Protein AF-0000000074462125 (afdb_homodimer)

Foldseek 3Di:
DDFDFDWDDLDVVWIKTKGDHPPFDDALAEEEEAEAQAAAPCPQQLQVVLQVLQRPPDPPPPRHGYIYIGIGFCRYHQSVQQADLLRVLQSVQSVVVSVCVVNDVVYAYEYEYAALGLLNQLCNQQAAAQHDDDPLHPDDPSHGHAAGAEYEYEADAALQLLLVVLQDDPLLVVLVVVLLVVLVVCSVPHQRAWDDLVSVVSSPDDSPHIHGSLSVCQRNVPVPPVDHHSSGQQDQPNDLVVLCSGLLCSQVNPRYNAAYAYEHEAAEPSHRPPDPVVVSVVSSQVSNCNSNVHRRHDPPLHDHQPPAYSSRNDRRSVVNSVSVSVVVVVD/DDFDFDWDDLDVVWIKTKGDHPPFDDALAEEEEAEAQAAAPCPQQLQVVLQVLQRPPDPPPPRHGYIYIGIGFCRYHQSVQQADLLRVLQSVQSVVVSVCVVNDVVYAYEYEYAALGLLNQLCNQQAAAQHDDDPLGPDDPSHGHAAGAEYEYEADAALQLLLVVLQDDPLLVVLVVVLLVVLVVCSVPHQRAWDDLVSVVSSPDDSPHIHGSLSVCQRNVPVPPVDHHSSGQQDQPNDLVVLCSGLLCSQVNPRYNAAYAYEHEAAEPSHRPPDPVVVSVVSSQVSNCNSNVHRRHDPPLHDHQPPAYSSRNDRRSVVNSVSVSVVVVVD

Nearest PDB structures (foldseek):
  6gup-assembly1_A  TM=8.428E-01  e=3.648E-33  Aspergillus fumigatus
  6gup-assembly1_B  TM=8.456E-01  e=2.509E-32  Aspergillus fumigatus
  2y6v-assembly2_C  TM=5.069E-01  e=1.657E-07  Saccharomyces cerevisiae
  2fuk-assembly1_A-2  TM=7.123E-01  e=7.655E-05  Xanthomonas campestris
  3bxp-assembly1_B  TM=4.672E-01  e=1.598E-03  Lactiplantibacillus plantarum WCFS1

Radius of gyration: 25.63 Å; Cα contacts (8 Å, |Δi|>4): 1445; chains: 2; bounding box: 61×78×60 Å

Sequence (662 aa):
MSHPGILHHYAPRLVAFEFTPPNSTPSTNALLFIGGLTDGLLTVPYVPTLASALSTTTTTPNKNTWSVFNVLLTTSYQGWGVNSLDRDIEDLAQCITYIRKLKGPESKIVIMGHSTGSQDVLHYLSAPNPIPHNPAVNGLQYLTRPPVDGAIMQAPVSDREGMHITITTAEARGAYEQLVGLAKAAVVEDPRAILPLNLTSLVGLDAETPVNAWRFLSLASPESPENPSQDDLFSADLGDEKLRGTFGVLGKRGLLGGRLMALYSGADEYRKPGLDVEGLMKRWQKVTDEGAGEVKWDGEGSAVIEGASHNVQDVGQEELVERVRGYLARLMSHPGILHHYAPRLVAFEFTPPNSTPSTNALLFIGGLTDGLLTVPYVPTLASALSTTTTTPNKNTWSVFNVLLTTSYQGWGVNSLDRDIEDLAQCITYIRKLKGPESKIVIMGHSTGSQDVLHYLSAPNPIPHNPAVNGLQYLTRPPVDGAIMQAPVSDREGMHITITTAEARGAYEQLVGLAKAAVVEDPRAILPLNLTSLVGLDAETPVNAWRFLSLASPESPENPSQDDLFSADLGDEKLRGTFGVLGKRGLLGGRLMALYSGADEYRKPGLDVEGLMKRWQKVTDEGAGEVKWDGEGSAVIEGASHNVQDVGQEELVERVRGYLARL

InterPro domains:
  IPR013744 Fusarinine C esterase SidJ [PF08538] (3-328)
  IPR013744 Fusarinine C esterase SidJ [PTHR31591] (3-330)
  IPR029058 Alpha/Beta hydrolase fold [G3DSA:3.40.50.1820] (6-330)
  IPR029058 Alpha/Beta hydrolase fold [SSF53474] (14-330)

Solvent-accessible surface area (backbone atoms only — not comparable to full-atom values): 33660 Å² total; per-residue (Å²): 96,72,44,44,24,32,45,28,47,54,50,97,82,26,37,32,39,32,51,45,50,86,91,44,67,90,45,50,23,40,36,40,35,32,45,28,58,66,25,45,72,85,55,53,64,43,53,66,57,39,33,49,62,43,32,54,77,59,86,55,77,77,79,79,30,38,30,31,27,44,45,40,50,84,36,30,37,58,30,35,27,71,42,52,63,69,53,48,36,49,50,47,29,44,42,50,56,44,47,40,67,73,52,32,89,84,39,48,40,28,43,35,11,32,34,54,12,17,52,37,48,51,46,58,35,33,48,62,80,42,50,71,91,50,90,70,57,80,89,73,80,61,58,72,63,71,60,32,44,29,38,35,24,31,28,58,56,23,55,38,53,29,35,52,69,51,39,78,48,71,66,19,46,52,31,46,54,50,48,52,53,51,24,61,59,30,44,76,78,40,23,69,42,70,50,62,46,78,42,46,33,45,36,68,41,62,70,84,43,59,32,13,18,46,38,47,44,21,40,53,22,83,53,45,60,85,51,53,30,84,56,51,78,46,48,85,74,50,47,67,70,60,41,37,65,35,48,10,31,31,49,72,59,61,30,52,71,43,39,44,31,43,39,34,34,55,47,27,81,52,51,58,84,88,61,59,60,67,62,52,51,50,52,49,39,50,34,21,20,62,44,41,73,43,90,32,48,34,70,86,56,33,42,68,37,66,66,5,35,63,62,23,73,62,49,38,32,67,57,53,42,49,34,52,52,53,51,58,70,71,103,96,72,43,45,26,32,45,28,48,54,48,96,83,26,38,31,40,33,52,44,51,86,92,46,67,90,44,50,23,39,37,40,36,33,46,27,59,66,24,44,72,85,55,53,64,42,52,65,58,40,32,48,62,42,35,54,76,60,86,55,76,79,77,81,30,38,30,32,27,44,44,40,49,83,35,30,37,58,30,36,26,72,41,51,65,68,53,48,35,48,50,48,29,44,42,50,54,42,48,40,68,71,54,31,87,86,39,47,40,30,44,34,10,29,34,56,12,17,52,36,47,51,47,58,33,32,49,62,81,42,50,74,91,50,91,71,55,82,89,70,80,60,57,70,62,73,60,33,44,28,37,34,25,32,29,59,56,23,55,36,54,29,35,53,68,52,38,76,48,72,67,18,45,52,33,46,54,50,47,54,53,52,23,61,59,32,44,75,78,40,24,70,43,68,49,63,47,78,42,46,32,47,35,67,42,62,70,81,43,59,32,14,19,46,38,48,43,19,40,52,22,82,52,45,60,85,52,54,30,84,57,52,77,46,46,84,75,50,46,66,70,60,41,37,64,36,48,11,33,31,49,74,60,62,30,53,71,44,37,43,32,43,40,37,35,56,46,27,81,52,51,58,84,87,62,58,59,68,62,52,51,50,52,48,38,49,34,22,20,62,45,41,75,44,87,33,48,34,71,88,55,32,43,67,36,66,67,5,36,64,63,23,73,63,47,40,33,68,60,52,42,51,34,51,52,52,50,59,70,72,103

Structure (mmCIF, N/CA/C/O backbone):
data_AF-0000000074462125-model_v1
#
loop_
_entity.id
_entity.type
_entity.pdbx_description
1 polymer 'Dolichol-phosphate mannosyltransferase'
#
loop_
_atom_site.group_PDB
_atom_site.id
_atom_site.type_symbol
_atom_site.label_atom_id
_atom_site.label_alt_id
_atom_site.label_comp_id
_atom_site.label_asym_id
_atom_site.label_entity_id
_atom_site.label_seq_id
_atom_site.pdbx_PDB_ins_code
_atom_site.Cartn_x
_atom_site.Cartn_y
_atom_site.Cartn_z
_atom_site.occupancy
_atom_site.B_iso_or_equiv
_atom_site.auth_seq_id
_atom_site.auth_comp_id
_atom_site.auth_asym_id
_atom_site.auth_atom_id
_atom_site.pdbx_PDB_model_num
ATOM 1 N N . MET A 1 1 ? -15.441 4.748 -8.614 1 89.67 1 MET A N 1
ATOM 2 C CA . MET A 1 1 ? -16.215 3.532 -8.376 1 89.67 1 MET A CA 1
ATOM 3 C C . MET A 1 1 ? -16.147 3.123 -6.908 1 89.67 1 MET A C 1
ATOM 5 O O . MET A 1 1 ? -15.119 3.308 -6.254 1 89.67 1 MET A O 1
ATOM 9 N N . SER A 1 2 ? -17.21 2.732 -6.354 1 95.99 2 SER A N 1
ATOM 10 C CA . SER A 1 2 ? -17.275 2.385 -4.938 1 95.99 2 SER A CA 1
ATOM 11 C C . SER A 1 2 ? -17.952 1.035 -4.729 1 95.99 2 SER A C 1
ATOM 13 O O . SER A 1 2 ? -18.855 0.665 -5.482 1 95.99 2 SER A O 1
ATOM 15 N N . HIS A 1 3 ? -17.536 0.307 -3.771 1 96.75 3 HIS A N 1
ATOM 16 C CA . HIS A 1 3 ? -18.024 -1.039 -3.494 1 96.75 3 HIS A CA 1
ATOM 17 C C . HIS A 1 3 ? -18.251 -1.246 -2.001 1 96.75 3 HIS A C 1
ATOM 19 O O . HIS A 1 3 ? -17.33 -1.078 -1.199 1 96.75 3 HIS A O 1
ATOM 25 N N . PRO A 1 4 ? -19.46 -1.627 -1.607 1 95.85 4 PRO A N 1
ATOM 26 C CA . PRO A 1 4 ? -19.695 -1.938 -0.195 1 95.85 4 PRO A CA 1
ATOM 27 C C . PRO A 1 4 ? -19 -3.223 0.25 1 95.85 4 PRO A C 1
ATOM 29 O O . PRO A 1 4 ? -18.831 -4.146 -0.551 1 95.85 4 PRO A O 1
ATOM 32 N N . GLY A 1 5 ? -18.605 -3.231 1.449 1 96.35 5 GLY A N 1
ATOM 33 C CA . GLY A 1 5 ? -17.982 -4.441 1.961 1 96.35 5 GLY A CA 1
ATOM 34 C C . GLY A 1 5 ? -17.479 -4.298 3.385 1 96.35 5 GLY A C 1
ATOM 35 O O . GLY A 1 5 ? -18.006 -3.493 4.156 1 96.35 5 GLY A O 1
ATOM 36 N N . ILE A 1 6 ? -16.653 -5.201 3.769 1 97.25 6 ILE A N 1
ATOM 37 C CA . ILE A 1 6 ? -16.037 -5.247 5.09 1 97.25 6 ILE A CA 1
ATOM 38 C C . ILE A 1 6 ? -14.517 -5.225 4.952 1 97.25 6 ILE A C 1
ATOM 40 O O . ILE A 1 6 ? -13.946 -5.999 4.18 1 97.25 6 ILE A O 1
ATOM 44 N N . LEU A 1 7 ? -13.865 -4.319 5.605 1 98.33 7 LEU A N 1
ATOM 45 C CA . LEU A 1 7 ? -12.408 -4.278 5.653 1 98.33 7 LEU A CA 1
ATOM 46 C C . LEU A 1 7 ? -11.882 -5.034 6.869 1 98.33 7 LEU A C 1
ATOM 48 O O . LEU A 1 7 ? -12.201 -4.683 8.008 1 98.33 7 LEU A O 1
ATOM 52 N N . HIS A 1 8 ? -11.119 -6.056 6.614 1 98.46 8 HIS A N 1
ATOM 53 C CA . HIS A 1 8 ? -10.591 -6.92 7.664 1 98.46 8 HIS A CA 1
ATOM 54 C C . HIS A 1 8 ? -9.118 -6.627 7.93 1 98.46 8 HIS A C 1
ATOM 56 O O . HIS A 1 8 ? -8.312 -6.584 6.998 1 98.46 8 HIS A O 1
ATOM 62 N N . HIS A 1 9 ? -8.779 -6.342 9.095 1 98.34 9 HIS A N 1
ATOM 63 C CA . HIS A 1 9 ? -7.392 -6.35 9.546 1 98.34 9 HIS A CA 1
ATOM 64 C C . HIS A 1 9 ? -6.962 -7.747 9.98 1 98.34 9 HIS A C 1
ATOM 66 O O . HIS A 1 9 ? -7.235 -8.163 11.108 1 98.34 9 HIS A O 1
ATOM 72 N N . TYR A 1 10 ? -6.176 -8.441 9.136 1 98.22 10 TYR A N 1
ATOM 73 C CA . TYR A 1 10 ? -5.955 -9.853 9.43 1 98.22 10 TYR A CA 1
ATOM 74 C C . TYR A 1 10 ? -4.571 -10.075 10.029 1 98.22 10 TYR A C 1
ATOM 76 O O . TYR A 1 10 ? -4.297 -11.135 10.596 1 98.22 10 TYR A O 1
ATOM 84 N N . ALA A 1 11 ? -3.663 -9.132 9.876 1 96.46 11 ALA A N 1
ATOM 85 C CA . ALA A 1 11 ? -2.318 -9.103 10.444 1 96.46 11 ALA A CA 1
ATOM 86 C C . ALA A 1 11 ? -1.773 -7.678 10.492 1 96.46 11 ALA A C 1
ATOM 88 O O . ALA A 1 11 ? -2.368 -6.76 9.922 1 96.46 11 ALA A O 1
ATOM 89 N N . PRO A 1 12 ? -0.701 -7.391 11.185 1 92.79 12 PRO A N 1
ATOM 90 C CA . PRO A 1 12 ? -0.182 -6.025 11.279 1 92.79 12 PRO A CA 1
ATOM 91 C C . PRO A 1 12 ? 0.092 -5.402 9.913 1 92.79 12 PRO A C 1
ATOM 93 O O . PRO A 1 12 ? 0.944 -5.89 9.167 1 92.79 12 PRO A O 1
ATOM 96 N N . ARG A 1 13 ? -0.688 -4.297 9.614 1 93.68 13 ARG A N 1
ATOM 97 C CA . ARG A 1 13 ? -0.539 -3.481 8.414 1 93.68 13 ARG A CA 1
ATOM 98 C C . ARG A 1 13 ? -1.052 -4.219 7.182 1 93.68 13 ARG A C 1
ATOM 100 O O . ARG A 1 13 ? -0.697 -3.874 6.053 1 93.68 13 ARG A O 1
ATOM 107 N N . LEU A 1 14 ? -1.765 -5.322 7.44 1 97.49 14 LEU A N 1
ATOM 108 C CA . LEU A 1 14 ? -2.318 -6.115 6.348 1 97.49 14 LEU A CA 1
ATOM 109 C C . LEU A 1 14 ? -3.838 -6.19 6.446 1 97.49 14 LEU A C 1
ATOM 111 O O . LEU A 1 14 ? -4.384 -6.43 7.525 1 97.49 14 LEU A O 1
ATOM 115 N N . VAL A 1 15 ? -4.471 -5.922 5.319 1 98.66 15 VAL A N 1
ATOM 116 C CA . VAL A 1 15 ? -5.93 -5.923 5.313 1 98.66 15 VAL A CA 1
ATOM 117 C C . VAL A 1 15 ? -6.443 -6.733 4.125 1 98.66 15 VAL A C 1
ATOM 119 O O . VAL A 1 15 ? -5.696 -7.003 3.181 1 98.66 15 VAL A O 1
ATOM 122 N N . ALA A 1 16 ? -7.618 -7.151 4.211 1 98.8 16 ALA A N 1
ATOM 123 C CA . ALA A 1 16 ? -8.381 -7.755 3.121 1 98.8 16 ALA A CA 1
ATOM 124 C C . ALA A 1 16 ? -9.779 -7.151 3.03 1 98.8 16 ALA A C 1
ATOM 126 O O . ALA A 1 16 ? -10.449 -6.964 4.049 1 98.8 16 ALA A O 1
ATOM 127 N N . PHE A 1 17 ? -10.176 -6.795 1.869 1 98.64 17 PHE A N 1
ATOM 128 C CA . PHE A 1 17 ? -11.511 -6.245 1.666 1 98.64 17 PHE A CA 1
ATOM 129 C C . PHE A 1 17 ? -12.47 -7.319 1.167 1 98.64 17 PHE A C 1
ATOM 131 O O . PHE A 1 17 ? -12.26 -7.899 0.1 1 98.64 17 PHE A O 1
ATOM 138 N N . GLU A 1 18 ? -13.452 -7.589 1.947 1 97.8 18 GLU A N 1
ATOM 139 C CA . GLU A 1 18 ? -14.517 -8.519 1.584 1 97.8 18 GLU A CA 1
ATOM 140 C C . GLU A 1 18 ? -15.668 -7.797 0.889 1 97.8 18 GLU A C 1
ATOM 142 O O . GLU A 1 18 ? -16.343 -6.965 1.498 1 97.8 18 GLU A O 1
ATOM 147 N N . PHE A 1 19 ? -15.904 -8.151 -0.366 1 97.19 19 PHE A N 1
ATOM 148 C CA . PHE A 1 19 ? -17.018 -7.558 -1.096 1 97.19 19 PHE A CA 1
ATOM 149 C C . PHE A 1 19 ? -18.351 -8.056 -0.549 1 97.19 19 PHE A C 1
ATOM 151 O O . PHE A 1 19 ? -18.531 -9.257 -0.339 1 97.19 19 PHE A O 1
ATOM 158 N N . THR A 1 20 ? -19.249 -7.131 -0.278 1 93.24 20 THR A N 1
ATOM 159 C CA . THR A 1 20 ? -20.614 -7.473 0.104 1 93.24 20 THR A CA 1
ATOM 160 C C . THR A 1 20 ? -21.622 -6.722 -0.761 1 93.24 20 THR A C 1
ATOM 162 O O . THR A 1 20 ? -22.281 -5.792 -0.29 1 93.24 20 THR A O 1
ATOM 165 N N . PRO A 1 21 ? -21.704 -7.103 -1.971 1 86.64 21 PRO A N 1
ATOM 166 C CA . PRO A 1 21 ? -22.667 -6.404 -2.825 1 86.64 21 PRO A CA 1
ATOM 167 C C . PRO A 1 21 ? -24.06 -6.328 -2.205 1 86.64 21 PRO A C 1
ATOM 169 O O . PRO A 1 21 ? -24.404 -7.147 -1.348 1 86.64 21 PRO A O 1
ATOM 172 N N . PRO A 1 22 ? -24.736 -5.326 -2.583 1 80.48 22 PRO A N 1
ATOM 173 C CA . PRO A 1 22 ? -26.086 -5.172 -2.036 1 80.48 22 PRO A CA 1
ATOM 174 C C . PRO A 1 22 ? -26.942 -6.423 -2.216 1 80.48 22 PRO A C 1
ATOM 176 O O . PRO A 1 22 ? -26.829 -7.111 -3.234 1 80.48 22 PRO A O 1
ATOM 179 N N . ASN A 1 23 ? -27.798 -6.772 -1.312 1 75.07 23 ASN A N 1
ATOM 180 C CA . ASN A 1 23 ? -28.746 -7.88 -1.334 1 75.07 23 ASN A CA 1
ATOM 181 C C . ASN A 1 23 ? -28.033 -9.229 -1.317 1 75.07 23 ASN A C 1
ATOM 183 O O . ASN A 1 23 ? -28.511 -10.197 -1.911 1 75.07 23 ASN A O 1
ATOM 187 N N . SER A 1 24 ? -26.821 -9.118 -0.73 1 76.19 24 SER A N 1
ATOM 188 C CA . SER A 1 24 ? -26.065 -10.364 -0.66 1 76.19 24 SER A CA 1
ATOM 189 C C . SER A 1 24 ? -26.305 -11.083 0.664 1 76.19 24 SER A C 1
ATOM 191 O O . SER A 1 24 ? -26.62 -10.448 1.672 1 76.19 24 SER A O 1
ATOM 193 N N . THR A 1 25 ? -26.36 -12.385 0.617 1 73.31 25 THR A N 1
ATOM 194 C CA . THR A 1 25 ? -26.435 -13.222 1.809 1 73.31 25 THR A CA 1
ATOM 195 C C . THR A 1 25 ? -25.039 -13.548 2.33 1 73.31 25 THR A C 1
ATOM 197 O O . THR A 1 25 ? -24.103 -13.724 1.547 1 73.31 25 THR A O 1
ATOM 200 N N . PRO A 1 26 ? -24.937 -13.461 3.649 1 75.57 26 PRO A N 1
ATOM 201 C CA . PRO A 1 26 ? -23.636 -13.864 4.188 1 75.57 26 PRO A CA 1
ATOM 202 C C . PRO A 1 26 ? -23.149 -15.196 3.623 1 75.57 26 PRO A C 1
ATOM 204 O O . PRO A 1 26 ? -23.945 -16.121 3.44 1 75.57 26 PRO A O 1
ATOM 207 N N . SER A 1 27 ? -21.979 -15.15 3.254 1 83.04 27 SER A N 1
ATOM 208 C CA . SER A 1 27 ? -21.411 -16.327 2.606 1 83.04 27 SER A CA 1
ATOM 209 C C . SER A 1 27 ? -20.628 -17.18 3.599 1 83.04 27 SER A C 1
ATOM 211 O O . SER A 1 27 ? -20.031 -16.655 4.541 1 83.04 27 SER A O 1
ATOM 213 N N . THR A 1 28 ? -20.643 -18.42 3.253 1 88.23 28 THR A N 1
ATOM 214 C CA . THR A 1 28 ? -19.929 -19.369 4.1 1 88.23 28 THR A CA 1
ATOM 215 C C . THR A 1 28 ? -18.507 -19.585 3.59 1 88.23 28 THR A C 1
ATOM 217 O O . THR A 1 28 ? -17.608 -19.917 4.366 1 88.23 28 THR A O 1
ATOM 220 N N . ASN A 1 29 ? -18.333 -19.445 2.29 1 95.68 29 ASN A N 1
ATOM 221 C CA . ASN A 1 29 ? -17.044 -19.75 1.679 1 95.68 29 ASN A CA 1
ATOM 222 C C . ASN A 1 29 ? -16.328 -18.483 1.22 1 95.68 29 ASN A C 1
ATOM 224 O O . ASN A 1 29 ? -16.941 -17.419 1.123 1 95.68 29 ASN A O 1
ATOM 228 N N . ALA A 1 30 ? -15.053 -18.635 1.027 1 97.18 30 ALA A N 1
ATOM 229 C CA . ALA A 1 30 ? -14.249 -17.46 0.701 1 97.18 30 ALA A CA 1
ATOM 230 C C . ALA A 1 30 ? -13.361 -17.722 -0.512 1 97.18 30 ALA A C 1
ATOM 232 O O . ALA A 1 30 ? -12.732 -18.778 -0.613 1 97.18 30 ALA A O 1
ATOM 233 N N . LEU A 1 31 ? -13.387 -16.825 -1.445 1 98.35 31 LEU A N 1
ATOM 234 C CA . LEU A 1 31 ? -12.399 -16.719 -2.513 1 98.35 31 LEU A CA 1
ATOM 235 C C . LEU A 1 31 ? -11.436 -15.566 -2.251 1 98.35 31 LEU A C 1
ATOM 237 O O . LEU A 1 31 ? -11.845 -14.404 -2.225 1 98.35 31 LEU A O 1
ATOM 241 N N . LEU A 1 32 ? -10.164 -15.877 -2.04 1 98.84 32 LEU A N 1
ATOM 242 C CA . LEU A 1 32 ? -9.142 -14.87 -1.775 1 98.84 32 LEU A CA 1
ATOM 243 C C . LEU A 1 32 ? -8.411 -14.487 -3.057 1 98.84 32 LEU A C 1
ATOM 245 O O . LEU A 1 32 ? -7.674 -15.297 -3.622 1 98.84 32 LEU A O 1
ATOM 249 N N . PHE A 1 33 ? -8.595 -13.288 -3.464 1 98.89 33 PHE A N 1
ATOM 250 C CA . PHE A 1 33 ? -7.98 -12.791 -4.69 1 98.89 33 PHE A CA 1
ATOM 251 C C . PHE A 1 33 ? -6.651 -12.109 -4.39 1 98.89 33 PHE A C 1
ATOM 253 O O . PHE A 1 33 ? -6.584 -11.211 -3.549 1 98.89 33 PHE A O 1
ATOM 260 N N . ILE A 1 34 ? -5.609 -12.498 -5.139 1 98.85 34 ILE A N 1
ATOM 261 C CA . ILE A 1 34 ? -4.253 -11.98 -4.996 1 98.85 34 ILE A CA 1
ATOM 262 C C . ILE A 1 34 ? -3.828 -11.281 -6.285 1 98.85 34 ILE A C 1
ATOM 264 O O . ILE A 1 34 ? -3.812 -11.894 -7.355 1 98.85 34 ILE A O 1
ATOM 268 N N . GLY A 1 35 ? -3.455 -10.022 -6.221 1 98.24 35 GLY A N 1
ATOM 269 C CA . GLY A 1 35 ? -3.055 -9.243 -7.382 1 98.24 35 GLY A CA 1
ATOM 270 C C . GLY A 1 35 ? -1.615 -9.484 -7.795 1 98.24 35 GLY A C 1
ATOM 271 O O . GLY A 1 35 ? -0.877 -10.193 -7.108 1 98.24 35 GLY A O 1
ATOM 272 N N . GLY A 1 36 ? -1.204 -8.883 -8.838 1 96.82 36 GLY A N 1
ATOM 273 C CA . GLY A 1 36 ? 0.138 -9.012 -9.381 1 96.82 36 GLY A CA 1
ATOM 274 C C . GLY A 1 36 ? 1.126 -8.036 -8.771 1 96.82 36 GLY A C 1
ATOM 275 O O . GLY A 1 36 ? 0.882 -7.491 -7.692 1 96.82 36 GLY A O 1
ATOM 276 N N . LEU A 1 37 ? 2.299 -7.815 -9.424 1 94.76 37 LEU A N 1
ATOM 277 C CA . LEU A 1 37 ? 3.458 -7.081 -8.931 1 94.76 37 LEU A CA 1
ATOM 278 C C . LEU A 1 37 ? 3.051 -5.703 -8.418 1 94.76 37 LEU A C 1
ATOM 280 O O . LEU A 1 37 ? 3.47 -5.291 -7.334 1 94.76 37 LEU A O 1
ATOM 284 N N . THR A 1 38 ? 2.204 -4.993 -9.113 1 94.14 38 THR A N 1
ATOM 285 C CA . THR A 1 38 ? 1.918 -3.604 -8.773 1 94.14 38 THR A CA 1
ATOM 286 C C . THR A 1 38 ? 0.478 -3.45 -8.291 1 94.14 38 THR A C 1
ATOM 288 O O . THR A 1 38 ? -0.017 -2.331 -8.146 1 94.14 38 THR A O 1
ATOM 291 N N . ASP A 1 39 ? -0.146 -4.579 -8.101 1 96.84 39 ASP A N 1
ATOM 292 C CA . ASP A 1 39 ? -1.573 -4.533 -7.797 1 96.84 39 ASP A CA 1
ATOM 293 C C . ASP A 1 39 ? -1.811 -4.438 -6.291 1 96.84 39 ASP A C 1
ATOM 295 O O . ASP A 1 39 ? -0.998 -4.917 -5.498 1 96.84 39 ASP A O 1
ATOM 299 N N . GLY A 1 40 ? -2.853 -3.789 -5.91 1 96.88 40 GLY A N 1
ATOM 300 C CA . GLY A 1 40 ? -3.45 -3.753 -4.584 1 96.88 40 GLY A CA 1
ATOM 301 C C . GLY A 1 40 ? -4.965 -3.842 -4.61 1 96.88 40 GLY A C 1
ATOM 302 O O . GLY A 1 40 ? -5.532 -4.644 -5.356 1 96.88 40 GLY A O 1
ATOM 303 N N . LEU A 1 41 ? -5.609 -3.055 -3.812 1 98.28 41 LEU A N 1
ATOM 304 C CA . LEU A 1 41 ? -7.064 -3.09 -3.728 1 98.28 41 LEU A CA 1
ATOM 305 C C . LEU A 1 41 ? -7.695 -2.418 -4.944 1 98.28 41 LEU A C 1
ATOM 307 O O . LEU A 1 41 ? -7.379 -1.268 -5.257 1 98.28 41 LEU A O 1
ATOM 311 N N . LEU A 1 42 ? -8.522 -3.156 -5.702 1 97.78 42 LEU A N 1
ATOM 312 C CA . LEU A 1 42 ? -9.37 -2.681 -6.79 1 97.78 42 LEU A CA 1
ATOM 313 C C . LEU A 1 42 ? -8.533 -2.31 -8.009 1 97.78 42 LEU A C 1
ATOM 315 O O . LEU A 1 42 ? -8.927 -1.449 -8.799 1 97.78 42 LEU A O 1
ATOM 319 N N . THR A 1 43 ? -7.4 -2.915 -8.167 1 97.31 43 THR A N 1
ATOM 320 C CA . THR A 1 43 ? -6.548 -2.604 -9.31 1 97.31 43 THR A CA 1
ATOM 321 C C . THR A 1 43 ? -6.885 -3.504 -10.495 1 97.31 43 THR A C 1
ATOM 323 O O . THR A 1 43 ? -6.525 -3.2 -11.634 1 97.31 43 THR A O 1
ATOM 326 N N . VAL A 1 44 ? -7.478 -4.645 -10.227 1 97.86 44 VAL A N 1
ATOM 327 C CA . VAL A 1 44 ? -7.831 -5.591 -11.281 1 97.86 44 VAL A CA 1
ATOM 328 C C . VAL A 1 44 ? -9.319 -5.477 -11.601 1 97.86 44 VAL A C 1
ATOM 330 O O . VAL A 1 44 ? -10.167 -5.738 -10.744 1 97.86 44 VAL A O 1
ATOM 333 N N . PRO A 1 45 ? -9.691 -5.21 -12.787 1 96.58 45 PRO A N 1
ATOM 334 C CA . PRO A 1 45 ? -11.029 -4.723 -13.131 1 96.58 45 PRO A CA 1
ATOM 335 C C . PRO A 1 45 ? -12.103 -5.798 -12.985 1 96.58 45 PRO A C 1
ATOM 337 O O . PRO A 1 45 ? -13.278 -5.479 -12.785 1 96.58 45 PRO A O 1
ATOM 340 N N . TYR A 1 46 ? -11.813 -7.062 -13.065 1 97.68 46 TYR A N 1
ATOM 341 C CA . TYR A 1 46 ? -12.859 -8.079 -13.084 1 97.68 46 TYR A CA 1
ATOM 342 C C . TYR A 1 46 ? -13.232 -8.504 -11.669 1 97.68 46 TYR A C 1
ATOM 344 O O . TYR A 1 46 ? -14.21 -9.228 -11.469 1 97.68 46 TYR A O 1
ATOM 352 N N . VAL A 1 47 ? -12.502 -8.095 -10.673 1 97.76 47 VAL A N 1
ATOM 353 C CA . VAL A 1 47 ? -12.689 -8.593 -9.314 1 97.76 47 VAL A CA 1
ATOM 354 C C . VAL A 1 47 ? -14.055 -8.159 -8.788 1 97.76 47 VAL A C 1
ATOM 356 O O . VAL A 1 47 ? -14.81 -8.976 -8.257 1 97.76 47 VAL A O 1
ATOM 359 N N . PRO A 1 48 ? -14.47 -6.867 -8.907 1 96.35 48 PRO A N 1
ATOM 360 C CA . PRO A 1 48 ? -15.814 -6.497 -8.459 1 96.35 48 PRO A CA 1
ATOM 361 C C . PRO A 1 48 ? -16.913 -7.248 -9.208 1 96.35 48 PRO A C 1
ATOM 363 O O . PRO A 1 48 ? -17.938 -7.6 -8.618 1 96.35 48 PRO A O 1
ATOM 366 N N . THR A 1 49 ? -16.696 -7.446 -10.514 1 95.63 49 THR A N 1
ATOM 367 C CA . THR A 1 49 ? -17.662 -8.19 -11.314 1 95.63 49 THR A CA 1
ATOM 368 C C . THR A 1 49 ? -17.785 -9.627 -10.815 1 95.63 49 THR A C 1
ATOM 370 O O . THR A 1 49 ? -18.892 -10.161 -10.71 1 95.63 49 THR A O 1
ATOM 373 N N . LEU A 1 50 ? -16.674 -10.206 -10.523 1 96.43 50 LEU A N 1
ATOM 374 C CA . LEU A 1 50 ? -16.646 -11.558 -9.977 1 96.43 50 LEU A CA 1
ATOM 375 C C . LEU A 1 50 ? -17.379 -11.621 -8.641 1 96.43 50 LEU A C 1
ATOM 377 O O . LEU A 1 50 ? -18.173 -12.535 -8.405 1 96.43 50 LEU A O 1
ATOM 381 N N . ALA A 1 51 ? -17.078 -10.654 -7.771 1 95.47 51 ALA A N 1
ATOM 382 C CA . ALA A 1 51 ? -17.722 -10.592 -6.462 1 95.47 51 ALA A CA 1
ATOM 383 C C . ALA A 1 51 ? -19.24 -10.508 -6.6 1 95.47 51 ALA A C 1
ATOM 385 O O . ALA A 1 51 ? -19.974 -11.19 -5.882 1 95.47 51 ALA A O 1
ATOM 386 N N . SER A 1 52 ? -19.708 -9.713 -7.487 1 92.75 52 SER A N 1
ATOM 387 C CA . SER A 1 52 ? -21.139 -9.555 -7.724 1 92.75 52 SER A CA 1
ATOM 388 C C . SER A 1 52 ? -21.761 -10.849 -8.238 1 92.75 52 SER A C 1
ATOM 390 O O . SER A 1 52 ? -22.854 -11.23 -7.815 1 92.75 52 SER A O 1
ATOM 392 N N . ALA A 1 53 ? -21.07 -11.512 -9.089 1 92.05 53 ALA A N 1
ATOM 393 C CA . ALA A 1 53 ? -21.582 -12.727 -9.718 1 92.05 53 ALA A CA 1
ATOM 394 C C . ALA A 1 53 ? -21.688 -13.865 -8.708 1 92.05 53 ALA A C 1
ATOM 396 O O . ALA A 1 53 ? -22.576 -14.714 -8.81 1 92.05 53 ALA A O 1
ATOM 397 N N . LEU A 1 54 ? -20.813 -13.862 -7.754 1 92.34 54 LEU A N 1
ATOM 398 C CA . LEU A 1 54 ? -20.757 -14.966 -6.802 1 92.34 54 LEU A CA 1
ATOM 399 C C . LEU A 1 54 ? -21.73 -14.74 -5.65 1 92.34 54 LEU A C 1
ATOM 401 O O . LEU A 1 54 ? -22.065 -15.677 -4.921 1 92.34 54 LEU A O 1
ATOM 405 N N . SER A 1 55 ? -22.078 -13.507 -5.418 1 83.19 55 SER A N 1
ATOM 406 C CA . SER A 1 55 ? -22.977 -13.183 -4.315 1 83.19 55 SER A CA 1
ATOM 407 C C . SER A 1 55 ? -24.437 -13.344 -4.726 1 83.19 55 SER A C 1
ATOM 409 O O . SER A 1 55 ? -25.326 -13.383 -3.874 1 83.19 55 SER A O 1
ATOM 411 N N . THR A 1 56 ? -24.75 -13.276 -5.987 1 70.51 56 THR A N 1
ATOM 412 C CA . THR A 1 56 ? -26.128 -13.339 -6.461 1 70.51 56 THR A CA 1
ATOM 413 C C . THR A 1 56 ? -26.692 -14.748 -6.299 1 70.51 56 THR A C 1
ATOM 415 O O . THR A 1 56 ? -26.009 -15.732 -6.589 1 70.51 56 THR A O 1
ATOM 418 N N . THR A 1 57 ? -27.539 -14.887 -5.144 1 55.51 57 THR A N 1
ATOM 419 C CA . THR A 1 57 ? -28.258 -16.1 -4.77 1 55.51 57 THR A CA 1
ATOM 420 C C . THR A 1 57 ? -28.892 -16.752 -5.995 1 55.51 57 THR A C 1
ATOM 422 O O . THR A 1 57 ? -29.76 -16.16 -6.641 1 55.51 57 THR A O 1
ATOM 425 N N . THR A 1 58 ? -28.134 -17.24 -6.871 1 50.08 58 THR A N 1
ATOM 426 C CA . THR A 1 58 ? -28.967 -18.034 -7.767 1 50.08 58 THR A CA 1
ATOM 427 C C . THR A 1 58 ? -29.88 -18.965 -6.975 1 50.08 58 THR A C 1
ATOM 429 O O . THR A 1 58 ? -29.568 -19.329 -5.839 1 50.08 58 THR A O 1
ATOM 432 N N . THR A 1 59 ? -31.189 -18.925 -7.409 1 42.73 59 THR A N 1
ATOM 433 C CA . THR A 1 59 ? -32.316 -19.73 -6.952 1 42.73 59 THR A CA 1
ATOM 434 C C . THR A 1 59 ? -31.866 -21.15 -6.617 1 42.73 59 THR A C 1
ATOM 436 O O . THR A 1 59 ? -32.693 -22.017 -6.327 1 42.73 59 THR A O 1
ATOM 439 N N . THR A 1 60 ? -30.776 -21.501 -7.125 1 46.05 60 THR A N 1
ATOM 440 C CA . THR A 1 60 ? -30.627 -22.925 -6.846 1 46.05 60 THR A CA 1
ATOM 441 C C . THR A 1 60 ? -30.264 -23.154 -5.382 1 46.05 60 THR A C 1
ATOM 443 O O . THR A 1 60 ? -29.448 -22.423 -4.818 1 46.05 60 THR A O 1
ATOM 446 N N . PRO A 1 61 ? -31.063 -23.923 -4.879 1 43.05 61 PRO A N 1
ATOM 447 C CA . PRO A 1 61 ? -30.953 -24.278 -3.462 1 43.05 61 PRO A CA 1
ATOM 448 C C . PRO A 1 61 ? -29.505 -24.442 -3.005 1 43.05 61 PRO A C 1
ATOM 450 O O . PRO A 1 61 ? -29.25 -24.676 -1.821 1 43.05 61 PRO A O 1
ATOM 453 N N . ASN A 1 62 ? -28.733 -24.997 -3.892 1 51.08 62 ASN A N 1
ATOM 454 C CA . ASN A 1 62 ? -27.438 -25.414 -3.362 1 51.08 62 ASN A CA 1
ATOM 455 C C . ASN A 1 62 ? -26.619 -24.22 -2.88 1 51.08 62 ASN A C 1
ATOM 457 O O . ASN A 1 62 ? -26.369 -23.285 -3.642 1 51.08 62 ASN A O 1
ATOM 461 N N . LYS A 1 63 ? -26.713 -23.931 -1.585 1 55.39 63 LYS A N 1
ATOM 462 C CA . LYS A 1 63 ? -26.418 -23.053 -0.457 1 55.39 63 LYS A CA 1
ATOM 463 C C . LYS A 1 63 ? -24.969 -22.576 -0.496 1 55.39 63 LYS A C 1
ATOM 465 O O . LYS A 1 63 ? -24.498 -21.927 0.441 1 55.39 63 LYS A O 1
ATOM 470 N N . ASN A 1 64 ? -24.028 -22.883 -1.6 1 70.09 64 ASN A N 1
ATOM 471 C CA . ASN A 1 64 ? -22.659 -22.469 -1.312 1 70.09 64 ASN A CA 1
ATOM 472 C C . ASN A 1 64 ? -22.407 -21.027 -1.745 1 70.09 64 ASN A C 1
ATOM 474 O O . ASN A 1 64 ? -22.432 -20.719 -2.938 1 70.09 64 ASN A O 1
ATOM 478 N N . THR A 1 65 ? -22.549 -20.211 -1.006 1 85.18 65 THR A N 1
ATOM 479 C CA . THR A 1 65 ? -22.285 -18.803 -1.282 1 85.18 65 THR A CA 1
ATOM 480 C C . THR A 1 65 ? -20.82 -18.466 -1.02 1 85.18 65 THR A C 1
ATOM 482 O O . THR A 1 65 ? -20.194 -19.046 -0.131 1 85.18 65 THR A O 1
ATOM 485 N N . TRP A 1 66 ? -20.31 -17.742 -1.977 1 94.01 66 TRP A N 1
ATOM 486 C CA . TRP A 1 66 ? -18.905 -17.355 -1.896 1 94.01 66 TRP A CA 1
ATOM 487 C C . TRP A 1 66 ? -18.765 -15.845 -1.735 1 94.01 66 TRP A C 1
ATOM 489 O O . TRP A 1 66 ? -19.471 -15.076 -2.391 1 94.01 66 TRP A O 1
ATOM 499 N N . SER A 1 67 ? -17.942 -15.463 -0.825 1 95.19 67 SER A N 1
ATOM 500 C CA . SER A 1 67 ? -17.504 -14.074 -0.739 1 95.19 67 SER A CA 1
ATOM 501 C C . SER A 1 67 ? -16.106 -13.898 -1.322 1 95.19 67 SER A C 1
ATOM 503 O O . SER A 1 67 ? -15.238 -14.753 -1.135 1 95.19 67 SER A O 1
ATOM 505 N N . VAL A 1 68 ? -15.953 -12.818 -1.991 1 97.57 68 VAL A N 1
ATOM 506 C CA . VAL A 1 68 ? -14.648 -12.515 -2.571 1 97.57 68 VAL A CA 1
ATOM 507 C C . VAL A 1 68 ? -13.893 -11.545 -1.665 1 97.57 68 VAL A C 1
ATOM 509 O O . VAL A 1 68 ? -14.433 -10.513 -1.263 1 97.57 68 VAL A O 1
ATOM 512 N N . PHE A 1 69 ? -12.697 -11.94 -1.325 1 98.49 69 PHE A N 1
ATOM 513 C CA . PHE A 1 69 ? -11.776 -11.084 -0.586 1 98.49 69 PHE A CA 1
ATOM 514 C C . PHE A 1 69 ? -10.654 -10.588 -1.49 1 98.49 69 PHE A C 1
ATOM 516 O O . PHE A 1 69 ? -9.992 -11.383 -2.16 1 98.49 69 PHE A O 1
ATOM 523 N N . ASN A 1 70 ? -10.491 -9.317 -1.622 1 98.79 70 ASN A N 1
ATOM 524 C CA . ASN A 1 70 ? -9.289 -8.739 -2.213 1 98.79 70 ASN A CA 1
ATOM 525 C C . ASN A 1 70 ? -8.203 -8.512 -1.165 1 98.79 70 ASN A C 1
ATOM 527 O O . ASN A 1 70 ? -8.338 -7.642 -0.303 1 98.79 70 ASN A O 1
ATOM 531 N N . VAL A 1 71 ? -7.1 -9.246 -1.279 1 98.71 71 VAL A N 1
ATOM 532 C CA . VAL A 1 71 ? -6.105 -9.325 -0.215 1 98.71 71 VAL A CA 1
ATOM 533 C C . VAL A 1 71 ? -4.976 -8.335 -0.489 1 98.71 71 VAL A C 1
ATOM 535 O O . VAL A 1 71 ? -4.44 -8.286 -1.599 1 98.71 71 VAL A O 1
ATOM 538 N N . LEU A 1 72 ? -4.671 -7.576 0.488 1 98.29 72 LEU A N 1
ATOM 539 C CA . LEU A 1 72 ? -3.486 -6.727 0.439 1 98.29 72 LEU A CA 1
ATOM 540 C C . LEU A 1 72 ? -2.31 -7.393 1.146 1 98.29 72 LEU A C 1
ATOM 542 O O . LEU A 1 72 ? -2.411 -7.758 2.319 1 98.29 72 LEU A O 1
ATOM 546 N N . LEU A 1 73 ? -1.211 -7.532 0.457 1 97.35 73 LEU A N 1
ATOM 547 C CA . LEU A 1 73 ? 0.003 -8.149 0.981 1 97.35 73 LEU A CA 1
ATOM 548 C C . LEU A 1 73 ? 1.083 -7.1 1.227 1 97.35 73 LEU A C 1
ATOM 550 O O . LEU A 1 73 ? 0.978 -5.97 0.746 1 97.35 73 LEU A O 1
ATOM 554 N N . THR A 1 74 ? 2.13 -7.485 1.937 1 95.36 74 THR A N 1
ATOM 555 C CA . THR A 1 74 ? 3.3 -6.635 2.135 1 95.36 74 THR A CA 1
ATOM 556 C C . THR A 1 74 ? 3.902 -6.225 0.794 1 95.36 74 THR A C 1
ATOM 558 O O . THR A 1 74 ? 4.431 -5.119 0.658 1 95.36 74 THR A O 1
ATOM 561 N N . THR A 1 75 ? 3.699 -7.062 -0.185 1 95.04 75 THR A N 1
ATOM 562 C CA . THR A 1 75 ? 4.329 -6.883 -1.489 1 95.04 75 THR A CA 1
ATOM 563 C C . THR A 1 75 ? 3.442 -6.049 -2.408 1 95.04 75 THR A C 1
ATOM 565 O O . THR A 1 75 ? 3.836 -5.719 -3.528 1 95.04 75 THR A O 1
ATOM 568 N N . SER A 1 76 ? 2.25 -5.695 -2.014 1 96.06 76 SER A N 1
ATOM 569 C CA . SER A 1 76 ? 1.346 -4.94 -2.876 1 96.06 76 SER A CA 1
ATOM 570 C C . SER A 1 76 ? 1.947 -3.593 -3.264 1 96.06 76 SER A C 1
ATOM 572 O O . SER A 1 76 ? 2.786 -3.051 -2.541 1 96.06 76 SER A O 1
ATOM 574 N N . TYR A 1 77 ? 1.64 -3.108 -4.44 1 94.96 77 TYR A N 1
ATOM 575 C CA . TYR A 1 77 ? 2.097 -1.839 -4.995 1 94.96 77 TYR A CA 1
ATOM 576 C C . TYR A 1 77 ? 3.614 -1.822 -5.141 1 94.96 77 TYR A C 1
ATOM 578 O O . TYR A 1 77 ? 4.186 -2.662 -5.839 1 94.96 77 TYR A O 1
ATOM 586 N N . GLN A 1 78 ? 4.271 -0.999 -4.338 1 92.98 78 GLN A N 1
ATOM 587 C CA . GLN A 1 78 ? 5.712 -0.87 -4.531 1 92.98 78 GLN A CA 1
ATOM 588 C C . GLN A 1 78 ? 6.473 -1.876 -3.672 1 92.98 78 GLN A C 1
ATOM 590 O O . GLN A 1 78 ? 7.676 -2.072 -3.857 1 92.98 78 GLN A O 1
ATOM 595 N N . GLY A 1 79 ? 5.774 -2.592 -2.849 1 93.71 79 GLY A N 1
ATOM 596 C CA . GLY A 1 79 ? 6.428 -3.5 -1.921 1 93.71 79 GLY A CA 1
ATOM 597 C C . GLY A 1 79 ? 7.029 -4.717 -2.599 1 93.71 79 GLY A C 1
ATOM 598 O O . GLY A 1 79 ? 7.906 -5.377 -2.039 1 93.71 79 GLY A O 1
ATOM 599 N N . TRP A 1 80 ? 6.609 -4.959 -3.774 1 95.37 80 TRP A N 1
ATOM 600 C CA . TRP A 1 80 ? 7.043 -6.179 -4.446 1 95.37 80 TRP A CA 1
ATOM 601 C C . TRP A 1 80 ? 8.546 -6.152 -4.706 1 95.37 80 TRP A C 1
ATOM 603 O O . TRP A 1 80 ? 9.195 -7.2 -4.744 1 95.37 80 TRP A O 1
ATOM 613 N N . GLY A 1 81 ? 9.128 -4.989 -4.886 1 95.21 81 GLY A N 1
ATOM 614 C CA . GLY A 1 81 ? 10.489 -4.854 -5.38 1 95.21 81 GLY A CA 1
ATOM 615 C C . GLY A 1 81 ? 11.537 -5.242 -4.355 1 95.21 81 GLY A C 1
ATOM 616 O 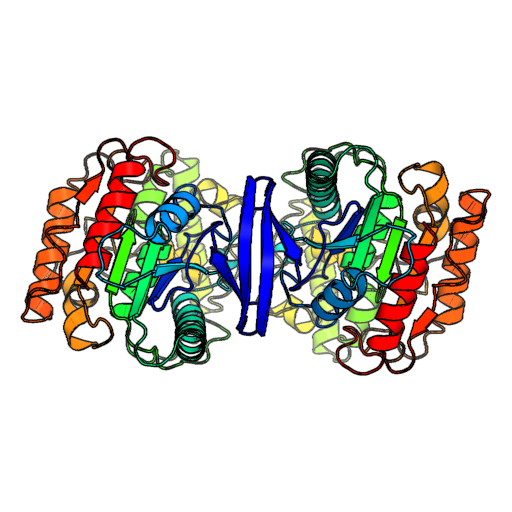O . GLY A 1 81 ? 12.682 -5.533 -4.71 1 95.21 81 GLY A O 1
ATOM 617 N N . VAL A 1 82 ? 11.094 -5.283 -3.097 1 94.3 82 VAL A N 1
ATOM 618 C CA . VAL A 1 82 ? 12.091 -5.54 -2.064 1 94.3 82 VAL A CA 1
ATOM 619 C C . VAL A 1 82 ? 11.66 -6.734 -1.215 1 94.3 82 VAL A C 1
ATOM 621 O O . VAL A 1 82 ? 12.15 -6.92 -0.099 1 94.3 82 VAL A O 1
ATOM 624 N N . ASN A 1 83 ? 10.711 -7.434 -1.695 1 94.41 83 ASN A N 1
ATOM 625 C CA . ASN A 1 83 ? 10.207 -8.615 -1.002 1 94.41 83 ASN A CA 1
ATOM 626 C C . ASN A 1 83 ? 10.228 -9.845 -1.905 1 94.41 83 ASN A C 1
ATOM 628 O O . ASN A 1 83 ? 10.82 -9.817 -2.986 1 94.41 83 ASN A O 1
ATOM 632 N N . SER A 1 84 ? 9.658 -10.971 -1.408 1 95.18 84 SER A N 1
ATOM 633 C CA . SER A 1 84 ? 9.783 -12.252 -2.095 1 95.18 84 SER A CA 1
ATOM 634 C C . SER A 1 84 ? 8.449 -12.988 -2.141 1 95.18 84 SER A C 1
ATOM 636 O O . SER A 1 84 ? 7.492 -12.593 -1.471 1 95.18 84 SER A O 1
ATOM 638 N N . LEU A 1 85 ? 8.39 -14.036 -2.936 1 96.77 85 LEU A N 1
ATOM 639 C CA . LEU A 1 85 ? 7.219 -14.906 -2.923 1 96.77 85 LEU A CA 1
ATOM 640 C C . LEU A 1 85 ? 7.05 -15.569 -1.56 1 96.77 85 LEU A C 1
ATOM 642 O O . LEU A 1 85 ? 5.928 -15.875 -1.149 1 96.77 85 LEU A O 1
ATOM 646 N N . ASP A 1 86 ? 8.211 -15.757 -0.853 1 97.01 86 ASP A N 1
ATOM 647 C CA . ASP A 1 86 ? 8.133 -16.319 0.493 1 97.01 86 ASP A CA 1
ATOM 648 C C . ASP A 1 86 ? 7.334 -15.408 1.422 1 97.01 86 ASP A C 1
ATOM 650 O O . ASP A 1 86 ? 6.512 -15.882 2.209 1 97.01 86 ASP A O 1
ATOM 654 N N . ARG A 1 87 ? 7.593 -14.133 1.266 1 95.8 87 ARG A N 1
ATOM 655 C CA . ARG A 1 87 ? 6.829 -13.162 2.043 1 95.8 87 ARG A CA 1
ATOM 656 C C . ARG A 1 87 ? 5.35 -13.206 1.674 1 95.8 87 ARG A C 1
ATOM 658 O O . ARG A 1 87 ? 4.485 -13.168 2.55 1 95.8 87 ARG A O 1
ATOM 665 N N . ASP A 1 88 ? 5.053 -13.33 0.443 1 97.24 88 ASP A N 1
ATOM 666 C CA . ASP A 1 88 ? 3.678 -13.37 -0.045 1 97.24 88 ASP A CA 1
ATOM 667 C C . ASP A 1 88 ? 2.914 -14.546 0.56 1 97.24 88 ASP A C 1
ATOM 669 O O . ASP A 1 88 ? 1.789 -14.383 1.037 1 97.24 88 ASP A O 1
ATOM 673 N N . ILE A 1 89 ? 3.509 -15.685 0.531 1 97.84 89 ILE A N 1
ATOM 674 C CA . ILE A 1 89 ? 2.756 -16.869 0.931 1 97.84 89 ILE A CA 1
ATOM 675 C C . ILE A 1 89 ? 2.651 -16.924 2.454 1 97.84 89 ILE A C 1
ATOM 677 O O . ILE A 1 89 ? 1.723 -17.527 2.997 1 97.84 89 ILE A O 1
ATOM 681 N N . GLU A 1 90 ? 3.569 -16.29 3.171 1 97.45 90 GLU A N 1
ATOM 682 C CA . GLU A 1 90 ? 3.384 -16.164 4.614 1 97.45 90 GLU A CA 1
ATOM 683 C C . GLU A 1 90 ? 2.232 -15.218 4.942 1 97.45 90 GLU A C 1
ATOM 685 O O . GLU A 1 90 ? 1.429 -15.497 5.834 1 97.45 90 GLU A O 1
ATOM 690 N N . ASP A 1 91 ? 2.255 -14.059 4.252 1 97.69 91 ASP A N 1
ATOM 691 C CA . ASP A 1 91 ? 1.124 -13.153 4.426 1 97.69 91 ASP A CA 1
ATOM 692 C C . ASP A 1 91 ? -0.196 -13.858 4.121 1 97.69 91 ASP A C 1
ATOM 694 O O . ASP A 1 91 ? -1.172 -13.704 4.857 1 97.69 91 ASP A O 1
ATOM 698 N N . LEU A 1 92 ? -0.196 -14.61 3.051 1 98.55 92 LEU A N 1
ATOM 699 C CA . LEU A 1 92 ? -1.396 -15.328 2.633 1 98.55 92 LEU A CA 1
ATOM 700 C C . LEU A 1 92 ? -1.804 -16.36 3.679 1 98.55 92 LEU A C 1
ATOM 702 O O . LEU A 1 92 ? -2.995 -16.549 3.939 1 98.55 92 LEU A O 1
ATOM 706 N N . ALA A 1 93 ? -0.825 -17.063 4.245 1 98.6 93 ALA A N 1
ATOM 707 C CA . ALA A 1 93 ? -1.105 -18.03 5.303 1 98.6 93 ALA A CA 1
ATOM 708 C C . ALA A 1 93 ? -1.795 -17.362 6.489 1 98.6 93 ALA A C 1
ATOM 710 O O . ALA A 1 93 ? -2.738 -17.916 7.058 1 98.6 93 ALA A O 1
ATOM 711 N N . GLN A 1 94 ? -1.306 -16.206 6.853 1 98.41 94 GLN A N 1
ATOM 712 C CA . GLN A 1 94 ? -1.936 -15.462 7.939 1 98.41 94 GLN A CA 1
ATOM 713 C C . GLN A 1 94 ? -3.365 -15.067 7.579 1 98.41 94 GLN A C 1
ATOM 715 O O . GLN A 1 94 ? -4.264 -15.136 8.419 1 98.41 94 GLN A O 1
ATOM 720 N N . CYS A 1 95 ? -3.552 -14.681 6.373 1 98.67 95 CYS A N 1
ATOM 721 C CA . CYS A 1 95 ? -4.881 -14.291 5.915 1 98.67 95 CYS A CA 1
ATOM 722 C C . CYS A 1 95 ? -5.841 -15.474 5.955 1 98.67 95 CYS A C 1
ATOM 724 O O . CYS A 1 95 ? -6.969 -15.348 6.433 1 98.67 95 CYS A O 1
ATOM 726 N N . ILE A 1 96 ? -5.425 -16.596 5.459 1 98.44 96 ILE A N 1
ATOM 727 C CA . ILE A 1 96 ? -6.245 -17.802 5.408 1 98.44 96 ILE A CA 1
ATOM 728 C C . ILE A 1 96 ? -6.612 -18.236 6.825 1 98.44 96 ILE A C 1
ATOM 730 O O . ILE A 1 96 ? -7.761 -18.597 7.093 1 98.44 96 ILE A O 1
ATOM 734 N N . THR A 1 97 ? -5.625 -18.203 7.708 1 97.89 97 THR A N 1
ATOM 735 C CA . THR A 1 97 ? -5.887 -18.539 9.103 1 97.89 97 THR A CA 1
ATOM 736 C C . THR A 1 97 ? -6.949 -17.614 9.692 1 97.89 97 THR A C 1
ATOM 738 O O . THR A 1 97 ? -7.869 -18.071 10.373 1 97.89 97 THR A O 1
ATOM 741 N N . TYR A 1 98 ? -6.818 -16.361 9.416 1 98.12 98 TYR A N 1
ATOM 742 C CA . TYR A 1 98 ? -7.785 -15.376 9.886 1 98.12 98 TYR A CA 1
ATOM 743 C C . TYR A 1 98 ? -9.175 -15.667 9.332 1 98.12 98 TYR A C 1
ATOM 745 O O . TYR A 1 98 ? -10.161 -15.655 10.073 1 98.12 98 TYR A O 1
ATOM 753 N N . ILE A 1 99 ? -9.308 -15.945 8.054 1 97.37 99 ILE A N 1
ATOM 754 C CA . ILE A 1 99 ? -10.59 -16.141 7.386 1 97.37 99 ILE A CA 1
ATOM 755 C C . ILE A 1 99 ? -11.227 -17.444 7.865 1 97.37 99 ILE A C 1
ATOM 757 O O . ILE A 1 99 ? -12.448 -17.525 8.017 1 97.37 99 ILE A O 1
ATOM 761 N N . ARG A 1 100 ? -10.444 -18.425 8.013 1 96.35 100 ARG A N 1
ATOM 762 C CA . ARG A 1 100 ? -10.966 -19.684 8.535 1 96.35 100 ARG A CA 1
ATOM 763 C C . ARG A 1 100 ? -11.6 -19.488 9.908 1 96.35 100 ARG A C 1
ATOM 765 O O . ARG A 1 100 ? -12.641 -20.076 10.206 1 96.35 100 ARG A O 1
ATOM 772 N N . LYS A 1 101 ? -10.938 -18.722 10.745 1 96.22 101 LYS A N 1
ATOM 773 C CA . LYS A 1 101 ? -11.511 -18.404 12.049 1 96.22 101 LYS A CA 1
ATOM 774 C C . LYS A 1 101 ? -12.795 -17.592 11.902 1 96.22 101 LYS A C 1
ATOM 776 O O . LYS A 1 101 ? -13.748 -17.785 12.659 1 96.22 101 LYS A O 1
ATOM 781 N N . LEU A 1 102 ? -12.773 -16.731 10.966 1 95.34 102 LEU A N 1
ATOM 782 C CA . LEU A 1 102 ? -13.893 -15.826 10.732 1 95.34 102 LEU A CA 1
ATOM 783 C C . LEU A 1 102 ? -15.12 -16.592 10.248 1 95.34 102 LEU A C 1
ATOM 785 O O . LEU A 1 102 ? -16.236 -16.337 10.706 1 95.34 102 LEU A O 1
ATOM 789 N N . LYS A 1 103 ? -14.933 -17.532 9.306 1 93.98 103 LYS A N 1
ATOM 790 C CA . LYS A 1 103 ? -16.051 -18.16 8.607 1 93.98 103 LYS A CA 1
ATOM 791 C C . LYS A 1 103 ? -16.401 -19.509 9.229 1 93.98 103 LYS A C 1
ATOM 793 O O . LYS A 1 103 ? -17.487 -20.043 8.996 1 93.98 103 LYS A O 1
ATOM 798 N N . GLY A 1 104 ? -15.47 -20.056 9.984 1 92.84 104 GLY A N 1
ATOM 799 C CA . GLY A 1 104 ? -15.717 -21.329 10.641 1 92.84 104 GLY A CA 1
ATOM 800 C C . GLY A 1 104 ? -14.992 -22.489 9.986 1 92.84 104 GLY A C 1
ATOM 801 O O . GLY A 1 104 ? -14.504 -22.367 8.86 1 92.84 104 GLY A O 1
ATOM 802 N N . PRO A 1 105 ? -14.926 -23.559 10.582 1 89.4 105 PRO A N 1
ATOM 803 C CA . PRO A 1 105 ? -14.103 -24.697 10.163 1 89.4 105 PRO A CA 1
ATOM 804 C C . PRO A 1 105 ? -14.649 -25.393 8.918 1 89.4 105 PRO A C 1
ATOM 806 O O . PRO A 1 105 ? -13.903 -26.074 8.211 1 89.4 105 PRO A O 1
ATOM 809 N N . GLU A 1 106 ? -15.908 -25.239 8.665 1 90.06 106 GLU A N 1
ATOM 810 C CA . GLU A 1 106 ? -16.508 -25.93 7.528 1 90.06 106 GLU A CA 1
ATOM 811 C C . GLU A 1 106 ? -16.422 -25.084 6.26 1 90.06 106 GLU A C 1
ATOM 813 O O . GLU A 1 106 ? -16.773 -25.548 5.173 1 90.06 106 GLU A O 1
ATOM 818 N N . SER A 1 107 ? -15.911 -23.92 6.428 1 94.03 107 SER A N 1
ATOM 819 C CA . SER A 1 107 ? -15.835 -23.015 5.286 1 94.03 107 SER A CA 1
ATOM 820 C C . SER A 1 107 ? -14.783 -23.477 4.283 1 94.03 107 SER A C 1
ATOM 822 O O . SER A 1 107 ? -13.739 -24.007 4.671 1 94.03 107 SER A O 1
ATOM 824 N N . LYS A 1 108 ? -15.124 -23.299 3.025 1 96.69 108 LYS A N 1
ATOM 825 C CA . LYS A 1 108 ? -14.142 -23.54 1.971 1 96.69 108 LYS A CA 1
ATOM 826 C C . LYS A 1 108 ? -13.372 -22.266 1.635 1 96.69 108 LYS A C 1
ATOM 828 O O . LYS A 1 108 ? -13.943 -21.174 1.628 1 96.69 108 LYS A O 1
ATOM 833 N N . ILE A 1 109 ? -12.135 -22.474 1.373 1 98.24 109 ILE A N 1
ATOM 834 C CA . ILE A 1 109 ? -11.275 -21.356 0.999 1 98.24 109 ILE A CA 1
ATOM 835 C C . ILE A 1 109 ? -10.56 -21.673 -0.313 1 98.24 109 ILE A C 1
ATOM 837 O O . ILE A 1 109 ? -9.918 -22.718 -0.441 1 98.24 109 ILE A O 1
ATOM 841 N N . VAL A 1 110 ? -10.731 -20.826 -1.271 1 98.74 110 VAL A N 1
ATOM 842 C CA . VAL A 1 110 ? -10.044 -20.905 -2.557 1 98.74 110 VAL A CA 1
ATOM 843 C C . VAL A 1 110 ? -9.157 -19.676 -2.745 1 98.74 110 VAL A C 1
ATOM 845 O O . VAL A 1 110 ? -9.555 -18.558 -2.409 1 98.74 110 VAL A O 1
ATOM 848 N N . ILE A 1 111 ? -7.908 -19.869 -3.243 1 98.93 111 ILE A N 1
ATOM 849 C CA . ILE A 1 111 ? -7.042 -18.74 -3.565 1 98.93 111 ILE A CA 1
ATOM 850 C C . ILE A 1 111 ? -6.964 -18.566 -5.08 1 98.93 111 ILE A C 1
ATOM 852 O O . ILE A 1 111 ? -6.931 -19.549 -5.823 1 98.93 111 ILE A O 1
ATOM 856 N N . MET A 1 112 ? -7.064 -17.344 -5.525 1 98.94 112 MET A N 1
ATOM 857 C CA . MET A 1 112 ? -7.004 -16.98 -6.937 1 98.94 112 MET A CA 1
ATOM 858 C C . MET A 1 112 ? -5.975 -15.879 -7.173 1 98.94 112 MET A C 1
ATOM 860 O O . MET A 1 112 ? -6.063 -14.804 -6.578 1 98.94 112 MET A O 1
ATOM 864 N N . GLY A 1 113 ? -5.025 -16.173 -8.001 1 98.84 113 GLY A N 1
ATOM 865 C CA . GLY A 1 113 ? -3.988 -15.2 -8.304 1 98.84 113 GLY A CA 1
ATOM 866 C C . GLY A 1 113 ? -4.101 -14.623 -9.702 1 98.84 113 GLY A C 1
ATOM 867 O O . GLY A 1 113 ? -4.481 -15.326 -10.641 1 98.84 113 GLY A O 1
ATOM 868 N N . HIS A 1 114 ? -3.749 -13.388 -9.829 1 98.7 114 HIS A N 1
ATOM 869 C CA . HIS A 1 114 ? -3.605 -12.696 -11.104 1 98.7 114 HIS A CA 1
ATOM 870 C C . HIS A 1 114 ? -2.143 -12.375 -11.395 1 98.7 114 HIS A C 1
ATOM 872 O O . HIS A 1 114 ? -1.457 -11.777 -10.563 1 98.7 114 HIS A O 1
ATOM 878 N N . SER A 1 115 ? -1.677 -12.747 -12.581 1 97.7 115 SER A N 1
ATOM 879 C CA . SER A 1 115 ? -0.303 -12.426 -12.952 1 97.7 115 SER A CA 1
ATOM 880 C C . SER A 1 115 ? 0.686 -12.953 -11.917 1 97.7 115 SER A C 1
ATOM 882 O O . SER A 1 115 ? 0.664 -14.138 -11.577 1 97.7 115 SER A O 1
ATOM 884 N N . THR A 1 116 ? 1.486 -12.059 -11.299 1 96.9 116 THR A N 1
ATOM 885 C CA . THR A 1 116 ? 2.409 -12.534 -10.274 1 96.9 116 THR A CA 1
ATOM 886 C C . THR A 1 116 ? 1.649 -13.174 -9.116 1 96.9 116 THR A C 1
ATOM 888 O O . THR A 1 116 ? 2.192 -14.021 -8.403 1 96.9 116 THR A O 1
ATOM 891 N N . GLY A 1 117 ? 0.382 -12.816 -8.933 1 98.35 117 GLY A N 1
ATOM 892 C CA . GLY A 1 117 ? -0.451 -13.525 -7.975 1 98.35 117 GLY A CA 1
ATOM 893 C C . GLY A 1 117 ? -0.571 -15.008 -8.27 1 98.35 117 GLY A C 1
ATOM 894 O O . GLY A 1 117 ? -0.761 -15.814 -7.357 1 98.35 117 GLY A O 1
ATOM 895 N N . SER A 1 118 ? -0.462 -15.387 -9.545 1 98.78 118 SER A N 1
ATOM 896 C CA . SER A 1 118 ? -0.455 -16.797 -9.921 1 98.78 118 SER A CA 1
ATOM 897 C C . SER A 1 118 ? 0.818 -17.49 -9.443 1 98.78 118 SER A C 1
ATOM 899 O O . SER A 1 118 ? 0.793 -18.671 -9.093 1 98.78 118 SER A O 1
ATOM 901 N N . GLN A 1 119 ? 1.987 -16.725 -9.466 1 98.5 119 GLN A N 1
ATOM 902 C CA . GLN A 1 119 ? 3.201 -17.251 -8.851 1 98.5 119 GLN A CA 1
ATOM 903 C C . GLN A 1 119 ? 2.993 -17.518 -7.363 1 98.5 119 GLN A C 1
ATOM 905 O O . GLN A 1 119 ? 3.477 -18.521 -6.834 1 98.5 119 GLN A O 1
ATOM 910 N N . ASP A 1 120 ? 2.279 -16.605 -6.724 1 98.68 120 ASP A N 1
ATOM 911 C CA . ASP A 1 120 ? 1.978 -16.784 -5.307 1 98.68 120 ASP A CA 1
ATOM 912 C C . ASP A 1 120 ? 1.176 -18.062 -5.073 1 98.68 120 ASP A C 1
ATOM 914 O O . ASP A 1 120 ? 1.448 -18.807 -4.129 1 98.68 120 ASP A O 1
ATOM 918 N N . VAL A 1 121 ? 0.208 -18.306 -5.937 1 98.9 121 VAL A N 1
ATOM 919 C CA . VAL A 1 121 ? -0.64 -19.487 -5.809 1 98.9 121 VAL A CA 1
ATOM 920 C C . VAL A 1 121 ? 0.206 -20.75 -5.953 1 98.9 121 VAL A C 1
ATOM 922 O O . VAL A 1 121 ? 0.161 -21.636 -5.097 1 98.9 121 VAL A O 1
ATOM 925 N N . LEU A 1 122 ? 0.961 -20.797 -7.024 1 98.89 122 LEU A N 1
ATOM 926 C CA . LEU A 1 122 ? 1.767 -21.99 -7.258 1 98.89 122 LEU A CA 1
ATOM 927 C C . LEU A 1 122 ? 2.826 -22.153 -6.173 1 98.89 122 LEU A C 1
ATOM 929 O O . LEU A 1 122 ? 3.069 -23.265 -5.699 1 98.89 122 LEU A O 1
ATOM 933 N N . HIS A 1 123 ? 3.449 -21.065 -5.789 1 98.58 123 HIS A N 1
ATOM 934 C CA . HIS A 1 123 ? 4.456 -21.112 -4.736 1 98.58 123 HIS A CA 1
ATOM 935 C C . HIS A 1 123 ? 3.844 -21.539 -3.406 1 98.58 123 HIS A C 1
ATOM 937 O O . HIS A 1 123 ? 4.466 -22.278 -2.64 1 98.58 123 HIS A O 1
ATOM 943 N N . TYR A 1 124 ? 2.67 -21.088 -3.119 1 98.8 124 TYR A N 1
ATOM 944 C CA . TYR A 1 124 ? 1.961 -21.484 -1.907 1 98.8 124 TYR A CA 1
ATOM 945 C C . TYR A 1 124 ? 1.783 -22.997 -1.85 1 98.8 124 TYR A C 1
ATOM 947 O O . TYR A 1 124 ? 1.951 -23.608 -0.792 1 98.8 124 TYR A O 1
ATOM 955 N N . LEU A 1 125 ? 1.519 -23.563 -2.938 1 98.75 125 LEU A N 1
ATOM 956 C CA . LEU A 1 125 ? 1.135 -24.968 -3.006 1 98.75 125 LEU A CA 1
ATOM 957 C C . LEU A 1 125 ? 2.361 -25.86 -3.166 1 98.75 125 LEU A C 1
ATOM 959 O O . LEU A 1 125 ? 2.341 -27.028 -2.77 1 98.75 125 LEU A O 1
ATOM 963 N N . SER A 1 126 ? 3.428 -25.34 -3.746 1 98.54 126 SER A N 1
ATOM 964 C CA . SER A 1 126 ? 4.523 -26.214 -4.156 1 98.54 126 SER A CA 1
ATOM 965 C C . SER A 1 126 ? 5.715 -26.084 -3.215 1 98.54 126 SER A C 1
ATOM 967 O O . SER A 1 126 ? 6.488 -27.031 -3.05 1 98.54 126 SER A O 1
ATOM 969 N N . ALA A 1 127 ? 5.94 -24.905 -2.64 1 97.57 127 ALA A N 1
ATOM 970 C CA . ALA A 1 127 ? 7.11 -24.697 -1.79 1 97.57 127 ALA A CA 1
ATOM 971 C C . ALA A 1 127 ? 7.048 -25.58 -0.547 1 97.57 127 ALA A C 1
ATOM 973 O O . ALA A 1 127 ? 5.963 -25.958 -0.1 1 97.57 127 ALA A O 1
ATOM 974 N N . PRO A 1 128 ? 8.17 -25.879 0.026 1 96.97 128 PRO A N 1
ATOM 975 C CA . PRO A 1 128 ? 8.167 -26.605 1.298 1 96.97 128 PRO A CA 1
ATOM 976 C C . PRO A 1 128 ? 7.337 -25.908 2.374 1 96.97 128 PRO A C 1
ATOM 978 O O . PRO A 1 128 ? 7.184 -24.684 2.344 1 96.97 128 PRO A O 1
ATOM 981 N N . ASN A 1 129 ? 6.854 -26.74 3.356 1 97.42 129 ASN A N 1
ATOM 982 C CA . ASN A 1 129 ? 5.959 -26.229 4.39 1 97.42 129 ASN A CA 1
ATOM 983 C C . ASN A 1 129 ? 6.354 -26.737 5.774 1 97.42 129 ASN A C 1
ATOM 985 O O . ASN A 1 129 ? 6.067 -27.883 6.124 1 97.42 129 ASN A O 1
ATOM 989 N N . PRO A 1 130 ? 7.091 -25.886 6.497 1 96.03 130 PRO A N 1
ATOM 990 C CA . PRO A 1 130 ? 7.354 -24.464 6.264 1 96.03 130 PRO A CA 1
ATOM 991 C C . PRO A 1 130 ? 8.503 -24.229 5.286 1 96.03 130 PRO A C 1
ATOM 993 O O . PRO A 1 130 ? 9.258 -25.155 4.981 1 96.03 130 PRO A O 1
ATOM 996 N N . ILE A 1 131 ? 8.529 -23.015 4.755 1 95.66 131 ILE A N 1
ATOM 997 C CA . ILE A 1 131 ? 9.633 -22.649 3.875 1 95.66 131 ILE A CA 1
ATOM 998 C C . ILE A 1 131 ? 10.95 -22.716 4.644 1 95.66 131 ILE A C 1
ATOM 1000 O O . ILE A 1 131 ? 11.003 -22.374 5.828 1 95.66 131 ILE A O 1
ATOM 1004 N N . PRO A 1 132 ? 11.97 -23.187 3.957 1 93.46 132 PRO A N 1
ATOM 1005 C CA . PRO A 1 132 ? 13.275 -23.183 4.623 1 93.46 132 PRO A CA 1
ATOM 1006 C C . PRO A 1 132 ? 13.789 -21.774 4.905 1 93.46 132 PRO A C 1
ATOM 1008 O O . PRO A 1 132 ? 13.45 -20.832 4.183 1 93.46 132 PRO A O 1
ATOM 1011 N N . HIS A 1 133 ? 14.588 -21.737 5.876 1 91.12 133 HIS A N 1
ATOM 1012 C CA . HIS A 1 133 ? 15.184 -20.45 6.219 1 91.12 133 HIS A CA 1
ATOM 1013 C C . HIS A 1 133 ? 15.981 -19.883 5.049 1 91.12 133 HIS A C 1
ATOM 1015 O O . HIS A 1 133 ? 16.789 -20.59 4.442 1 91.12 133 HIS A O 1
ATOM 1021 N N . ASN A 1 134 ? 15.685 -18.68 4.711 1 84.59 134 ASN A N 1
ATOM 1022 C CA . ASN A 1 134 ? 16.383 -17.931 3.671 1 84.59 134 ASN A CA 1
ATOM 1023 C C . ASN A 1 134 ? 16.922 -16.605 4.201 1 84.59 134 ASN A C 1
ATOM 1025 O O . ASN A 1 134 ? 16.175 -15.634 4.334 1 84.59 134 ASN A O 1
ATOM 1029 N N . PRO A 1 135 ? 18.203 -16.462 4.419 1 80.22 135 PRO A N 1
ATOM 1030 C CA . PRO A 1 135 ? 18.77 -15.25 5.014 1 80.22 135 PRO A CA 1
ATOM 1031 C C . PRO A 1 135 ? 18.665 -14.036 4.094 1 80.22 135 PRO A C 1
ATOM 1033 O O . PRO A 1 135 ? 18.846 -12.9 4.54 1 80.22 135 PRO A O 1
ATOM 1036 N N . ALA A 1 136 ? 18.428 -14.33 2.852 1 78.49 136 ALA A N 1
ATOM 1037 C CA . ALA A 1 136 ? 18.362 -13.236 1.886 1 78.49 136 ALA A CA 1
ATOM 1038 C C . ALA A 1 136 ? 17.039 -12.485 1.998 1 78.49 136 ALA A C 1
ATOM 1040 O O . ALA A 1 136 ? 16.897 -11.381 1.467 1 78.49 136 ALA A O 1
ATOM 1041 N N . VAL A 1 137 ? 16.075 -13.143 2.644 1 78.07 137 VAL A N 1
ATOM 1042 C CA . VAL A 1 137 ? 14.752 -12.542 2.769 1 78.07 137 VAL A CA 1
ATOM 1043 C C . VAL A 1 137 ? 14.486 -12.176 4.227 1 78.07 137 VAL A C 1
ATOM 1045 O O . VAL A 1 137 ? 14.727 -12.981 5.13 1 78.07 137 VAL A O 1
ATOM 1048 N N . ASN A 1 138 ? 14.16 -10.908 4.509 1 72.81 138 ASN A N 1
ATOM 1049 C CA . ASN A 1 138 ? 13.955 -10.468 5.885 1 72.81 138 ASN A CA 1
ATOM 1050 C C . ASN A 1 138 ? 12.479 -10.505 6.271 1 72.81 138 ASN A C 1
ATOM 1052 O O . ASN A 1 138 ? 11.605 -10.394 5.41 1 72.81 138 ASN A O 1
ATOM 1056 N N . GLY A 1 139 ? 12.362 -10.777 7.573 1 79.38 139 GLY A N 1
ATOM 1057 C CA . GLY A 1 139 ? 11.054 -10.525 8.157 1 79.38 139 GLY A CA 1
ATOM 1058 C C . GLY A 1 139 ? 10.128 -11.724 8.088 1 79.38 139 GLY A C 1
ATOM 1059 O O . GLY A 1 139 ? 8.917 -11.591 8.271 1 79.38 139 GLY A O 1
ATOM 1060 N N . LEU A 1 140 ? 10.655 -12.886 7.716 1 91.22 140 LEU A N 1
ATOM 1061 C CA . LEU A 1 140 ? 9.822 -14.081 7.632 1 91.22 140 LEU A CA 1
ATOM 1062 C C . LEU A 1 140 ? 9.686 -14.747 8.997 1 91.22 140 LEU A C 1
ATOM 1064 O O . LEU A 1 140 ? 10.612 -14.701 9.81 1 91.22 140 LEU A O 1
ATOM 1068 N N . GLN A 1 141 ? 8.598 -15.315 9.225 1 93.59 141 GLN A N 1
ATOM 1069 C CA . GLN A 1 141 ? 8.334 -16.033 10.468 1 93.59 141 GLN A CA 1
ATOM 1070 C C . GLN A 1 141 ? 8.354 -17.543 10.246 1 93.59 141 GLN A C 1
ATOM 1072 O O . GLN A 1 141 ? 8.28 -18.318 11.202 1 93.59 141 GLN A O 1
ATOM 1077 N N . TYR A 1 142 ? 8.381 -17.943 9 1 95.45 142 TYR A N 1
ATOM 1078 C CA . TYR A 1 142 ? 8.481 -19.347 8.615 1 95.45 142 TYR A CA 1
ATOM 1079 C C . TYR A 1 142 ? 7.294 -20.143 9.143 1 95.45 142 TYR A C 1
ATOM 1081 O O . TYR A 1 142 ? 7.471 -21.18 9.787 1 95.45 142 TYR A O 1
ATOM 1089 N N . LEU A 1 143 ? 6.174 -19.625 8.868 1 96.47 143 LEU A N 1
ATOM 1090 C CA . LEU A 1 143 ? 4.906 -20.195 9.312 1 96.47 143 LEU A CA 1
ATOM 1091 C C . LEU A 1 143 ? 4.564 -21.447 8.511 1 96.47 143 LEU A C 1
ATOM 1093 O O . LEU A 1 143 ? 4.973 -21.582 7.356 1 96.47 143 LEU A O 1
ATOM 1097 N N . THR A 1 144 ? 3.826 -22.305 9.168 1 97.69 144 THR A N 1
ATOM 1098 C CA . THR A 1 144 ? 3.199 -23.405 8.444 1 97.69 144 THR A CA 1
ATOM 1099 C C . THR A 1 144 ? 1.938 -22.932 7.726 1 97.69 144 THR A C 1
ATOM 1101 O O . THR A 1 144 ? 1.049 -22.344 8.345 1 97.69 144 THR A O 1
ATOM 1104 N N . ARG A 1 145 ? 1.862 -23.178 6.514 1 98.24 145 ARG A N 1
ATOM 1105 C CA . ARG A 1 145 ? 0.731 -22.742 5.701 1 98.24 145 ARG A CA 1
ATOM 1106 C C . ARG A 1 145 ? -0.424 -23.734 5.794 1 98.24 145 ARG A C 1
ATOM 1108 O O . ARG A 1 145 ? -0.221 -24.944 5.679 1 98.24 145 ARG A O 1
ATOM 1115 N N . PRO A 1 146 ? -1.62 -23.273 6.022 1 98.19 146 PRO A N 1
ATOM 1116 C CA . PRO A 1 146 ? -2.78 -24.166 5.989 1 98.19 146 PRO A CA 1
ATOM 1117 C C . PRO A 1 146 ? -3.188 -24.551 4.569 1 98.19 146 PRO A C 1
ATOM 1119 O O . PRO A 1 146 ? -2.935 -23.799 3.624 1 98.19 146 PRO A O 1
ATOM 1122 N N . PRO A 1 147 ? -3.807 -25.716 4.426 1 98.09 147 PRO A N 1
ATOM 1123 C CA . PRO A 1 147 ? -4.303 -26.113 3.106 1 98.09 147 PRO A CA 1
ATOM 1124 C C . PRO A 1 147 ? -5.497 -25.279 2.649 1 98.09 147 PRO A C 1
ATOM 1126 O O . PRO A 1 147 ? -6.172 -24.657 3.473 1 98.09 147 PRO A O 1
ATOM 1129 N N . VAL A 1 148 ? -5.703 -25.275 1.433 1 98.56 148 VAL A N 1
ATOM 1130 C CA . VAL A 1 148 ? -6.856 -24.617 0.826 1 98.56 148 VAL A CA 1
ATOM 1131 C C . VAL A 1 148 ? -7.676 -25.635 0.037 1 98.56 148 VAL A C 1
ATOM 1133 O O . VAL A 1 148 ? -7.195 -26.731 -0.262 1 98.56 148 VAL A O 1
ATOM 1136 N N . ASP A 1 149 ? -8.884 -25.287 -0.3 1 98.15 149 ASP A N 1
ATOM 1137 C CA . ASP A 1 149 ? -9.824 -26.221 -0.914 1 98.15 149 ASP A CA 1
ATOM 1138 C C . ASP A 1 149 ? -9.763 -26.139 -2.438 1 98.15 149 ASP A C 1
ATOM 1140 O O . ASP A 1 149 ? -10.268 -27.023 -3.133 1 98.15 149 ASP A O 1
ATOM 1144 N N . GLY A 1 150 ? -9.203 -25.131 -3.003 1 98.57 150 GLY A N 1
ATOM 1145 C CA . GLY A 1 150 ? -9.027 -24.916 -4.431 1 98.57 150 GLY A CA 1
ATOM 1146 C C . GLY A 1 150 ? -8.05 -23.8 -4.75 1 98.57 150 GLY A C 1
ATOM 1147 O O . GLY A 1 150 ? -7.652 -23.043 -3.862 1 98.57 150 GLY A O 1
ATOM 1148 N N . ALA A 1 151 ? -7.652 -23.727 -6.002 1 98.88 151 ALA A N 1
ATOM 1149 C CA . ALA A 1 151 ? -6.685 -22.722 -6.435 1 98.88 151 ALA A CA 1
ATOM 1150 C C . ALA A 1 151 ? -6.875 -22.376 -7.909 1 98.88 151 ALA A C 1
ATOM 1152 O O . ALA A 1 151 ? -7.149 -23.256 -8.729 1 98.88 151 ALA A O 1
ATOM 1153 N N . ILE A 1 152 ? -6.769 -21.118 -8.186 1 98.94 152 ILE A N 1
ATOM 1154 C CA . ILE A 1 152 ? -6.953 -20.618 -9.544 1 98.94 152 ILE A CA 1
ATOM 1155 C C . ILE A 1 152 ? -5.789 -19.704 -9.919 1 98.94 152 ILE A C 1
ATOM 1157 O O . ILE A 1 152 ? -5.407 -18.824 -9.144 1 98.94 152 ILE A O 1
ATOM 1161 N N . MET A 1 153 ? -5.222 -19.916 -11.064 1 98.9 153 MET A N 1
ATOM 1162 C CA . MET A 1 153 ? -4.21 -19.03 -11.632 1 98.9 153 MET A CA 1
ATOM 1163 C C . MET A 1 153 ? -4.752 -18.299 -12.856 1 98.9 153 MET A C 1
ATOM 1165 O O . MET A 1 153 ? -5.12 -18.93 -13.849 1 98.9 153 MET A O 1
ATOM 1169 N N . GLN A 1 154 ? -4.864 -17.038 -12.791 1 98.85 154 GLN A N 1
ATOM 1170 C CA . GLN A 1 154 ? -5.288 -16.222 -13.924 1 98.85 154 GLN A CA 1
ATOM 1171 C C . GLN A 1 154 ? -4.127 -15.399 -14.475 1 98.85 154 GLN A C 1
ATOM 1173 O O . GLN A 1 154 ? -3.446 -14.698 -13.725 1 98.85 154 GLN A O 1
ATOM 1178 N N . ALA A 1 155 ? -3.87 -15.499 -15.771 1 98.37 155 ALA A N 1
ATOM 1179 C CA . ALA A 1 155 ? -2.774 -14.852 -16.487 1 98.37 155 ALA A CA 1
ATOM 1180 C C . ALA A 1 155 ? -1.421 -15.307 -15.946 1 98.37 155 ALA A C 1
ATOM 1182 O O . ALA A 1 155 ? -0.575 -14.481 -15.597 1 98.37 155 ALA A O 1
ATOM 1183 N N . PRO A 1 156 ? -1.268 -16.643 -15.803 1 98.24 156 PRO A N 1
ATOM 1184 C CA . PRO A 1 156 ? 0.022 -17.173 -15.356 1 98.24 156 PRO A CA 1
ATOM 1185 C C . PRO A 1 156 ? 1.114 -17.039 -16.415 1 98.24 156 PRO A C 1
ATOM 1187 O O . PRO A 1 156 ? 1.541 -18.039 -16.997 1 98.24 156 PRO A O 1
ATOM 1190 N N . VAL A 1 157 ? 1.665 -15.885 -16.578 1 97.37 157 VAL A N 1
ATOM 1191 C CA . VAL A 1 157 ? 2.674 -15.601 -17.593 1 97.37 157 VAL A CA 1
ATOM 1192 C C . VAL A 1 157 ? 4.054 -15.525 -16.944 1 97.37 157 VAL A C 1
ATOM 1194 O O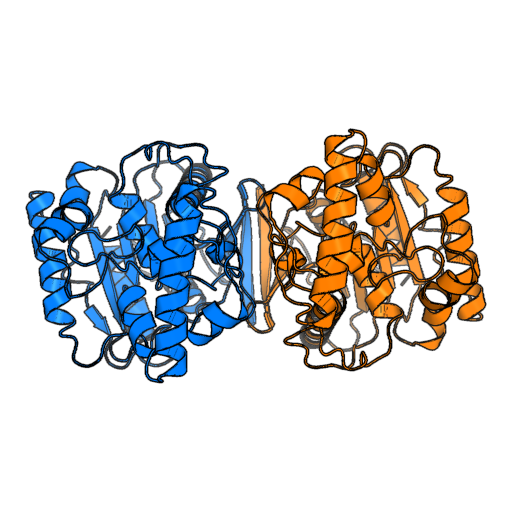 . VAL A 1 157 ? 4.167 -15.325 -15.732 1 97.37 157 VAL A O 1
ATOM 1197 N N . SER A 1 158 ? 5.059 -15.733 -17.739 1 97.19 158 SER A N 1
ATOM 1198 C CA . SER A 1 158 ? 6.442 -15.65 -17.281 1 97.19 158 SER A CA 1
ATOM 1199 C C . SER A 1 158 ? 6.904 -14.201 -17.177 1 97.19 158 SER A C 1
ATOM 1201 O O . SER A 1 158 ? 6.916 -13.474 -18.173 1 97.19 158 SER A O 1
ATOM 1203 N N . ASP A 1 159 ? 7.359 -13.823 -16.026 1 95.95 159 ASP A N 1
ATOM 1204 C CA . ASP A 1 159 ? 7.947 -12.497 -15.862 1 95.95 159 ASP A CA 1
ATOM 1205 C C . ASP A 1 159 ? 9.289 -12.398 -16.584 1 95.95 159 ASP A C 1
ATOM 1207 O O . ASP A 1 159 ? 9.636 -11.342 -17.117 1 95.95 159 ASP A O 1
ATOM 1211 N N . ARG A 1 160 ? 10.035 -13.459 -16.636 1 97.13 160 ARG A N 1
ATOM 1212 C CA . ARG A 1 160 ? 11.311 -13.508 -17.343 1 97.13 160 ARG A CA 1
ATOM 1213 C C . ARG A 1 160 ? 11.12 -13.258 -18.835 1 97.13 160 ARG A C 1
ATOM 1215 O O . ARG A 1 160 ? 11.78 -12.392 -19.414 1 97.13 160 ARG A O 1
ATOM 1222 N N . GLU A 1 161 ? 10.215 -14 -19.385 1 96.65 161 GLU A N 1
ATOM 1223 C CA . GLU A 1 161 ? 9.947 -13.84 -20.811 1 96.65 161 GLU A CA 1
ATOM 1224 C C . GLU A 1 161 ? 9.314 -12.483 -21.105 1 96.65 161 GLU A C 1
ATOM 1226 O O . GLU A 1 161 ? 9.581 -11.88 -22.147 1 96.65 161 GLU A O 1
ATOM 1231 N N . GLY A 1 162 ? 8.454 -11.999 -20.148 1 94.52 162 GLY A N 1
ATOM 1232 C CA . GLY A 1 162 ? 7.891 -10.665 -20.278 1 94.52 162 GLY A CA 1
ATOM 1233 C C . GLY A 1 162 ? 8.944 -9.574 -20.316 1 94.52 162 GLY A C 1
ATOM 1234 O O . GLY A 1 162 ? 8.836 -8.626 -21.096 1 94.52 162 GLY A O 1
ATOM 1235 N N . MET A 1 163 ? 9.925 -9.711 -19.491 1 94.81 163 MET A N 1
ATOM 1236 C CA . MET A 1 163 ? 11.021 -8.747 -19.461 1 94.81 163 MET A CA 1
ATOM 1237 C C . MET A 1 163 ? 11.762 -8.722 -20.793 1 94.81 163 MET A C 1
ATOM 1239 O O . MET A 1 163 ? 12.142 -7.655 -21.277 1 94.81 163 MET A O 1
ATOM 1243 N N . HIS A 1 164 ? 11.889 -9.824 -21.414 1 93.87 164 HIS A N 1
ATOM 1244 C CA . HIS A 1 164 ? 12.607 -9.915 -22.68 1 93.87 164 HIS A CA 1
ATOM 1245 C C . HIS A 1 164 ? 11.829 -9.239 -23.804 1 93.87 164 HIS A C 1
ATOM 1247 O O . HIS A 1 164 ? 12.417 -8.802 -24.796 1 93.87 164 HIS A O 1
ATOM 1253 N N . ILE A 1 165 ? 10.546 -9.141 -23.617 1 92.95 165 ILE A N 1
ATOM 1254 C CA . ILE A 1 165 ? 9.727 -8.448 -24.606 1 92.95 165 ILE A CA 1
ATOM 1255 C C . ILE A 1 165 ? 10.072 -6.96 -24.61 1 92.95 165 ILE A C 1
ATOM 1257 O O . ILE A 1 165 ? 9.99 -6.3 -25.648 1 92.95 165 ILE A O 1
ATOM 1261 N N . THR A 1 166 ? 10.459 -6.461 -23.454 1 90.73 166 THR A N 1
ATOM 1262 C CA . THR A 1 166 ? 10.751 -5.038 -23.32 1 90.73 166 THR A CA 1
ATOM 1263 C C . THR A 1 166 ? 12.188 -4.739 -23.736 1 90.73 166 THR A C 1
ATOM 1265 O O . THR A 1 166 ? 12.517 -3.601 -24.078 1 90.73 166 THR A O 1
ATOM 1268 N N . ILE A 1 167 ? 13.032 -5.739 -23.695 1 95.16 167 ILE A N 1
ATOM 1269 C CA . ILE A 1 167 ? 14.452 -5.578 -23.988 1 95.16 167 ILE A CA 1
ATOM 1270 C C . ILE A 1 167 ? 14.686 -5.709 -25.491 1 95.16 167 ILE A C 1
ATOM 1272 O O . ILE A 1 167 ? 15.158 -6.745 -25.965 1 95.16 167 ILE A O 1
ATOM 1276 N N . THR A 1 168 ? 14.455 -4.687 -26.267 1 93.3 168 THR A N 1
ATOM 1277 C CA . THR A 1 168 ? 14.523 -4.766 -27.722 1 93.3 168 THR A CA 1
ATOM 1278 C C . THR A 1 168 ? 15.573 -3.802 -28.268 1 93.3 168 THR A C 1
ATOM 1280 O O . THR A 1 168 ? 16.032 -3.953 -29.402 1 93.3 168 THR A O 1
ATOM 1283 N N . THR A 1 169 ? 16.004 -2.793 -27.518 1 96.54 169 THR A N 1
ATOM 1284 C CA . THR A 1 169 ? 16.988 -1.81 -27.957 1 96.54 169 THR A CA 1
ATOM 1285 C C . THR A 1 169 ? 18.373 -2.151 -27.413 1 96.54 169 THR A C 1
ATOM 1287 O O . THR A 1 169 ? 18.499 -2.922 -26.459 1 96.54 169 THR A O 1
ATOM 1290 N N . ALA A 1 170 ? 19.323 -1.61 -27.98 1 97.18 170 ALA A N 1
ATOM 1291 C CA . ALA A 1 170 ? 20.694 -1.796 -27.511 1 97.18 170 ALA A CA 1
ATOM 1292 C C . ALA A 1 170 ? 20.864 -1.264 -26.09 1 97.18 170 ALA A C 1
ATOM 1294 O O . ALA A 1 170 ? 21.579 -1.857 -25.28 1 97.18 170 ALA A O 1
ATOM 1295 N N . GLU A 1 171 ? 20.223 -0.208 -25.832 1 97.28 171 GLU A N 1
ATOM 1296 C CA . GLU A 1 171 ? 20.285 0.402 -24.508 1 97.28 171 GLU A CA 1
ATOM 1297 C C . GLU A 1 171 ? 19.679 -0.514 -23.449 1 97.28 171 GLU A C 1
ATOM 1299 O O . GLU A 1 171 ? 20.265 -0.714 -22.384 1 97.28 171 GLU A O 1
ATOM 1304 N N . ALA A 1 172 ? 18.538 -1.037 -23.765 1 97.53 172 ALA A N 1
ATOM 1305 C CA . ALA A 1 172 ? 17.869 -1.94 -22.832 1 97.53 172 ALA A CA 1
ATOM 1306 C C . ALA A 1 172 ? 18.682 -3.214 -22.623 1 97.53 172 ALA A C 1
ATOM 1308 O O . ALA A 1 172 ? 18.764 -3.728 -21.505 1 97.53 172 ALA A O 1
ATOM 1309 N N . ARG A 1 173 ? 19.284 -3.718 -23.68 1 97.73 173 ARG A N 1
ATOM 1310 C CA . ARG A 1 173 ? 20.124 -4.907 -23.581 1 97.73 173 ARG A CA 1
ATOM 1311 C C . ARG A 1 173 ? 21.337 -4.648 -22.694 1 97.73 173 ARG A C 1
ATOM 1313 O O . ARG A 1 173 ? 21.693 -5.483 -21.86 1 97.73 173 ARG A O 1
ATOM 1320 N N . GLY A 1 174 ? 21.938 -3.545 -22.92 1 98.02 174 GLY A N 1
ATOM 1321 C CA . GLY A 1 174 ? 23.066 -3.16 -22.086 1 98.02 174 GLY A CA 1
ATOM 1322 C C . GLY A 1 174 ? 22.699 -3.007 -20.621 1 98.02 174 GLY A C 1
ATOM 1323 O O . GLY A 1 174 ? 23.445 -3.442 -19.741 1 98.02 174 GLY A O 1
ATOM 1324 N N . ALA A 1 175 ? 21.566 -2.403 -20.359 1 97.95 175 ALA A N 1
ATOM 1325 C CA . ALA A 1 175 ? 21.078 -2.229 -18.994 1 97.95 175 ALA A CA 1
ATOM 1326 C C . ALA A 1 175 ? 20.82 -3.577 -18.327 1 97.95 175 ALA A C 1
ATOM 1328 O O . ALA A 1 175 ? 21.161 -3.774 -17.159 1 97.95 175 ALA A O 1
ATOM 1329 N N . TYR A 1 176 ? 20.245 -4.455 -19.11 1 98.28 176 TYR A N 1
ATOM 1330 C CA . TYR A 1 176 ? 19.959 -5.783 -18.58 1 98.28 176 TYR A CA 1
ATOM 1331 C C . TYR A 1 176 ? 21.241 -6.491 -18.161 1 98.28 176 TYR A C 1
ATOM 1333 O O . TYR A 1 176 ? 21.321 -7.045 -17.062 1 98.28 176 TYR A O 1
ATOM 1341 N N . GLU A 1 177 ? 22.229 -6.486 -18.974 1 98.36 177 GLU A N 1
ATOM 1342 C CA . GLU A 1 177 ? 23.498 -7.145 -18.679 1 98.36 177 GLU A CA 1
ATOM 1343 C C . GLU A 1 177 ? 24.171 -6.524 -17.458 1 98.36 177 GLU A C 1
ATOM 1345 O O . GLU A 1 177 ? 24.704 -7.238 -16.606 1 98.36 177 GLU A O 1
ATOM 1350 N N . GLN A 1 178 ? 24.131 -5.261 -17.416 1 98.46 178 GLN A N 1
ATOM 1351 C CA . GLN A 1 178 ? 24.702 -4.564 -16.268 1 98.46 178 GLN A CA 1
ATOM 1352 C C . GLN A 1 178 ? 23.971 -4.934 -14.981 1 98.46 178 GLN A C 1
ATOM 1354 O O . GLN A 1 178 ? 24.602 -5.171 -13.949 1 98.46 178 GLN A O 1
ATOM 1359 N N . LEU A 1 179 ? 22.66 -4.961 -15.044 1 98.51 179 LEU A N 1
ATOM 1360 C CA . LEU A 1 179 ? 21.84 -5.287 -13.882 1 98.51 179 LEU A CA 1
ATOM 1361 C C . LEU A 1 179 ? 22.122 -6.706 -13.399 1 98.51 179 LEU A C 1
ATOM 1363 O O . LEU A 1 179 ? 22.248 -6.943 -12.195 1 98.51 179 LEU A O 1
ATOM 1367 N N . VAL A 1 180 ? 22.186 -7.618 -14.299 1 98.56 180 VAL A N 1
ATOM 1368 C CA . VAL A 1 180 ? 22.479 -9.001 -13.936 1 98.56 180 VAL A CA 1
ATOM 1369 C C . VAL A 1 180 ? 23.83 -9.074 -13.228 1 98.56 180 VAL A C 1
ATOM 1371 O O . VAL A 1 180 ? 23.956 -9.716 -12.183 1 98.56 180 VAL A O 1
ATOM 1374 N N . GLY A 1 181 ? 24.811 -8.391 -13.813 1 98.43 181 GLY A N 1
ATOM 1375 C CA . GLY A 1 181 ? 26.13 -8.363 -13.201 1 98.43 181 GLY A CA 1
ATOM 1376 C C . GLY A 1 181 ? 26.13 -7.75 -11.814 1 98.43 181 GLY A C 1
ATOM 1377 O O . GLY A 1 181 ? 26.701 -8.316 -10.879 1 98.43 181 GLY A O 1
ATOM 1378 N N . LEU A 1 182 ? 25.46 -6.606 -11.66 1 97.64 182 LEU A N 1
ATOM 1379 C CA . LEU A 1 182 ? 25.366 -5.915 -10.378 1 97.64 182 LEU A CA 1
ATOM 1380 C C . LEU A 1 182 ? 24.648 -6.778 -9.347 1 97.64 182 LEU A C 1
ATOM 1382 O O . LEU A 1 182 ? 25.082 -6.869 -8.196 1 97.64 182 LEU A O 1
ATOM 1386 N N . ALA A 1 183 ? 23.565 -7.364 -9.763 1 97.88 183 ALA A N 1
ATOM 1387 C CA . ALA A 1 183 ? 22.746 -8.16 -8.851 1 97.88 183 ALA A CA 1
ATOM 1388 C C . ALA A 1 183 ? 23.507 -9.389 -8.363 1 97.88 183 ALA A C 1
ATOM 1390 O O . ALA A 1 183 ? 23.484 -9.709 -7.172 1 97.88 183 ALA A O 1
ATOM 1391 N N . LYS A 1 184 ? 24.179 -10.058 -9.234 1 97.66 184 LYS A N 1
ATOM 1392 C CA . LYS A 1 184 ? 24.951 -11.241 -8.863 1 97.66 184 LYS A CA 1
ATOM 1393 C C . LYS A 1 184 ? 26.067 -10.884 -7.885 1 97.66 184 LYS A C 1
ATOM 1395 O O . LYS A 1 184 ? 26.343 -11.637 -6.949 1 97.66 184 LYS A O 1
ATOM 1400 N N . ALA A 1 185 ? 26.677 -9.803 -8.126 1 96.93 185 ALA A N 1
ATOM 1401 C CA . ALA A 1 185 ? 27.73 -9.355 -7.219 1 96.93 185 ALA A CA 1
ATOM 1402 C C . ALA A 1 185 ? 27.157 -8.98 -5.855 1 96.93 185 ALA A C 1
ATOM 1404 O O . ALA A 1 185 ? 27.742 -9.303 -4.819 1 96.93 185 ALA A O 1
ATOM 1405 N N . ALA A 1 186 ? 26.046 -8.368 -5.863 1 94.11 186 ALA A N 1
ATOM 1406 C CA . ALA A 1 186 ? 25.447 -7.838 -4.641 1 94.11 186 ALA A CA 1
ATOM 1407 C C . ALA A 1 186 ? 24.912 -8.964 -3.76 1 94.11 186 ALA A C 1
ATOM 1409 O O . ALA A 1 186 ? 25.006 -8.897 -2.532 1 94.11 186 ALA A O 1
ATOM 1410 N N . VAL A 1 187 ? 24.314 -9.951 -4.32 1 93.39 187 VAL A N 1
ATOM 1411 C CA . VAL A 1 187 ? 23.623 -10.982 -3.552 1 93.39 187 VAL A CA 1
ATOM 1412 C C . VAL A 1 187 ? 24.623 -11.733 -2.677 1 93.39 187 VAL A C 1
ATOM 1414 O O . VAL A 1 187 ? 24.25 -12.317 -1.657 1 93.39 187 VAL A O 1
ATOM 1417 N N . VAL A 1 188 ? 25.913 -11.699 -3.058 1 91.41 188 VAL A N 1
ATOM 1418 C CA . VAL A 1 188 ? 26.967 -12.354 -2.291 1 91.41 188 VAL A CA 1
ATOM 1419 C C . VAL A 1 188 ? 27.231 -11.574 -1.005 1 91.41 188 VAL A C 1
ATOM 1421 O O . VAL A 1 188 ? 27.444 -12.167 0.056 1 91.41 188 VAL A O 1
ATOM 1424 N N . GLU A 1 189 ? 27.124 -10.343 -1.102 1 90.33 189 GLU A N 1
ATOM 1425 C CA . GLU A 1 189 ? 27.466 -9.488 0.03 1 90.33 189 GLU A CA 1
ATOM 1426 C C . GLU A 1 189 ? 26.215 -9.039 0.781 1 90.33 189 GLU A C 1
ATOM 1428 O O . GLU A 1 189 ? 26.178 -9.073 2.013 1 90.33 189 GLU A O 1
ATOM 1433 N N . ASP A 1 190 ? 25.25 -8.616 0.039 1 91.05 190 ASP A N 1
ATOM 1434 C CA . ASP A 1 190 ? 24.003 -8.093 0.59 1 91.05 190 ASP A CA 1
ATOM 1435 C C . ASP A 1 190 ? 22.85 -8.271 -0.395 1 91.05 190 ASP A C 1
ATOM 1437 O O . ASP A 1 190 ? 22.577 -7.384 -1.207 1 91.05 190 ASP A O 1
ATOM 1441 N N . PRO A 1 191 ? 22.14 -9.314 -0.25 1 92.29 191 PRO A N 1
ATOM 1442 C CA . PRO A 1 191 ? 21.043 -9.577 -1.185 1 92.29 191 PRO A CA 1
ATOM 1443 C C . PRO A 1 191 ? 19.991 -8.47 -1.187 1 92.29 191 PRO A C 1
ATOM 1445 O O . PRO A 1 191 ? 19.2 -8.367 -2.128 1 92.29 191 PRO A O 1
ATOM 1448 N N . ARG A 1 192 ? 20.004 -7.575 -0.236 1 91.82 192 ARG A N 1
ATOM 1449 C CA . ARG A 1 192 ? 18.978 -6.547 -0.1 1 91.82 192 ARG A CA 1
ATOM 1450 C C . ARG A 1 192 ? 19.443 -5.225 -0.702 1 91.82 192 ARG A C 1
ATOM 1452 O O . ARG A 1 192 ? 18.72 -4.228 -0.658 1 91.82 192 ARG A O 1
ATOM 1459 N N . ALA A 1 193 ? 20.605 -5.262 -1.296 1 93.13 193 ALA A N 1
ATOM 1460 C CA . ALA A 1 193 ? 21.104 -4.061 -1.961 1 93.13 193 ALA A CA 1
ATOM 1461 C C . ALA A 1 193 ? 20.162 -3.621 -3.078 1 93.13 193 ALA A C 1
ATOM 1463 O O . ALA A 1 193 ? 19.749 -4.436 -3.907 1 93.13 193 ALA A O 1
ATOM 1464 N N . ILE A 1 194 ? 19.852 -2.342 -3.066 1 95.22 194 ILE A N 1
ATOM 1465 C CA . ILE A 1 194 ? 18.913 -1.82 -4.053 1 95.22 194 ILE A CA 1
ATOM 1466 C C . ILE A 1 194 ? 19.653 -1.502 -5.35 1 95.22 194 ILE A C 1
ATOM 1468 O O . ILE A 1 194 ? 20.739 -0.918 -5.326 1 95.22 194 ILE A O 1
ATOM 1472 N N . LEU A 1 195 ? 19.067 -1.886 -6.431 1 96.18 195 LEU A N 1
ATOM 1473 C CA . LEU A 1 195 ? 19.652 -1.651 -7.747 1 96.18 195 LEU A CA 1
ATOM 1474 C C . LEU A 1 195 ? 19.308 -0.254 -8.253 1 96.18 195 LEU A C 1
ATOM 1476 O O . LEU A 1 195 ? 18.328 0.348 -7.809 1 96.18 195 LEU A O 1
ATOM 1480 N N . PRO A 1 196 ? 20.127 0.255 -9.216 1 93.52 196 PRO A N 1
ATOM 1481 C CA . PRO A 1 196 ? 19.869 1.605 -9.72 1 93.52 196 PRO A CA 1
ATOM 1482 C C . PRO A 1 196 ? 18.535 1.715 -10.456 1 93.52 196 PRO A C 1
ATOM 1484 O O . PRO A 1 196 ? 18.297 0.983 -11.421 1 93.52 196 PRO A O 1
ATOM 1487 N N . LEU A 1 197 ? 17.76 2.657 -10.087 1 92.06 197 LEU A N 1
ATOM 1488 C CA . LEU A 1 197 ? 16.419 2.845 -10.629 1 92.06 197 LEU A CA 1
ATOM 1489 C C . LEU A 1 197 ? 16.475 3.161 -12.12 1 92.06 197 LEU A C 1
ATOM 1491 O O . LEU A 1 197 ? 15.602 2.737 -12.882 1 92.06 197 LEU A O 1
ATOM 1495 N N . ASN A 1 198 ? 17.46 3.921 -12.52 1 90.77 198 ASN A N 1
ATOM 1496 C CA . ASN A 1 198 ? 17.565 4.315 -13.92 1 90.77 198 ASN A CA 1
ATOM 1497 C C . ASN A 1 198 ? 17.805 3.11 -14.825 1 90.77 198 ASN A C 1
ATOM 1499 O O . ASN A 1 198 ? 17.394 3.109 -15.987 1 90.77 198 ASN A O 1
ATOM 1503 N N . LEU A 1 199 ? 18.462 2.068 -14.312 1 95.29 199 LEU A N 1
ATOM 1504 C CA . LEU A 1 199 ? 18.714 0.862 -15.094 1 95.29 199 LEU A CA 1
ATOM 1505 C C . LEU A 1 199 ? 17.491 -0.05 -15.095 1 95.29 199 LEU A C 1
ATOM 1507 O O . LEU A 1 199 ? 17.119 -0.595 -16.136 1 95.29 199 LEU A O 1
ATOM 1511 N N . THR A 1 200 ? 16.862 -0.237 -13.935 1 96.26 200 THR A N 1
ATOM 1512 C CA . THR A 1 200 ? 15.715 -1.135 -13.862 1 96.26 200 THR A CA 1
ATOM 1513 C C . THR A 1 200 ? 14.57 -0.621 -14.73 1 96.26 200 THR A C 1
ATOM 1515 O O . THR A 1 200 ? 13.841 -1.409 -15.335 1 96.26 200 THR A O 1
ATOM 1518 N N . SER A 1 201 ? 14.443 0.688 -14.828 1 93.28 201 SER A N 1
ATOM 1519 C CA . SER A 1 201 ? 13.385 1.268 -15.649 1 93.28 201 SER A CA 1
ATOM 1520 C C . SER A 1 201 ? 13.602 0.963 -17.127 1 93.28 201 SER A C 1
ATOM 1522 O O . SER A 1 201 ? 12.641 0.856 -17.892 1 93.28 201 SER A O 1
ATOM 1524 N N . LEU A 1 202 ? 14.808 0.756 -17.569 1 95.36 202 LEU A N 1
ATOM 1525 C CA . LEU A 1 202 ? 15.145 0.52 -18.969 1 95.36 202 LEU A CA 1
ATOM 1526 C C . LEU A 1 202 ? 14.799 -0.907 -19.379 1 95.36 202 LEU A C 1
ATOM 1528 O O . LEU A 1 202 ? 14.737 -1.218 -20.571 1 95.36 202 LEU A O 1
ATOM 1532 N N . VAL A 1 203 ? 14.552 -1.743 -18.38 1 96.3 203 VAL A N 1
ATOM 1533 C CA . VAL A 1 203 ? 14.257 -3.131 -18.719 1 96.3 203 VAL A CA 1
ATOM 1534 C C . VAL A 1 203 ? 12.781 -3.425 -18.456 1 96.3 203 VAL A C 1
ATOM 1536 O O . VAL A 1 203 ? 12.399 -4.579 -18.246 1 96.3 203 VAL A O 1
ATOM 1539 N N . GLY A 1 204 ? 11.997 -2.404 -18.305 1 92.93 204 GLY A N 1
ATOM 1540 C CA . GLY A 1 204 ? 10.551 -2.559 -18.297 1 92.93 204 GLY A CA 1
ATOM 1541 C C . GLY A 1 204 ? 9.957 -2.553 -16.901 1 92.93 204 GLY A C 1
ATOM 1542 O O . GLY A 1 204 ? 8.752 -2.749 -16.733 1 92.93 204 GLY A O 1
ATOM 1543 N N . LEU A 1 205 ? 10.78 -2.387 -15.88 1 94.05 205 LEU A N 1
ATOM 1544 C CA . LEU A 1 205 ? 10.242 -2.296 -14.527 1 94.05 205 LEU A CA 1
ATOM 1545 C C . LEU A 1 205 ? 9.796 -0.871 -14.214 1 94.05 205 LEU A C 1
ATOM 1547 O O . LEU A 1 205 ? 10.236 0.079 -14.865 1 94.05 205 LEU A O 1
ATOM 1551 N N . ASP A 1 206 ? 8.894 -0.806 -13.287 1 89.27 206 ASP A N 1
ATOM 1552 C CA . ASP A 1 206 ? 8.345 0.49 -12.898 1 89.27 206 ASP A CA 1
ATOM 1553 C C . ASP A 1 206 ? 9.45 1.442 -12.447 1 89.27 206 ASP A C 1
ATOM 1555 O O . ASP A 1 206 ? 10.262 1.095 -11.586 1 89.27 206 ASP A O 1
ATOM 1559 N N . ALA A 1 207 ? 9.456 2.65 -12.93 1 87.01 207 ALA A N 1
ATOM 1560 C CA . ALA A 1 207 ? 10.538 3.608 -12.719 1 87.01 207 ALA A CA 1
ATOM 1561 C C . ALA A 1 207 ? 10.525 4.145 -11.29 1 87.01 207 ALA A C 1
ATOM 1563 O O . ALA A 1 207 ? 11.493 4.766 -10.845 1 87.01 207 ALA A O 1
ATOM 1564 N N . GLU A 1 208 ? 9.503 3.847 -10.571 1 86.79 208 GLU A N 1
ATOM 1565 C CA . GLU A 1 208 ? 9.379 4.419 -9.234 1 86.79 208 GLU A CA 1
ATOM 1566 C C . GLU A 1 208 ? 9.504 3.343 -8.159 1 86.79 208 GLU A C 1
ATOM 1568 O O . GLU A 1 208 ? 9.392 3.633 -6.966 1 86.79 208 GLU A O 1
ATOM 1573 N N . THR A 1 209 ? 9.692 2.163 -8.549 1 93.65 209 THR A N 1
ATOM 1574 C CA . THR A 1 209 ? 9.747 1.076 -7.577 1 93.65 209 THR A CA 1
ATOM 1575 C C . THR A 1 209 ? 11.18 0.579 -7.402 1 93.65 209 THR A C 1
ATOM 1577 O O . THR A 1 209 ? 11.768 0.025 -8.333 1 93.65 209 THR A O 1
ATOM 1580 N N . PRO A 1 210 ? 11.751 0.758 -6.255 1 95.68 210 PRO A N 1
ATOM 1581 C CA . PRO A 1 210 ? 13.062 0.162 -5.988 1 95.68 210 PRO A CA 1
ATOM 1582 C C . PRO A 1 210 ? 13.027 -1.365 -5.988 1 95.68 210 PRO A C 1
ATOM 1584 O O . PRO A 1 210 ? 12.067 -1.964 -5.496 1 95.68 210 PRO A O 1
ATOM 1587 N N . VAL A 1 211 ? 14.02 -1.894 -6.579 1 96.39 211 VAL A N 1
ATOM 1588 C CA . VAL A 1 211 ? 14.139 -3.347 -6.647 1 96.39 211 VAL A CA 1
ATOM 1589 C C . VAL A 1 211 ? 15.492 -3.781 -6.087 1 96.39 211 VAL A C 1
ATOM 1591 O O . VAL A 1 211 ? 16.53 -3.222 -6.451 1 96.39 211 VAL A O 1
ATOM 1594 N N . ASN A 1 212 ? 15.473 -4.674 -5.126 1 95.41 212 ASN A N 1
ATOM 1595 C CA . ASN A 1 212 ? 16.756 -5.135 -4.606 1 95.41 212 ASN A CA 1
ATOM 1596 C C . ASN A 1 212 ? 17.341 -6.251 -5.467 1 95.41 212 ASN A C 1
ATOM 1598 O O . ASN A 1 212 ? 16.683 -6.741 -6.387 1 95.41 212 ASN A O 1
ATOM 1602 N N . ALA A 1 213 ? 18.573 -6.629 -5.222 1 96.18 213 ALA A N 1
ATOM 1603 C CA . ALA A 1 213 ? 19.333 -7.558 -6.054 1 96.18 213 ALA A CA 1
ATOM 1604 C C . ALA A 1 213 ? 18.676 -8.935 -6.079 1 96.18 213 ALA A C 1
ATOM 1606 O O . ALA A 1 213 ? 18.526 -9.54 -7.143 1 96.18 213 ALA A O 1
ATOM 1607 N N . TRP A 1 214 ? 18.261 -9.394 -5.02 1 95.85 214 TRP A N 1
ATOM 1608 C CA . TRP A 1 214 ? 17.666 -10.723 -4.935 1 95.85 214 TRP A CA 1
ATOM 1609 C C . TRP A 1 214 ? 16.378 -10.798 -5.747 1 95.85 214 TRP A C 1
ATOM 1611 O O . TRP A 1 214 ? 16.175 -11.739 -6.517 1 95.85 214 TRP A O 1
ATOM 1621 N N . ARG A 1 215 ? 15.51 -9.82 -5.553 1 96.11 215 ARG A N 1
ATOM 1622 C CA . ARG A 1 215 ? 14.225 -9.802 -6.244 1 96.11 215 ARG A CA 1
ATOM 1623 C C . ARG A 1 215 ? 14.416 -9.695 -7.753 1 96.11 215 ARG A C 1
ATOM 1625 O O . ARG A 1 215 ? 13.698 -10.338 -8.523 1 96.11 215 ARG A O 1
ATOM 1632 N N . PHE A 1 216 ? 15.359 -8.881 -8.16 1 97.54 216 PHE A N 1
ATOM 1633 C CA . PHE A 1 216 ? 15.632 -8.746 -9.586 1 97.54 216 PHE A CA 1
ATOM 1634 C C . PHE A 1 216 ? 16.046 -10.085 -10.186 1 97.54 216 PHE A C 1
ATOM 1636 O O . PHE A 1 216 ? 15.543 -10.481 -11.24 1 9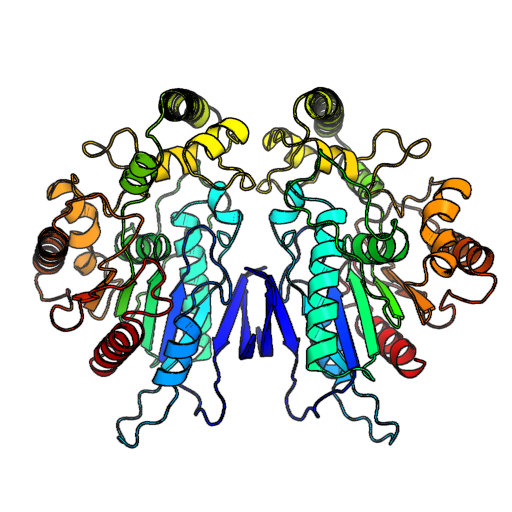7.54 216 PHE A O 1
ATOM 1643 N N . LEU A 1 217 ? 16.931 -10.757 -9.482 1 97.54 217 LEU A N 1
ATOM 1644 C CA . LEU A 1 217 ? 17.387 -12.049 -9.983 1 97.54 217 LEU A CA 1
ATOM 1645 C C . LEU A 1 217 ? 16.249 -13.064 -9.983 1 97.54 217 LEU A C 1
ATOM 1647 O O . LEU A 1 217 ? 16.181 -13.927 -10.862 1 97.54 217 LEU A O 1
ATOM 1651 N N . SER A 1 218 ? 15.407 -12.962 -9.01 1 96.68 218 SER A N 1
ATOM 1652 C CA . SER A 1 218 ? 14.244 -13.843 -8.961 1 96.68 218 SER A CA 1
ATOM 1653 C C . SER A 1 218 ? 13.368 -13.671 -10.198 1 96.68 218 SER A C 1
ATOM 1655 O O . SER A 1 218 ? 12.958 -14.656 -10.816 1 96.68 218 SER A O 1
ATOM 1657 N N . LEU A 1 219 ? 13.132 -12.423 -10.613 1 97.12 219 LEU A N 1
ATOM 1658 C CA . LEU A 1 219 ? 12.243 -12.101 -11.724 1 97.12 219 LEU A CA 1
ATOM 1659 C C . LEU A 1 219 ? 12.917 -12.389 -13.061 1 97.12 219 LEU A C 1
ATOM 1661 O O . LEU A 1 219 ? 12.307 -12.981 -13.954 1 97.12 219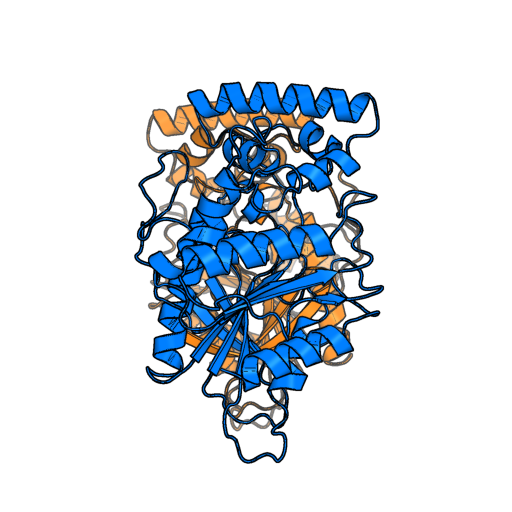 LEU A O 1
ATOM 1665 N N . ALA A 1 220 ? 14.171 -11.95 -13.158 1 97.94 220 ALA A N 1
ATOM 1666 C CA . ALA A 1 220 ? 14.9 -12.046 -14.421 1 97.94 220 ALA A CA 1
ATOM 1667 C C . ALA A 1 220 ? 15.361 -13.477 -14.68 1 97.94 220 ALA A C 1
ATOM 1669 O O . ALA A 1 220 ? 15.487 -13.896 -15.833 1 97.94 220 ALA A O 1
ATOM 1670 N N . SER A 1 221 ? 15.726 -14.153 -13.665 1 98.28 221 SER A N 1
ATOM 1671 C CA . SER A 1 221 ? 16.137 -15.553 -13.687 1 98.28 221 SER A CA 1
ATOM 1672 C C . SER A 1 221 ? 17.141 -15.817 -14.805 1 98.28 221 SER A C 1
ATOM 1674 O O . SER A 1 221 ? 16.92 -16.683 -15.653 1 98.28 221 SER A O 1
ATOM 1676 N N . PRO A 1 222 ? 18.242 -15.201 -14.713 1 98.01 222 PRO A N 1
ATOM 1677 C CA . PRO A 1 222 ? 19.188 -15.29 -15.828 1 98.01 222 PRO A CA 1
ATOM 1678 C C . PRO A 1 222 ? 19.769 -16.692 -15.998 1 98.01 222 PRO A C 1
ATOM 1680 O O . PRO A 1 222 ? 20.314 -17.014 -17.057 1 98.01 222 PRO A O 1
ATOM 1683 N N . GLU A 1 223 ? 19.627 -17.621 -15.049 1 97.88 223 GLU A N 1
ATOM 1684 C CA . GLU A 1 223 ? 20.19 -18.965 -15.134 1 97.88 223 GLU A CA 1
ATOM 1685 C C . GLU A 1 223 ? 19.157 -19.965 -15.643 1 97.88 223 GLU A C 1
ATOM 1687 O O . GLU A 1 223 ? 19.428 -21.166 -15.709 1 97.88 223 GLU A O 1
ATOM 1692 N N . SER A 1 224 ? 17.994 -19.481 -15.935 1 97.78 224 SER A N 1
ATOM 1693 C CA . SER A 1 224 ? 16.954 -20.338 -16.495 1 97.78 224 SER A CA 1
ATOM 1694 C C . SER A 1 224 ? 17.25 -20.688 -17.949 1 97.78 224 SER A C 1
ATOM 1696 O O . SER A 1 224 ? 17.854 -19.895 -18.674 1 97.78 224 SER A O 1
ATOM 1698 N N . PRO A 1 225 ? 16.804 -21.826 -18.4 1 97.54 225 PRO A N 1
ATOM 1699 C CA . PRO A 1 225 ? 15.907 -22.762 -17.719 1 97.54 225 PRO A CA 1
ATOM 1700 C C . PRO A 1 225 ? 16.656 -23.786 -16.868 1 97.54 225 PRO A C 1
ATOM 1702 O O . PRO A 1 225 ? 16.033 -24.571 -16.149 1 97.54 225 PRO A O 1
ATOM 1705 N N . GLU A 1 226 ? 17.992 -23.771 -16.891 1 97.27 226 GLU A N 1
ATOM 1706 C CA . GLU A 1 226 ? 18.784 -24.778 -16.191 1 97.27 226 GLU A CA 1
ATOM 1707 C C . GLU A 1 226 ? 18.627 -24.65 -14.678 1 97.27 226 GLU A C 1
ATOM 1709 O O . GLU A 1 226 ? 18.468 -25.652 -13.978 1 97.27 226 GLU A O 1
ATOM 1714 N N . ASN A 1 227 ? 18.652 -23.474 -14.219 1 96.85 227 ASN A N 1
ATOM 1715 C CA . ASN A 1 227 ? 18.498 -23.179 -12.798 1 96.85 227 ASN A CA 1
ATOM 1716 C C . ASN A 1 227 ? 17.541 -22.013 -12.569 1 96.85 227 ASN A C 1
ATOM 1718 O O . ASN A 1 227 ? 17.972 -20.907 -12.24 1 96.85 227 ASN A O 1
ATOM 1722 N N . PRO A 1 228 ? 16.302 -22.277 -12.65 1 97.91 228 PRO A N 1
ATOM 1723 C CA . PRO A 1 228 ? 15.316 -21.203 -12.511 1 97.91 228 PRO A CA 1
ATOM 1724 C C . PRO A 1 228 ? 15.296 -20.598 -11.109 1 97.91 228 PRO A C 1
ATOM 1726 O O . PRO A 1 228 ? 15.429 -21.321 -10.119 1 97.91 228 PRO A O 1
ATOM 1729 N N . SER A 1 229 ? 15.208 -19.266 -11.049 1 96.56 229 SER A N 1
ATOM 1730 C CA . SER A 1 229 ? 15.032 -18.579 -9.775 1 96.56 229 SER A CA 1
ATOM 1731 C C . SER A 1 229 ? 13.59 -18.675 -9.288 1 96.56 229 SER A C 1
ATOM 1733 O O . SER A 1 229 ? 12.749 -19.295 -9.943 1 96.56 229 SER A O 1
ATOM 1735 N N . GLN A 1 230 ? 13.326 -18.135 -8.217 1 94.8 230 GLN A N 1
ATOM 1736 C CA . GLN A 1 230 ? 12.098 -18.379 -7.468 1 94.8 230 GLN A CA 1
ATOM 1737 C C . GLN A 1 230 ? 10.868 -18.004 -8.29 1 94.8 230 GLN A C 1
ATOM 1739 O O . GLN A 1 230 ? 9.859 -18.712 -8.265 1 94.8 230 GLN A O 1
ATOM 1744 N N . ASP A 1 231 ? 10.899 -16.922 -9.077 1 97.12 231 ASP A N 1
ATOM 1745 C CA . ASP A 1 231 ? 9.729 -16.406 -9.782 1 97.12 231 ASP A CA 1
ATOM 1746 C C . ASP A 1 231 ? 9.545 -17.106 -11.126 1 97.12 231 ASP A C 1
ATOM 1748 O O . ASP A 1 231 ? 8.514 -16.94 -11.782 1 97.12 231 ASP A O 1
ATOM 1752 N N . ASP A 1 232 ? 10.526 -17.778 -11.583 1 97.98 232 ASP A N 1
ATOM 1753 C CA . ASP A 1 232 ? 10.406 -18.384 -12.906 1 97.98 232 ASP A CA 1
ATOM 1754 C C . ASP A 1 232 ? 9.632 -19.698 -12.84 1 97.98 232 ASP A C 1
ATOM 1756 O O . ASP A 1 232 ? 10.221 -20.777 -12.936 1 97.98 232 ASP A O 1
ATOM 1760 N N . LEU A 1 233 ? 8.353 -19.556 -12.866 1 98.23 233 LEU A N 1
ATOM 1761 C CA . LEU A 1 233 ? 7.501 -20.72 -12.649 1 98.23 233 LEU A CA 1
ATOM 1762 C C . LEU A 1 233 ? 6.727 -21.071 -13.914 1 98.23 233 LEU A C 1
ATOM 1764 O O . LEU A 1 233 ? 6.198 -22.179 -14.037 1 98.23 233 LEU A O 1
ATOM 1768 N N . PHE A 1 234 ? 6.678 -20.11 -14.888 1 98.2 234 PHE A N 1
ATOM 1769 C CA . PHE A 1 234 ? 5.734 -20.302 -15.983 1 98.2 234 PHE A CA 1
ATOM 1770 C C . PHE A 1 234 ? 6.437 -20.182 -17.33 1 98.2 234 PHE A C 1
ATOM 1772 O O . PHE A 1 234 ? 5.788 -20.191 -18.378 1 98.2 234 PHE A O 1
ATOM 1779 N N . SER A 1 235 ? 7.754 -20.047 -17.341 1 97.67 235 SER A N 1
ATOM 1780 C CA . SER A 1 235 ? 8.461 -19.903 -18.609 1 97.67 235 SER A CA 1
ATOM 1781 C C . SER A 1 235 ? 8.269 -21.132 -19.492 1 97.67 235 SER A C 1
ATOM 1783 O O . SER A 1 235 ? 8.301 -22.264 -19.005 1 97.67 235 SER A O 1
ATOM 1785 N N . ALA A 1 236 ? 8.118 -20.928 -20.715 1 96.9 236 ALA A N 1
ATOM 1786 C CA . ALA A 1 236 ? 7.782 -21.977 -21.673 1 96.9 236 ALA A CA 1
ATOM 1787 C C . ALA A 1 236 ? 8.964 -22.916 -21.896 1 96.9 236 ALA A C 1
ATOM 1789 O O . ALA A 1 236 ? 8.785 -24.062 -22.315 1 96.9 236 ALA A O 1
ATOM 1790 N N . ASP A 1 237 ? 10.169 -22.478 -21.618 1 97.21 237 ASP A N 1
ATOM 1791 C CA . ASP A 1 237 ? 11.364 -23.263 -21.914 1 97.21 237 ASP A CA 1
ATOM 1792 C C . ASP A 1 237 ? 11.772 -24.116 -20.716 1 97.21 237 ASP A C 1
ATOM 1794 O O . ASP A 1 237 ? 12.766 -24.843 -20.774 1 97.21 237 ASP A O 1
ATOM 1798 N N . LEU A 1 238 ? 11.031 -24 -19.589 1 98.01 238 LEU A N 1
ATOM 1799 C CA . LEU A 1 238 ? 11.31 -24.882 -18.461 1 98.01 238 LEU A CA 1
ATOM 1800 C C . LEU A 1 238 ? 11.063 -26.339 -18.837 1 98.01 238 LEU A C 1
ATOM 1802 O O . LEU A 1 238 ? 10.045 -26.661 -19.454 1 98.01 238 LEU A O 1
ATOM 1806 N N . GLY A 1 239 ? 11.976 -27.198 -18.49 1 96.69 239 GLY A N 1
ATOM 1807 C CA . GLY A 1 239 ? 11.827 -28.617 -18.774 1 96.69 239 GLY A CA 1
ATOM 1808 C C . GLY A 1 239 ? 10.872 -29.318 -17.826 1 96.69 239 GLY A C 1
ATOM 1809 O O . GLY A 1 239 ? 10.495 -28.762 -16.793 1 96.69 239 GLY A O 1
ATOM 1810 N N . ASP A 1 240 ? 10.503 -30.498 -18.114 1 95.72 240 ASP A N 1
ATOM 1811 C CA . ASP A 1 240 ? 9.533 -31.261 -17.334 1 95.72 240 ASP A CA 1
ATOM 1812 C C . ASP A 1 240 ? 10.058 -31.541 -15.927 1 95.72 240 ASP A C 1
ATOM 1814 O O . ASP A 1 240 ? 9.283 -31.602 -14.971 1 95.72 240 ASP A O 1
ATOM 1818 N N . GLU A 1 241 ? 11.343 -31.693 -15.894 1 96.57 241 GLU A N 1
ATOM 1819 C CA . GLU A 1 241 ? 11.93 -31.942 -14.582 1 96.57 241 GLU A CA 1
ATOM 1820 C C . GLU A 1 241 ? 11.67 -30.777 -13.63 1 96.57 241 GLU A C 1
ATOM 1822 O O . GLU A 1 241 ? 11.313 -30.985 -12.469 1 96.57 241 GLU A O 1
ATOM 1827 N N . LYS A 1 242 ? 11.897 -29.606 -14.165 1 97.53 242 LYS A N 1
ATOM 1828 C CA . LYS A 1 242 ? 11.637 -28.422 -13.351 1 97.53 242 LYS A CA 1
ATOM 1829 C C . LYS A 1 242 ? 10.153 -28.302 -13.013 1 97.53 242 LYS A C 1
ATOM 1831 O O . LYS A 1 242 ? 9.794 -27.96 -11.885 1 97.53 242 LYS A O 1
ATOM 1836 N N . LEU A 1 243 ? 9.286 -28.575 -13.956 1 98.16 243 LEU A N 1
ATOM 1837 C CA . LEU A 1 243 ? 7.844 -28.513 -13.743 1 98.16 243 LEU A CA 1
ATOM 1838 C C . LEU A 1 243 ? 7.403 -29.543 -12.708 1 98.16 243 LEU A C 1
ATOM 1840 O O . LEU A 1 243 ? 6.476 -29.294 -11.934 1 98.16 243 LEU A O 1
ATOM 1844 N N . ARG A 1 244 ? 8.036 -30.705 -12.687 1 97.89 244 ARG A N 1
ATOM 1845 C CA . ARG A 1 244 ? 7.727 -31.733 -11.697 1 97.89 244 ARG A CA 1
ATOM 1846 C C . ARG A 1 244 ? 8.048 -31.249 -10.287 1 97.89 244 ARG A C 1
ATOM 1848 O O . ARG A 1 244 ? 7.4 -31.659 -9.322 1 97.89 244 ARG A O 1
ATOM 1855 N N . GLY A 1 245 ? 9.001 -30.339 -10.224 1 97.4 245 GLY A N 1
ATOM 1856 C CA . GLY A 1 245 ? 9.384 -29.787 -8.934 1 97.4 245 GLY A CA 1
ATOM 1857 C C . GLY A 1 245 ? 8.44 -28.706 -8.444 1 97.4 245 GLY A C 1
ATOM 1858 O O . GLY A 1 245 ? 8.526 -28.275 -7.292 1 97.4 245 GLY A O 1
ATOM 1859 N N . THR A 1 246 ? 7.544 -28.217 -9.268 1 98.17 246 THR A N 1
ATOM 1860 C CA . THR A 1 246 ? 6.561 -27.205 -8.896 1 98.17 246 THR A CA 1
ATOM 1861 C C . THR A 1 246 ? 5.143 -27.751 -9.038 1 98.17 246 THR A C 1
ATOM 1863 O O . THR A 1 246 ? 4.587 -28.305 -8.087 1 98.17 246 THR A O 1
ATOM 1866 N N . PHE A 1 247 ? 4.623 -27.885 -10.28 1 98.58 247 PHE A N 1
ATOM 1867 C CA . PHE A 1 247 ? 3.291 -28.422 -10.529 1 98.58 247 PHE A CA 1
ATOM 1868 C C . PHE A 1 247 ? 3.193 -29.867 -10.052 1 98.58 247 PHE A C 1
ATOM 1870 O O . PHE A 1 247 ? 2.146 -30.294 -9.561 1 98.58 247 PHE A O 1
ATOM 1877 N N . GLY A 1 248 ? 4.209 -30.583 -10.164 1 98.45 248 GLY A N 1
ATOM 1878 C CA . GLY A 1 248 ? 4.2 -32.018 -9.932 1 98.45 248 GLY A CA 1
ATOM 1879 C C . GLY A 1 248 ? 4.146 -32.384 -8.461 1 98.45 248 GLY A C 1
ATOM 1880 O O . GLY A 1 248 ? 3.885 -33.538 -8.112 1 98.45 248 GLY A O 1
ATOM 1881 N N . VAL A 1 249 ? 4.36 -31.458 -7.558 1 98.24 249 VAL A N 1
ATOM 1882 C CA . VAL A 1 249 ? 4.446 -31.798 -6.142 1 98.24 249 VAL A CA 1
ATOM 1883 C C . VAL A 1 249 ? 3.163 -31.378 -5.429 1 98.24 249 VAL A C 1
ATOM 1885 O O . VAL A 1 249 ? 3.037 -31.544 -4.214 1 98.24 249 VAL A O 1
ATOM 1888 N N . LEU A 1 250 ? 2.228 -30.836 -6.121 1 97.71 250 LEU A N 1
ATOM 1889 C CA . LEU A 1 250 ? 1.023 -30.278 -5.516 1 97.71 250 LEU A CA 1
ATOM 1890 C C . LEU A 1 250 ? 0.263 -31.345 -4.735 1 97.71 250 LEU A C 1
ATOM 1892 O O . LEU A 1 250 ? -0.275 -31.069 -3.661 1 97.71 250 LEU A O 1
ATOM 1896 N N . GLY A 1 251 ? 0.18 -32.523 -5.234 1 94.96 251 GLY A N 1
ATOM 1897 C CA . GLY A 1 251 ? -0.502 -33.619 -4.564 1 94.96 251 GLY A CA 1
ATOM 1898 C C . GLY A 1 251 ? 0.195 -34.069 -3.294 1 94.96 251 GLY A C 1
ATOM 1899 O O . GLY A 1 251 ? -0.46 -34.375 -2.295 1 94.96 251 GLY A O 1
ATOM 1900 N N . LYS A 1 252 ? 1.472 -34.043 -3.31 1 94.6 252 LYS A N 1
ATOM 1901 C CA . LYS A 1 252 ? 2.281 -34.562 -2.211 1 94.6 252 LYS A CA 1
ATOM 1902 C C . LYS A 1 252 ? 2.373 -33.551 -1.071 1 94.6 252 LYS A C 1
ATOM 1904 O O . LYS A 1 252 ? 2.515 -33.932 0.093 1 94.6 252 LYS A O 1
ATOM 1909 N N . ARG A 1 253 ? 2.275 -32.299 -1.431 1 95.76 253 ARG A N 1
ATOM 1910 C CA . ARG A 1 253 ? 2.417 -31.243 -0.433 1 95.76 253 ARG A CA 1
ATOM 1911 C C . ARG A 1 253 ? 1.211 -31.206 0.5 1 95.76 253 ARG A C 1
ATOM 1913 O O . ARG A 1 253 ? 1.308 -30.719 1.628 1 95.76 253 ARG A O 1
ATOM 1920 N N . GLY A 1 254 ? 0.046 -31.625 -0.001 1 95.66 254 GLY A N 1
ATOM 1921 C CA . GLY A 1 254 ? -1.142 -31.723 0.833 1 95.66 254 GLY A CA 1
ATOM 1922 C C . GLY A 1 254 ? -1.789 -30.379 1.109 1 95.66 254 GLY A C 1
ATOM 1923 O O . GLY A 1 254 ? -2.552 -30.237 2.067 1 95.66 254 GLY A O 1
ATOM 1924 N N . LEU A 1 255 ? -1.454 -29.372 0.274 1 98.25 255 LEU A N 1
ATOM 1925 C CA . LEU A 1 255 ? -1.957 -28.028 0.535 1 98.25 255 LEU A CA 1
ATOM 1926 C C . LEU A 1 255 ? -3.162 -27.717 -0.348 1 98.25 255 LEU A C 1
ATOM 1928 O O . LEU A 1 255 ? -3.836 -26.703 -0.151 1 98.25 255 LEU A O 1
ATOM 1932 N N . LEU A 1 256 ? -3.407 -28.572 -1.266 1 98.37 256 LEU A N 1
ATOM 1933 C CA . LEU A 1 256 ? -4.531 -28.366 -2.172 1 98.37 256 LEU A CA 1
ATOM 1934 C C . LEU A 1 256 ? -5.546 -29.497 -2.044 1 98.37 256 LEU A C 1
ATOM 1936 O O . LEU A 1 256 ? -5.289 -30.62 -2.484 1 98.37 256 LEU A O 1
ATOM 1940 N N . GLY A 1 257 ? -6.688 -29.166 -1.5 1 97.14 257 GLY A N 1
ATOM 1941 C CA . GLY A 1 257 ? -7.73 -30.163 -1.312 1 97.14 257 GLY A CA 1
ATOM 1942 C C . GLY A 1 257 ? -8.51 -30.458 -2.579 1 97.14 257 GLY A C 1
ATOM 1943 O O . GLY A 1 257 ? -8.941 -31.591 -2.799 1 97.14 257 GLY A O 1
ATOM 1944 N N . GLY A 1 258 ? -8.732 -29.421 -3.37 1 97.16 258 GLY A N 1
ATOM 1945 C CA . GLY A 1 258 ? -9.446 -29.559 -4.629 1 97.16 258 GLY A CA 1
ATOM 1946 C C . GLY A 1 258 ? -8.527 -29.574 -5.837 1 97.16 258 GLY A C 1
ATOM 1947 O O . GLY A 1 258 ? -7.515 -30.278 -5.844 1 97.16 258 GLY A O 1
ATOM 1948 N N . ARG A 1 259 ? -8.93 -28.887 -6.837 1 98.22 259 ARG A N 1
ATOM 1949 C CA . ARG A 1 259 ? -8.182 -28.908 -8.09 1 98.22 259 ARG A CA 1
ATOM 1950 C C . ARG A 1 259 ? -7.556 -27.547 -8.376 1 98.22 259 ARG A C 1
ATOM 1952 O O . ARG A 1 259 ? -7.97 -26.535 -7.807 1 98.22 259 ARG A O 1
ATOM 1959 N N . LEU A 1 260 ? -6.548 -27.585 -9.226 1 98.81 260 LEU A N 1
ATOM 1960 C CA . LEU A 1 260 ? -5.894 -26.384 -9.735 1 98.81 260 LEU A CA 1
ATOM 1961 C C . LEU A 1 260 ? -6.463 -25.99 -11.094 1 98.81 260 LEU A C 1
ATOM 1963 O O . LEU A 1 260 ? -6.591 -26.832 -11.985 1 98.81 260 LEU A O 1
ATOM 1967 N N . MET A 1 261 ? -6.867 -24.761 -11.214 1 98.87 261 MET A N 1
ATOM 1968 C CA . MET A 1 261 ? -7.386 -24.238 -12.474 1 98.87 261 MET A CA 1
ATOM 1969 C C . MET A 1 261 ? -6.497 -23.12 -13.007 1 98.87 261 MET A C 1
ATOM 1971 O O . MET A 1 261 ? -5.951 -22.332 -12.232 1 98.87 261 MET A O 1
ATOM 1975 N N . ALA A 1 262 ? -6.355 -23.054 -14.297 1 98.85 262 ALA A N 1
ATOM 1976 C CA . ALA A 1 262 ? -5.6 -21.978 -14.934 1 98.85 262 ALA A CA 1
ATOM 1977 C C . ALA A 1 262 ? -6.426 -21.299 -16.022 1 98.85 262 ALA A C 1
ATOM 1979 O O . ALA A 1 262 ? -7.071 -21.971 -16.831 1 98.85 262 ALA A O 1
ATOM 1980 N N . LEU A 1 263 ? -6.47 -20.012 -15.992 1 98.82 263 LEU A N 1
ATOM 1981 C CA . LEU A 1 263 ? -7.102 -19.181 -17.011 1 98.82 263 LEU A CA 1
ATOM 1982 C C . LEU A 1 263 ? -6.081 -18.261 -17.672 1 98.82 263 LEU A C 1
ATOM 1984 O O . LEU A 1 263 ? -5.666 -17.261 -17.081 1 98.82 263 LEU A O 1
ATOM 1988 N N . TYR A 1 264 ? -5.735 -18.617 -18.891 1 98.27 264 TYR A N 1
ATOM 1989 C CA . TYR A 1 264 ? -4.777 -17.815 -19.644 1 98.27 264 TYR A CA 1
ATOM 1990 C C . TYR A 1 264 ? -5.49 -16.776 -20.5 1 98.27 264 TYR A C 1
ATOM 1992 O O . TYR A 1 264 ? -6.543 -17.055 -21.078 1 98.27 264 TYR A O 1
ATOM 2000 N N . SER A 1 265 ? -4.964 -15.512 -20.58 1 97.98 265 SER A N 1
ATOM 2001 C CA . SER A 1 265 ? -5.524 -14.469 -21.433 1 97.98 265 SER A CA 1
ATOM 2002 C C . SER A 1 265 ? -5.007 -14.588 -22.863 1 97.98 265 SER A C 1
ATOM 2004 O O 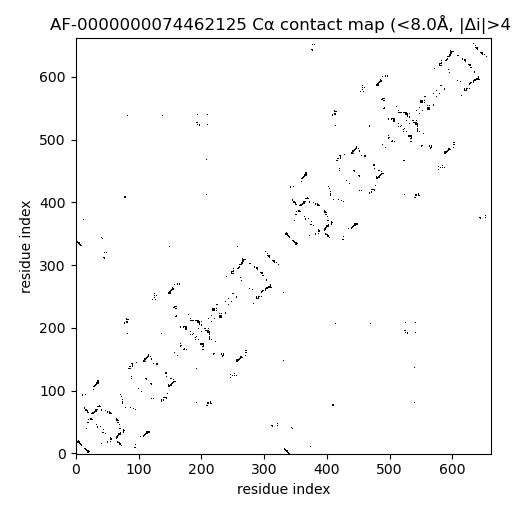. SER A 1 265 ? -3.804 -14.475 -23.105 1 97.98 265 SER A O 1
ATOM 2006 N N . GLY A 1 266 ? -5.904 -14.72 -23.756 1 97.24 266 GLY A N 1
ATOM 2007 C CA . GLY A 1 266 ? -5.539 -15.044 -25.126 1 97.24 266 GLY A CA 1
ATOM 2008 C C . GLY A 1 266 ? -4.778 -13.931 -25.82 1 97.24 266 GLY A C 1
ATOM 2009 O O . GLY A 1 266 ? -3.978 -14.188 -26.722 1 97.24 266 GLY A O 1
ATOM 2010 N N . ALA A 1 267 ? -5.062 -12.702 -25.479 1 96.71 267 ALA A N 1
ATOM 2011 C CA . ALA A 1 267 ? -4.394 -11.547 -26.073 1 96.71 267 ALA A CA 1
ATOM 2012 C C . ALA A 1 267 ? -3.51 -10.838 -25.051 1 96.71 267 ALA A C 1
ATOM 2014 O O . ALA A 1 267 ? -3.414 -9.609 -25.051 1 96.71 267 ALA A O 1
ATOM 2015 N N . ASP A 1 268 ? -2.936 -11.649 -24.204 1 96.72 268 ASP A N 1
ATOM 2016 C CA . ASP A 1 268 ? -2.082 -11.114 -23.148 1 96.72 268 ASP A CA 1
ATOM 2017 C C . ASP A 1 268 ? -0.868 -10.397 -23.734 1 96.72 268 ASP A C 1
ATOM 2019 O O . ASP A 1 268 ? -0.055 -11.01 -24.429 1 96.72 268 ASP A O 1
ATOM 2023 N N . GLU A 1 269 ? -0.66 -9.192 -23.382 1 94.9 269 GLU A N 1
ATOM 2024 C CA . GLU A 1 269 ? 0.39 -8.377 -23.985 1 94.9 269 GLU A CA 1
ATOM 2025 C C . GLU A 1 269 ? 1.762 -8.743 -23.426 1 94.9 269 GLU A C 1
ATOM 2027 O O . GLU A 1 269 ? 2.79 -8.353 -23.983 1 94.9 269 GLU A O 1
ATOM 2032 N N . TYR A 1 270 ? 1.813 -9.539 -22.35 1 94.05 270 TYR A N 1
ATOM 2033 C CA . TYR A 1 270 ? 3.086 -9.899 -21.734 1 94.05 270 TYR A CA 1
ATOM 2034 C C . TYR A 1 270 ? 3.5 -11.312 -22.126 1 94.05 270 TYR A C 1
ATOM 2036 O O . TYR A 1 270 ? 4.549 -11.8 -21.696 1 94.05 270 TYR A O 1
ATOM 2044 N N . ARG A 1 271 ? 2.695 -11.903 -22.846 1 93.73 271 ARG A N 1
ATOM 2045 C CA . ARG A 1 271 ? 3.002 -13.255 -23.303 1 93.73 271 ARG A CA 1
ATOM 2046 C C . ARG A 1 271 ? 4.014 -13.231 -24.444 1 93.73 271 ARG A C 1
ATOM 2048 O O . ARG A 1 271 ? 3.938 -12.376 -25.329 1 93.73 271 ARG A O 1
ATOM 2055 N N . LYS A 1 272 ? 4.919 -14.164 -24.409 1 92.34 272 LYS A N 1
ATOM 2056 C CA . LYS A 1 272 ? 5.872 -14.328 -25.503 1 92.34 272 LYS A CA 1
ATOM 2057 C C . LYS A 1 272 ? 5.152 -14.562 -26.828 1 92.34 272 LYS A C 1
ATOM 2059 O O . LYS A 1 272 ? 4.273 -15.421 -26.92 1 92.34 272 LYS A O 1
ATOM 2064 N N . PRO A 1 273 ? 5.54 -13.838 -27.828 1 90.93 273 PRO A N 1
ATOM 2065 C CA . PRO A 1 273 ? 4.906 -14.042 -29.134 1 90.93 273 PRO A CA 1
ATOM 2066 C C . PRO A 1 273 ? 5.099 -15.459 -29.669 1 90.93 273 PRO A C 1
ATOM 2068 O O . PRO A 1 273 ? 6.19 -16.024 -29.551 1 90.93 273 PRO A O 1
ATOM 2071 N N . GLY A 1 274 ? 4.008 -15.987 -30.198 1 92.28 274 GLY A N 1
ATOM 2072 C CA . GLY A 1 274 ? 4.085 -17.291 -30.837 1 92.28 274 GLY A CA 1
ATOM 2073 C C . GLY A 1 274 ? 4.022 -18.443 -29.853 1 92.28 274 GLY A C 1
ATOM 2074 O O . GLY A 1 274 ? 4.106 -19.609 -30.247 1 92.28 274 GLY A O 1
ATOM 2075 N N . LEU A 1 275 ? 3.875 -18.123 -28.66 1 95.89 275 LEU A N 1
ATOM 2076 C CA . LEU A 1 275 ? 3.833 -19.153 -27.628 1 95.89 275 LEU A CA 1
ATOM 2077 C C . LEU A 1 275 ? 2.631 -20.071 -27.824 1 95.89 275 LEU A C 1
ATOM 2079 O O . LEU A 1 275 ? 1.506 -19.598 -28.003 1 95.89 275 LEU A O 1
ATOM 2083 N N . ASP A 1 276 ? 2.844 -21.353 -27.819 1 96.61 276 ASP A N 1
ATOM 2084 C CA . ASP A 1 276 ? 1.779 -22.351 -27.79 1 96.61 276 ASP A CA 1
ATOM 2085 C C . ASP A 1 276 ? 1.205 -22.501 -26.383 1 96.61 276 ASP A C 1
ATOM 2087 O O . ASP A 1 276 ? 1.573 -23.423 -25.652 1 96.61 276 ASP A O 1
ATOM 2091 N N . VAL A 1 277 ? 0.243 -21.679 -26.086 1 97.49 277 VAL A N 1
ATOM 2092 C CA . VAL A 1 277 ? -0.299 -21.595 -24.735 1 97.49 277 VAL A CA 1
ATOM 2093 C C . VAL A 1 277 ? -0.997 -22.905 -24.375 1 97.49 277 VAL A C 1
ATOM 2095 O O . VAL A 1 277 ? -0.852 -23.407 -23.258 1 97.49 277 VAL A O 1
ATOM 2098 N N . GLU A 1 278 ? -1.764 -23.465 -25.268 1 96.51 278 GLU A N 1
ATOM 2099 C CA . GLU A 1 278 ? -2.471 -24.716 -25.012 1 96.51 278 GLU A CA 1
ATOM 2100 C C . GLU A 1 278 ? -1.495 -25.848 -24.703 1 96.51 278 GLU A C 1
ATOM 2102 O O . GLU A 1 278 ? -1.722 -26.636 -23.782 1 96.51 278 GLU A O 1
ATOM 2107 N N . GLY A 1 279 ? -0.466 -25.881 -25.554 1 97.36 279 GLY A N 1
ATOM 2108 C CA . GLY A 1 279 ? 0.563 -26.877 -25.299 1 97.36 279 GLY A CA 1
ATOM 2109 C C . GLY A 1 279 ? 1.225 -26.716 -23.943 1 97.36 279 GLY A C 1
ATOM 2110 O O . GLY A 1 279 ? 1.489 -27.704 -23.254 1 97.36 279 GLY A O 1
ATOM 2111 N N . LEU A 1 280 ? 1.507 -25.529 -23.597 1 97.75 280 LEU A N 1
ATOM 2112 C CA . LEU A 1 280 ? 2.12 -25.233 -22.307 1 97.75 280 LEU A CA 1
ATOM 2113 C C . LEU A 1 280 ? 1.219 -25.681 -21.161 1 97.75 280 LEU A C 1
ATOM 2115 O O . LEU A 1 280 ? 1.68 -26.335 -20.223 1 97.75 280 LEU A O 1
ATOM 2119 N N . MET A 1 281 ? -0.073 -25.396 -21.185 1 98.08 281 MET A N 1
ATOM 2120 C CA . MET A 1 281 ? -1.018 -25.753 -20.131 1 98.08 281 MET A CA 1
ATOM 2121 C C . MET A 1 281 ? -1.192 -27.266 -20.047 1 98.08 281 MET A C 1
ATOM 2123 O O . MET A 1 281 ? -1.384 -27.813 -18.96 1 98.08 281 MET A O 1
ATOM 2127 N N . LYS A 1 282 ? -1.101 -27.911 -21.209 1 97.98 282 LYS A N 1
ATOM 2128 C CA . LYS A 1 282 ? -1.169 -29.369 -21.217 1 97.98 282 LYS A CA 1
ATOM 2129 C C . LYS A 1 282 ? 0.018 -29.979 -20.478 1 97.98 282 LYS A C 1
ATOM 2131 O O . LYS A 1 282 ? -0.116 -31.015 -19.823 1 97.98 282 LYS A O 1
ATOM 2136 N N . ARG A 1 283 ? 1.179 -29.349 -20.634 1 98.2 283 ARG A N 1
ATOM 2137 C CA . ARG A 1 283 ? 2.348 -29.802 -19.887 1 98.2 283 ARG A CA 1
ATOM 2138 C C . ARG A 1 283 ? 2.139 -29.631 -18.387 1 98.2 283 ARG A C 1
ATOM 2140 O O . ARG A 1 283 ? 2.481 -30.518 -17.602 1 98.2 283 ARG A O 1
ATOM 2147 N N . TRP A 1 284 ? 1.608 -28.494 -17.976 1 98.62 284 TRP A N 1
ATOM 2148 C CA . TRP A 1 284 ? 1.298 -28.267 -16.568 1 98.62 284 TRP A CA 1
ATOM 2149 C C . TRP A 1 284 ? 0.322 -29.317 -16.049 1 98.62 284 TRP A C 1
ATOM 2151 O O . TRP A 1 284 ? 0.528 -29.888 -14.975 1 98.62 284 TRP A O 1
ATOM 2161 N N . GLN A 1 285 ? -0.736 -29.569 -16.809 1 98.52 285 GLN A N 1
ATOM 2162 C CA . GLN A 1 285 ? -1.748 -30.555 -16.448 1 98.52 285 GLN A CA 1
ATOM 2163 C C . GLN A 1 285 ? -1.127 -31.935 -16.252 1 98.52 285 GLN A C 1
ATOM 2165 O O . GLN A 1 285 ? -1.376 -32.597 -15.242 1 98.52 285 GLN A O 1
ATOM 2170 N N . LYS A 1 286 ? -0.379 -32.308 -17.207 1 98.32 286 LYS A N 1
ATOM 2171 C CA . LYS A 1 286 ? 0.224 -33.637 -17.186 1 98.32 286 LYS A CA 1
ATOM 2172 C C . LYS A 1 286 ? 1.073 -33.836 -15.934 1 98.32 286 LYS A C 1
ATOM 2174 O O . LYS A 1 286 ? 0.899 -34.818 -15.209 1 98.32 286 LYS A O 1
ATOM 2179 N N . VAL A 1 287 ? 1.967 -32.934 -15.647 1 98.28 287 VAL A N 1
ATOM 2180 C CA . VAL A 1 287 ? 2.889 -33.086 -14.526 1 98.28 287 VAL A CA 1
ATOM 2181 C C . VAL A 1 287 ? 2.122 -32.987 -13.209 1 98.28 287 VAL A C 1
ATOM 2183 O O . VAL A 1 287 ? 2.467 -33.654 -12.231 1 98.28 287 VAL A O 1
ATOM 2186 N N . THR A 1 288 ? 1.098 -32.119 -13.132 1 98.5 288 THR A N 1
ATOM 2187 C CA . THR A 1 288 ? 0.27 -31.973 -11.941 1 98.5 288 THR A CA 1
ATOM 2188 C C . THR A 1 288 ? -0.426 -33.288 -11.602 1 98.5 288 THR A C 1
ATOM 2190 O O . THR A 1 288 ? -0.332 -33.774 -10.472 1 98.5 288 THR A O 1
ATOM 2193 N N . ASP A 1 289 ? -1.108 -33.918 -12.593 1 98.33 289 ASP A N 1
ATOM 2194 C CA . ASP A 1 289 ? -1.871 -35.144 -12.383 1 98.33 289 ASP A CA 1
ATOM 2195 C C . ASP A 1 289 ? -0.945 -36.328 -12.114 1 98.33 289 ASP A C 1
ATOM 2197 O O . ASP A 1 289 ? -1.215 -37.147 -11.233 1 98.33 289 ASP A O 1
ATOM 2201 N N . GLU A 1 290 ? 0.126 -36.386 -12.864 1 98.02 290 GLU A N 1
ATOM 2202 C CA . GLU A 1 290 ? 1.095 -37.459 -12.655 1 98.02 290 GLU A CA 1
ATOM 2203 C C . GLU A 1 290 ? 1.679 -37.408 -11.246 1 98.02 290 GLU A C 1
ATOM 2205 O O . GLU A 1 290 ? 1.793 -38.438 -10.578 1 98.02 290 GLU A O 1
ATOM 2210 N N . GLY A 1 291 ? 2.037 -36.241 -10.838 1 97.25 291 GLY A N 1
ATOM 2211 C CA . GLY A 1 291 ? 2.623 -36.073 -9.518 1 97.25 291 GLY A CA 1
ATOM 2212 C C . GLY A 1 291 ? 1.663 -36.406 -8.392 1 97.25 291 GLY A C 1
ATOM 2213 O O . GLY A 1 291 ? 2.078 -36.899 -7.341 1 97.25 291 GLY A O 1
ATOM 2214 N N . ALA A 1 292 ? 0.461 -36.131 -8.569 1 96.78 292 ALA A N 1
ATOM 2215 C CA . ALA A 1 292 ? -0.552 -36.355 -7.542 1 96.78 292 ALA A CA 1
ATOM 2216 C C . ALA A 1 292 ? -1.041 -37.801 -7.56 1 96.78 292 ALA A C 1
ATOM 2218 O O . ALA A 1 292 ? -1.617 -38.281 -6.581 1 96.78 292 ALA A O 1
ATOM 2219 N N . GLY A 1 293 ? -0.904 -38.488 -8.668 1 96.72 293 GLY A N 1
ATOM 2220 C CA . GLY A 1 293 ? -1.453 -39.824 -8.841 1 96.72 293 GLY A CA 1
ATOM 2221 C C . GLY A 1 293 ? -2.961 -39.832 -9.008 1 96.72 293 GLY A C 1
ATOM 2222 O O . GLY A 1 293 ? -3.603 -40.87 -8.842 1 96.72 293 GLY A O 1
ATOM 2223 N N . GLU A 1 294 ? -3.544 -38.683 -9.17 1 96.72 294 GLU A N 1
ATOM 2224 C CA . GLU A 1 294 ? -4.965 -38.461 -9.416 1 96.72 294 GLU A CA 1
ATOM 2225 C C . GLU A 1 294 ? -5.193 -37.18 -10.214 1 96.72 294 GLU A C 1
ATOM 2227 O O . GLU A 1 294 ? -4.253 -36.422 -10.464 1 96.72 294 GLU A O 1
ATOM 2232 N N . VAL A 1 295 ? -6.42 -36.988 -10.611 1 96.49 295 VAL A N 1
ATOM 2233 C CA . VAL A 1 295 ? -6.747 -35.773 -11.349 1 96.49 295 VAL A CA 1
ATOM 2234 C C . VAL A 1 295 ? -6.782 -34.582 -10.393 1 96.49 295 VAL A C 1
ATOM 2236 O O . VAL A 1 295 ? -7.659 -34.497 -9.53 1 96.49 295 VAL A O 1
ATOM 2239 N N . LYS A 1 296 ? -5.834 -33.713 -10.552 1 97.51 296 LYS A N 1
ATOM 2240 C CA . LYS A 1 296 ? -5.73 -32.524 -9.711 1 97.51 296 LYS A CA 1
ATOM 2241 C C . LYS A 1 296 ? -5.854 -31.25 -10.543 1 97.51 296 LYS A C 1
ATOM 2243 O O . LYS A 1 296 ? -6.056 -30.163 -9.997 1 97.51 296 LYS A O 1
ATOM 2248 N N . TRP A 1 297 ? -5.775 -31.41 -11.87 1 98.34 297 TRP A N 1
ATOM 2249 C CA . TRP A 1 297 ? -5.968 -30.297 -12.794 1 98.34 297 TRP A CA 1
ATOM 2250 C C . TRP A 1 297 ? -7.435 -30.167 -13.191 1 98.34 297 TRP A C 1
ATOM 2252 O O . TRP A 1 297 ? -8.08 -31.158 -13.54 1 98.34 297 TRP A O 1
ATOM 2262 N N . ASP A 1 298 ? -7.921 -28.995 -13.077 1 98.35 298 ASP A N 1
ATOM 2263 C CA . ASP A 1 298 ? -9.29 -28.77 -13.531 1 98.35 298 ASP A CA 1
ATOM 2264 C C . ASP A 1 298 ? -9.343 -28.584 -15.045 1 98.35 298 ASP A C 1
ATOM 2266 O O . ASP A 1 298 ? -9.41 -27.454 -15.535 1 98.35 298 ASP A O 1
ATOM 2270 N N . GLY A 1 299 ? -9.452 -29.634 -15.732 1 96.89 299 GLY A N 1
ATOM 2271 C CA . GLY A 1 299 ? -9.464 -29.6 -17.186 1 96.89 299 GLY A CA 1
ATOM 2272 C C . GLY A 1 299 ? -10.699 -28.928 -17.757 1 96.89 299 GLY A C 1
ATOM 2273 O O . GLY A 1 299 ? -10.638 -28.301 -18.816 1 96.89 299 GLY A O 1
ATOM 2274 N N . GLU A 1 300 ? -11.811 -29.039 -17.108 1 95.66 300 GLU A N 1
ATOM 2275 C CA . GLU A 1 300 ? -13.075 -28.463 -17.555 1 95.66 300 GLU A CA 1
ATOM 2276 C C . GLU A 1 300 ? -13.049 -26.94 -17.471 1 95.66 300 GLU A C 1
ATOM 2278 O O . GLU A 1 300 ? -13.544 -26.254 -18.368 1 95.66 300 GLU A O 1
ATOM 2283 N N . GLY A 1 301 ? -12.5 -26.429 -16.439 1 97.44 301 GLY A N 1
ATOM 2284 C CA . GLY A 1 301 ? -12.542 -24.997 -16.187 1 97.44 301 GLY A CA 1
ATOM 2285 C C . GLY A 1 301 ? -11.367 -24.25 -16.788 1 97.44 301 GLY A C 1
ATOM 2286 O O . GLY A 1 301 ? -11.48 -23.069 -17.123 1 97.44 301 GLY A O 1
ATOM 2287 N N . SER A 1 302 ? -10.167 -24.908 -16.939 1 98.64 302 SER A N 1
ATOM 2288 C CA . SER A 1 302 ? -8.966 -24.26 -17.456 1 98.64 302 SER A CA 1
ATOM 2289 C C . SER A 1 302 ? -9.105 -23.943 -18.942 1 98.64 302 SER A C 1
ATOM 2291 O O . SER A 1 302 ? -9.65 -24.744 -19.704 1 98.64 302 SER A O 1
ATOM 2293 N N . ALA A 1 303 ? -8.659 -22.745 -19.296 1 98.19 303 ALA A N 1
ATOM 2294 C CA . ALA A 1 303 ? -8.854 -22.354 -20.689 1 98.19 303 ALA A CA 1
ATOM 2295 C C . ALA A 1 303 ? -7.989 -21.149 -21.047 1 98.19 303 ALA A C 1
ATOM 2297 O O . ALA A 1 303 ? -7.476 -20.46 -20.161 1 98.19 303 ALA A O 1
ATOM 2298 N N . VAL A 1 304 ? -7.794 -21.01 -22.316 1 98.17 304 VAL A N 1
ATOM 2299 C CA . VAL A 1 304 ? -7.364 -19.733 -22.876 1 98.17 304 VAL A CA 1
ATOM 2300 C C . VAL A 1 304 ? -8.584 -18.881 -23.217 1 98.17 304 VAL A C 1
ATOM 2302 O O . VAL A 1 304 ? -9.418 -19.279 -24.034 1 98.17 304 VAL A O 1
ATOM 2305 N N . ILE A 1 305 ? -8.715 -17.784 -22.545 1 98.19 305 ILE A N 1
ATOM 2306 C CA . ILE A 1 305 ? -9.851 -16.903 -22.794 1 98.19 305 ILE A CA 1
ATOM 2307 C C . ILE A 1 305 ? -9.57 -16.03 -24.015 1 98.19 305 ILE A C 1
ATOM 2309 O O . ILE A 1 305 ? -8.818 -15.057 -23.93 1 98.19 305 ILE A O 1
ATOM 2313 N N . GLU A 1 306 ? -10.22 -16.351 -25.081 1 96.72 306 GLU A N 1
ATOM 2314 C CA . GLU A 1 306 ? -9.935 -15.735 -26.373 1 96.72 306 GLU A CA 1
ATOM 2315 C C . GLU A 1 306 ? -10.15 -14.225 -26.325 1 96.72 306 GLU A C 1
ATOM 2317 O O . GLU A 1 306 ? -11.177 -13.755 -25.833 1 96.72 306 GLU A O 1
ATOM 2322 N N . GLY A 1 307 ? -9.207 -13.524 -26.781 1 96.71 307 GLY A N 1
ATOM 2323 C CA . GLY A 1 307 ? -9.322 -12.085 -26.961 1 96.71 307 GLY A CA 1
ATOM 2324 C C . GLY A 1 307 ? -9.074 -11.303 -25.685 1 96.71 307 GLY A C 1
ATOM 2325 O O . GLY A 1 307 ? -8.934 -10.079 -25.718 1 96.71 307 GLY A O 1
ATOM 2326 N N . ALA A 1 308 ? -8.933 -11.97 -24.561 1 97.98 308 ALA A N 1
ATOM 2327 C CA . ALA A 1 308 ? -8.777 -11.284 -23.281 1 97.98 308 ALA A CA 1
ATOM 2328 C C . ALA A 1 308 ? -7.392 -10.655 -23.16 1 97.98 308 ALA A C 1
ATOM 2330 O O . ALA A 1 308 ? -6.386 -11.283 -23.5 1 97.98 308 ALA A O 1
ATOM 2331 N N . SER A 1 309 ? -7.372 -9.437 -22.729 1 97.96 309 SER A N 1
ATOM 2332 C CA . SER A 1 309 ? -6.113 -8.798 -22.36 1 97.96 309 SER A CA 1
ATOM 2333 C C . SER A 1 309 ? -5.59 -9.333 -21.031 1 97.96 309 SER A C 1
ATOM 2335 O O . SER A 1 309 ? -6.256 -10.137 -20.374 1 97.96 309 SER A O 1
ATOM 2337 N N . HIS A 1 310 ? -4.426 -8.905 -20.63 1 97.42 310 HIS A N 1
ATOM 2338 C CA . HIS A 1 310 ? -3.771 -9.384 -19.418 1 97.42 310 HIS A CA 1
ATOM 2339 C C . HIS A 1 310 ? -4.696 -9.274 -18.211 1 97.42 310 HIS A C 1
ATOM 2341 O O . HIS A 1 310 ? -4.788 -10.203 -17.406 1 97.42 310 HIS A O 1
ATOM 2347 N N . ASN A 1 311 ? -5.385 -8.144 -18.04 1 96.18 311 ASN A N 1
ATOM 2348 C CA . ASN A 1 311 ? -6.201 -7.933 -16.849 1 96.18 311 ASN A CA 1
ATOM 2349 C C . ASN A 1 311 ? -7.68 -8.184 -17.131 1 96.18 311 ASN A C 1
ATOM 2351 O O . ASN A 1 311 ? -8.536 -7.866 -16.304 1 96.18 311 ASN A O 1
ATOM 2355 N N . VAL A 1 312 ? -8.078 -8.588 -18.288 1 97.45 312 VAL A N 1
ATOM 2356 C CA . VAL A 1 312 ? -9.416 -9.009 -18.687 1 97.45 312 VAL A CA 1
ATOM 2357 C C . VAL A 1 312 ? -10.413 -7.884 -18.422 1 97.45 312 VAL A C 1
ATOM 2359 O O . VAL A 1 312 ? -11.456 -8.104 -17.8 1 97.45 312 VAL A O 1
ATOM 2362 N N . GLN A 1 313 ? -10.117 -6.738 -18.781 1 93.56 313 GLN A N 1
ATOM 2363 C CA . GLN A 1 313 ? -10.924 -5.561 -18.48 1 93.56 313 GLN A CA 1
ATOM 2364 C C . GLN A 1 313 ? -12.246 -5.59 -19.242 1 93.56 313 GLN A C 1
ATOM 2366 O O . GLN A 1 313 ? -13.284 -5.193 -18.711 1 93.56 313 GLN A O 1
ATOM 2371 N N . ASP A 1 314 ? -12.275 -6.006 -20.498 1 92.92 314 ASP A N 1
ATOM 2372 C CA . ASP A 1 314 ? -13.477 -5.961 -21.326 1 92.92 314 ASP A CA 1
ATOM 2373 C C . ASP A 1 314 ? -13.739 -7.312 -21.987 1 92.92 314 ASP A C 1
ATOM 2375 O O . ASP A 1 314 ? -14.496 -8.13 -21.461 1 92.92 314 ASP A O 1
ATOM 2379 N N . VAL A 1 315 ? -12.957 -7.56 -22.92 1 96.76 315 VAL A N 1
ATOM 2380 C CA . VAL A 1 315 ? -13.127 -8.793 -23.682 1 96.76 315 VAL A CA 1
ATOM 2381 C C . VAL A 1 315 ? -12.729 -9.991 -22.823 1 96.76 315 VAL A C 1
ATOM 2383 O O . VAL A 1 315 ? -11.657 -9.997 -22.214 1 96.76 315 VAL A O 1
ATOM 2386 N N . GLY A 1 316 ? -13.7 -10.976 -22.684 1 97.83 316 GLY A N 1
ATOM 2387 C CA . GLY A 1 316 ? -13.382 -12.215 -21.992 1 97.83 316 GLY A CA 1
ATOM 2388 C C . GLY A 1 316 ? -13.78 -12.2 -20.528 1 97.83 316 GLY A C 1
ATOM 2389 O O . GLY A 1 316 ? -13.738 -13.233 -19.858 1 97.83 316 GLY A O 1
ATOM 2390 N N . GLN A 1 317 ? -14.152 -11.042 -20.016 1 98.01 317 GLN A N 1
ATOM 2391 C CA . GLN A 1 317 ? -14.451 -10.928 -18.592 1 98.01 317 GLN A CA 1
ATOM 2392 C C . GLN A 1 317 ? -15.637 -11.808 -18.207 1 98.01 317 GLN A C 1
ATOM 2394 O O . GLN A 1 317 ? -15.609 -12.478 -17.173 1 98.01 317 GLN A O 1
ATOM 2399 N N . GLU A 1 318 ? -16.694 -11.834 -18.979 1 97.35 318 GLU A N 1
ATOM 2400 C CA . GLU A 1 318 ? -17.862 -12.671 -18.721 1 97.35 318 GLU A CA 1
ATOM 2401 C C . GLU A 1 318 ? -17.483 -14.148 -18.677 1 97.35 318 GLU A C 1
ATOM 2403 O O . GLU A 1 318 ? -17.933 -14.884 -17.796 1 97.35 318 GLU A O 1
ATOM 2408 N N . GLU A 1 319 ? -16.713 -14.554 -19.642 1 98.28 319 GLU A N 1
ATOM 2409 C CA . GLU A 1 319 ? -16.284 -15.949 -19.675 1 98.28 319 GLU A CA 1
ATOM 2410 C C . GLU A 1 319 ? -15.453 -16.301 -18.445 1 98.28 319 GLU A C 1
ATOM 2412 O O . GLU A 1 319 ? -15.624 -17.372 -17.859 1 98.28 319 GLU A O 1
ATOM 2417 N N . LEU A 1 320 ? -14.501 -15.412 -18.108 1 98.43 320 LEU A N 1
ATOM 2418 C CA . LEU A 1 320 ? -13.692 -15.627 -16.914 1 98.43 320 LEU A CA 1
ATOM 2419 C C . LEU A 1 320 ? -14.576 -15.841 -15.69 1 98.43 320 LEU A C 1
ATOM 2421 O O . LEU A 1 320 ? -14.387 -16.805 -14.944 1 98.43 320 LEU A O 1
ATOM 2425 N N . VAL A 1 321 ? -15.536 -14.981 -15.496 1 97.54 321 VAL A N 1
ATOM 2426 C CA . VAL A 1 321 ? -16.423 -15.031 -14.338 1 97.54 321 VAL A CA 1
ATOM 2427 C C . VAL A 1 321 ? -17.214 -16.337 -14.35 1 97.54 321 VAL A C 1
ATOM 2429 O O . VAL A 1 321 ? -17.35 -16.998 -13.317 1 97.54 321 VAL A O 1
ATOM 2432 N N . GLU A 1 322 ? -17.683 -16.736 -15.475 1 97.23 322 GLU A N 1
ATOM 2433 C CA . GLU A 1 322 ? -18.47 -17.959 -15.596 1 97.23 322 GLU A CA 1
ATOM 2434 C C . GLU A 1 322 ? -17.628 -19.191 -15.279 1 97.23 322 GLU A C 1
ATOM 2436 O O . GLU A 1 322 ? -18.117 -20.143 -14.667 1 97.23 322 GLU A O 1
ATOM 2441 N N . ARG A 1 323 ? -16.47 -19.213 -15.73 1 97.95 323 ARG A N 1
ATOM 2442 C CA . ARG A 1 323 ? -15.593 -20.35 -15.469 1 97.95 323 ARG A CA 1
ATOM 2443 C C . ARG A 1 323 ? -15.252 -20.451 -13.986 1 97.95 323 ARG A C 1
ATOM 2445 O O . ARG A 1 323 ? -15.216 -21.548 -13.425 1 97.95 323 ARG A O 1
ATOM 2452 N N . VAL A 1 324 ? -14.97 -19.284 -13.366 1 98.13 324 VAL A N 1
ATOM 2453 C CA . VAL A 1 324 ? -14.686 -19.288 -11.935 1 98.13 324 VAL A CA 1
ATOM 2454 C C . VAL A 1 324 ? -15.918 -19.757 -11.164 1 98.13 324 VAL A C 1
ATOM 2456 O O . VAL A 1 324 ? -15.81 -20.568 -10.242 1 98.13 324 VAL A O 1
ATOM 2459 N N . ARG A 1 325 ? -17.081 -19.276 -11.55 1 96.04 325 ARG A N 1
ATOM 2460 C CA . ARG A 1 325 ? -18.327 -19.714 -10.929 1 96.04 325 ARG A CA 1
ATOM 2461 C C . ARG A 1 325 ? -18.502 -21.224 -11.059 1 96.04 325 ARG A C 1
ATOM 2463 O O . ARG A 1 325 ? -18.879 -21.895 -10.096 1 96.04 325 ARG A O 1
ATOM 2470 N N . GLY A 1 326 ? -18.277 -21.736 -12.285 1 96.03 326 GLY A N 1
ATOM 2471 C CA . GLY A 1 326 ? -18.368 -23.169 -12.512 1 96.03 326 GLY A CA 1
ATOM 2472 C C . GLY A 1 326 ? -17.4 -23.97 -11.662 1 96.03 326 GLY A C 1
ATOM 2473 O O . GLY A 1 326 ? -17.764 -25.012 -11.112 1 96.03 326 GLY A O 1
ATOM 2474 N N . TYR A 1 327 ? -16.202 -23.514 -11.569 1 97.25 327 TYR A N 1
ATOM 2475 C CA . TYR A 1 327 ? -15.177 -24.144 -10.744 1 97.25 327 TYR A CA 1
ATOM 2476 C C . TYR A 1 327 ? -15.624 -24.227 -9.289 1 97.25 327 TYR A C 1
ATOM 2478 O O . TYR A 1 327 ? -15.531 -25.287 -8.664 1 97.25 327 TYR A O 1
ATOM 2486 N N . LEU A 1 328 ? -16.076 -23.082 -8.735 1 96.52 328 LEU A N 1
ATOM 2487 C CA . LEU A 1 328 ? -16.475 -23.001 -7.334 1 96.52 328 LEU A CA 1
ATOM 2488 C C . LEU A 1 328 ? -17.695 -23.876 -7.065 1 96.52 328 LEU A C 1
ATOM 2490 O O . LEU A 1 328 ? -17.825 -24.452 -5.982 1 96.52 328 LEU A O 1
ATOM 2494 N N . ALA A 1 329 ? -18.567 -24.051 -8.047 1 92.73 329 ALA A N 1
ATOM 2495 C CA . ALA A 1 329 ? -19.771 -24.868 -7.91 1 92.73 329 ALA A CA 1
ATOM 2496 C C . ALA A 1 329 ? -19.42 -26.348 -7.799 1 92.73 329 ALA A C 1
ATOM 2498 O O . ALA A 1 329 ? -20.196 -27.137 -7.254 1 92.73 329 ALA A O 1
ATOM 2499 N N . ARG A 1 330 ? -18.294 -26.685 -8.282 1 92.18 330 ARG A N 1
ATOM 2500 C CA . ARG A 1 330 ? -17.896 -28.089 -8.298 1 92.18 330 ARG A CA 1
ATOM 2501 C C . ARG A 1 330 ? -17.123 -28.453 -7.035 1 92.18 330 ARG A C 1
ATOM 2503 O O . ARG A 1 330 ? -16.778 -29.618 -6.825 1 92.18 330 ARG A O 1
ATOM 2510 N N . LEU A 1 331 ? -16.828 -27.528 -6.209 1 90.28 331 LEU A N 1
ATOM 2511 C CA . LEU A 1 331 ? -16.091 -27.793 -4.978 1 90.28 331 LEU A CA 1
ATOM 2512 C C . LEU A 1 331 ? -17.037 -28.212 -3.858 1 90.28 331 LEU A C 1
ATOM 2514 O O . LEU A 1 331 ? -17.976 -27.484 -3.527 1 90.28 331 LEU A O 1
ATOM 2518 N N . MET B 1 1 ? -9.831 -7.983 13.379 1 89.76 1 MET B N 1
ATOM 2519 C CA . MET B 1 1 ? -10.852 -6.945 13.493 1 89.76 1 MET B CA 1
ATOM 2520 C C . MET B 1 1 ? -11.414 -6.581 12.123 1 89.76 1 MET B C 1
ATOM 2522 O O . MET B 1 1 ? -10.689 -6.595 11.127 1 89.76 1 MET B O 1
ATOM 2526 N N . SER B 1 2 ? -12.654 -6.414 12.01 1 96 2 SER B N 1
ATOM 2527 C CA . SER B 1 2 ? -13.295 -6.131 10.73 1 96 2 SER B CA 1
ATOM 2528 C C . SER B 1 2 ? -14.264 -4.96 10.844 1 96 2 SER B C 1
ATOM 2530 O O . SER B 1 2 ? -14.872 -4.75 11.896 1 96 2 SER B O 1
ATOM 2532 N N . HIS B 1 3 ? -14.401 -4.197 9.836 1 96.78 3 HIS B N 1
ATOM 2533 C CA . HIS B 1 3 ? -15.219 -2.989 9.812 1 96.78 3 HIS B CA 1
ATOM 2534 C C . HIS B 1 3 ? -16.023 -2.894 8.52 1 96.78 3 HIS B C 1
ATOM 2536 O O . HIS B 1 3 ? -15.452 -2.902 7.427 1 96.78 3 HIS B O 1
ATOM 2542 N N . PRO B 1 4 ? -17.34 -2.781 8.62 1 95.88 4 PRO B N 1
ATOM 2543 C CA . PRO B 1 4 ? -18.14 -2.579 7.41 1 95.88 4 PRO B CA 1
ATOM 2544 C C . PRO B 1 4 ? -17.93 -1.2 6.788 1 95.88 4 PRO B C 1
ATOM 2546 O O . PRO B 1 4 ? -17.663 -0.23 7.502 1 95.88 4 PRO B O 1
ATOM 2549 N N . GLY B 1 5 ? -18.016 -1.168 5.534 1 96.36 5 GLY B N 1
ATOM 2550 C CA . GLY B 1 5 ? -17.88 0.12 4.874 1 96.36 5 GLY B CA 1
ATOM 2551 C C . GLY B 1 5 ? -17.93 0.024 3.36 1 96.36 5 GLY B C 1
ATOM 2552 O O . GLY B 1 5 ? -18.541 -0.896 2.812 1 96.36 5 GLY B O 1
ATOM 2553 N N . ILE B 1 6 ? -17.506 1.056 2.725 1 97.24 6 ILE B N 1
ATOM 2554 C CA . ILE B 1 6 ? -17.451 1.173 1.272 1 97.24 6 ILE B CA 1
ATOM 2555 C C . ILE B 1 6 ? -16.017 1.458 0.831 1 97.24 6 ILE B C 1
ATOM 2557 O O . ILE B 1 6 ? -15.362 2.355 1.366 1 97.24 6 ILE B O 1
ATOM 2561 N N . LEU B 1 7 ? -15.49 0.676 -0.051 1 98.35 7 LEU B N 1
ATOM 2562 C CA . LEU B 1 7 ? -14.179 0.923 -0.641 1 98.35 7 LEU B CA 1
ATOM 2563 C C . LEU B 1 7 ? -14.307 1.721 -1.934 1 98.35 7 LEU B C 1
ATOM 2565 O O . LEU B 1 7 ? -14.95 1.272 -2.885 1 98.35 7 LEU B O 1
ATOM 2569 N N . HIS B 1 8 ? -13.725 2.886 -1.938 1 98.46 8 HIS B N 1
ATOM 2570 C CA . HIS B 1 8 ? -13.809 3.797 -3.074 1 98.46 8 HIS B CA 1
ATOM 2571 C C . HIS B 1 8 ? -12.516 3.79 -3.882 1 98.46 8 HIS B C 1
ATOM 2573 O O . HIS B 1 8 ? -11.428 3.943 -3.322 1 98.46 8 HIS B O 1
ATOM 2579 N N . HIS B 1 9 ? -12.581 3.518 -5.099 1 98.34 9 HIS B N 1
ATOM 2580 C CA . HIS B 1 9 ? -11.492 3.777 -6.035 1 98.34 9 HIS B CA 1
ATOM 2581 C C . HIS B 1 9 ? -11.535 5.212 -6.547 1 98.34 9 HIS B C 1
ATOM 2583 O O . HIS B 1 9 ? -12.279 5.521 -7.48 1 98.34 9 HIS B O 1
ATOM 2589 N N . TYR B 1 10 ? -10.653 6.092 -6.019 1 98.22 10 TYR B N 1
ATOM 2590 C CA . TYR B 1 10 ? -10.842 7.507 -6.318 1 98.22 10 TYR B CA 1
ATOM 2591 C C . TYR B 1 10 ? -9.858 7.976 -7.384 1 98.22 10 TYR B C 1
ATOM 2593 O O . TYR B 1 10 ? -10.034 9.046 -7.972 1 98.22 10 TYR B O 1
ATOM 2601 N N . ALA B 1 11 ? -8.793 7.235 -7.622 1 96.46 11 ALA B N 1
ATOM 2602 C CA . ALA B 1 11 ? -7.783 7.456 -8.653 1 96.46 11 ALA B CA 1
ATOM 2603 C C . ALA B 1 11 ? -7.022 6.169 -8.96 1 96.46 11 ALA B C 1
ATOM 2605 O O . ALA B 1 11 ? -7.163 5.172 -8.248 1 96.46 11 ALA B O 1
ATOM 2606 N N . PRO B 1 12 ? -6.251 6.075 -10.011 1 92.71 12 PRO B N 1
ATOM 2607 C CA . PRO B 1 12 ? -5.543 4.839 -10.35 1 92.71 12 PRO B CA 1
ATOM 2608 C C . PRO B 1 12 ? -4.662 4.332 -9.21 1 92.71 12 PRO B C 1
ATOM 2610 O O . PRO B 1 12 ? -3.708 5.007 -8.816 1 92.71 12 PRO B O 1
ATOM 2613 N N . ARG B 1 13 ? -5.039 3.106 -8.686 1 93.59 13 ARG B N 1
ATOM 2614 C CA . ARG B 1 13 ? -4.294 2.378 -7.664 1 93.59 13 ARG B CA 1
ATOM 2615 C C . ARG B 1 13 ? -4.445 3.042 -6.299 1 93.59 13 ARG B C 1
ATOM 2617 O O . ARG B 1 13 ? -3.637 2.81 -5.398 1 93.59 13 ARG B O 1
ATOM 2624 N N . LEU B 1 14 ? -5.398 3.976 -6.227 1 97.48 14 LEU B N 1
ATOM 2625 C CA . LEU B 1 14 ? -5.647 4.682 -4.976 1 97.48 14 LEU B CA 1
ATOM 2626 C C . LEU B 1 14 ? -7.076 4.451 -4.496 1 97.48 14 LEU B C 1
ATOM 2628 O O . LEU B 1 14 ? -8.021 4.535 -5.284 1 97.48 14 LEU B O 1
ATOM 2632 N N . VAL B 1 15 ? -7.178 4.108 -3.222 1 98.67 15 VAL B N 1
ATOM 2633 C CA . VAL B 1 15 ? -8.5 3.823 -2.673 1 98.67 15 VAL B CA 1
ATOM 2634 C C . VAL B 1 15 ? -8.681 4.564 -1.35 1 98.67 15 VAL B C 1
ATOM 2636 O O . VAL B 1 15 ? -7.705 5.015 -0.745 1 98.67 15 VAL B O 1
ATOM 2639 N N . ALA B 1 16 ? -9.862 4.743 -0.972 1 98.8 16 ALA B N 1
ATOM 2640 C CA . ALA B 1 16 ? -10.267 5.226 0.346 1 98.8 16 ALA B CA 1
ATOM 2641 C C . ALA B 1 16 ? -11.38 4.361 0.929 1 98.8 16 ALA B C 1
ATOM 2643 O O . ALA B 1 16 ? -12.33 4.004 0.228 1 98.8 16 ALA B O 1
ATOM 2644 N N . PHE B 1 17 ? -11.241 3.977 2.139 1 98.64 17 PHE B N 1
ATOM 2645 C CA . PHE B 1 17 ? -12.265 3.181 2.806 1 98.64 17 PHE B CA 1
ATOM 2646 C C . PHE B 1 17 ? -13.161 4.063 3.666 1 98.64 17 PHE B C 1
ATOM 2648 O O . PHE B 1 17 ? -12.688 4.716 4.599 1 98.64 17 PHE B O 1
ATOM 2655 N N . GLU B 1 18 ? -14.394 4.104 3.316 1 97.8 18 GLU B N 1
ATOM 2656 C CA . GLU B 1 18 ? -15.409 4.819 4.085 1 97.8 18 GLU B CA 1
ATOM 2657 C C . GLU B 1 18 ? -16.05 3.911 5.131 1 97.8 18 GLU B C 1
ATOM 2659 O O . GLU B 1 18 ? -16.723 2.937 4.787 1 97.8 18 GLU B O 1
ATOM 2664 N N . PHE B 1 19 ? -15.873 4.26 6.393 1 97.2 19 PHE B N 1
ATOM 2665 C CA . PHE B 1 19 ? -16.492 3.486 7.463 1 97.2 19 PHE B CA 1
ATOM 2666 C C . PHE B 1 19 ? -18.003 3.686 7.471 1 97.2 19 PHE B C 1
ATOM 2668 O O . PHE B 1 19 ? -18.485 4.818 7.389 1 97.2 19 PHE B O 1
ATOM 2675 N N . THR B 1 20 ? -18.732 2.596 7.522 1 93.36 20 THR B N 1
ATOM 2676 C CA . THR B 1 20 ? -20.18 2.645 7.688 1 93.36 20 THR B CA 1
ATOM 2677 C C . THR B 1 20 ? -20.624 1.744 8.837 1 93.36 20 THR B C 1
ATOM 2679 O O . THR B 1 20 ? -21.2 0.678 8.611 1 93.36 20 THR B O 1
ATOM 2682 N N . PRO B 1 21 ? -20.313 2.15 10.005 1 87.27 21 PRO B N 1
ATOM 2683 C CA . PRO B 1 21 ? -20.728 1.309 11.13 1 87.27 21 PRO B CA 1
ATOM 2684 C C . PRO B 1 21 ? -22.205 0.927 11.068 1 87.27 21 PRO B C 1
ATOM 2686 O O . PRO B 1 21 ? -23.001 1.624 10.433 1 87.27 21 PRO B O 1
ATOM 2689 N N . PRO B 1 22 ? -22.473 -0.176 11.636 1 81.11 22 PRO B N 1
ATOM 2690 C CA . PRO B 1 22 ? -23.867 -0.624 11.62 1 81.11 22 PRO B CA 1
ATOM 2691 C C . PRO B 1 22 ? -24.833 0.434 12.148 1 81.11 22 PRO B C 1
ATOM 2693 O O . PRO B 1 22 ? -24.498 1.173 13.077 1 81.11 22 PRO B O 1
ATOM 2696 N N . ASN B 1 23 ? -26.019 0.57 11.641 1 75.34 23 ASN B N 1
ATOM 2697 C CA . ASN B 1 23 ? -27.1 1.462 12.047 1 75.34 23 ASN B CA 1
ATOM 2698 C C . ASN B 1 23 ? -26.738 2.925 11.811 1 75.34 23 ASN B C 1
ATOM 2700 O O . ASN B 1 23 ? -27.164 3.804 12.563 1 75.34 23 ASN B O 1
ATOM 2704 N N . SER B 1 24 ? -25.824 3.035 10.815 1 76.37 24 SER B N 1
ATOM 2705 C CA . SER B 1 24 ? -25.428 4.406 10.51 1 76.37 24 SER B CA 1
ATOM 2706 C C . SER B 1 24 ? -26.263 4.983 9.372 1 76.37 24 SER B C 1
ATOM 2708 O O . SER B 1 24 ? -26.775 4.24 8.532 1 76.37 24 SER B O 1
ATOM 2710 N N . THR B 1 25 ? -26.575 6.241 9.457 1 73.58 25 THR B N 1
ATOM 2711 C CA . THR B 1 25 ? -27.242 6.97 8.384 1 73.58 25 THR B CA 1
ATOM 2712 C C . THR B 1 25 ? -26.22 7.571 7.423 1 73.58 25 THR B C 1
ATOM 2714 O O . THR B 1 25 ? -25.13 7.971 7.837 1 73.58 25 THR B O 1
ATOM 2717 N N . PRO B 1 26 ? -26.575 7.458 6.149 1 75.78 26 PRO B N 1
ATOM 2718 C CA . PRO B 1 26 ? -25.664 8.109 5.204 1 75.78 26 PRO B CA 1
ATOM 2719 C C . PRO B 1 26 ? -25.304 9.534 5.617 1 75.78 26 PRO B C 1
ATOM 2721 O O . PRO B 1 26 ? -26.163 10.277 6.098 1 75.78 26 PRO B O 1
ATOM 2724 N N . SER B 1 27 ? -24.096 9.756 5.551 1 83.27 27 SER B N 1
ATOM 2725 C CA . SER B 1 27 ? -23.597 11.051 6.003 1 83.27 27 SER B CA 1
ATOM 2726 C C . SER B 1 27 ? -23.425 12.015 4.834 1 83.27 27 SER B C 1
ATOM 2728 O O . SER B 1 27 ? -23.129 11.594 3.714 1 83.27 27 SER B O 1
ATOM 2730 N N . THR B 1 28 ? -23.559 13.23 5.205 1 88.31 28 THR B N 1
ATOM 2731 C CA . THR B 1 28 ? -23.423 14.278 4.2 1 88.31 28 THR B CA 1
ATOM 2732 C C . THR B 1 28 ? -21.987 14.791 4.145 1 88.31 28 THR B C 1
ATOM 2734 O O . THR B 1 28 ? -21.531 15.266 3.102 1 88.31 28 THR B O 1
ATOM 2737 N N . ASN B 1 29 ? -21.311 14.737 5.279 1 95.69 29 ASN B N 1
ATOM 2738 C CA . ASN B 1 29 ? -19.975 15.315 5.371 1 95.69 29 ASN B CA 1
ATOM 2739 C C . ASN B 1 29 ? -18.903 14.234 5.478 1 95.69 29 ASN B C 1
ATOM 2741 O O . ASN B 1 29 ? -19.211 13.074 5.757 1 95.69 29 ASN B O 1
ATOM 2745 N N . ALA B 1 30 ? -17.705 14.643 5.188 1 97.19 30 ALA B N 1
ATOM 2746 C CA . ALA B 1 30 ? -16.621 13.665 5.145 1 97.19 30 ALA B CA 1
ATOM 2747 C C . ALA B 1 30 ? -15.416 14.146 5.95 1 97.19 30 ALA B C 1
ATOM 2749 O O . ALA B 1 30 ? -15.02 15.309 5.85 1 97.19 30 ALA B O 1
ATOM 2750 N N . LEU B 1 31 ? -14.916 13.295 6.792 1 98.36 31 LEU B N 1
ATOM 2751 C CA . LEU B 1 31 ? -13.602 13.431 7.411 1 98.36 31 LEU B CA 1
ATOM 2752 C C . LEU B 1 31 ? -12.597 12.482 6.767 1 98.36 31 LEU B C 1
ATOM 2754 O O . LEU B 1 31 ? -12.747 11.261 6.851 1 98.36 31 LEU B O 1
ATOM 2758 N N . LEU B 1 32 ? -11.584 13.023 6.108 1 98.84 32 LEU B N 1
ATOM 2759 C CA . LEU B 1 32 ? -10.557 12.227 5.445 1 98.84 32 LEU B CA 1
ATOM 2760 C C . LEU B 1 32 ? -9.342 12.047 6.348 1 98.84 32 LEU B C 1
ATOM 2762 O O . LEU B 1 32 ? -8.624 13.009 6.63 1 98.84 32 LEU B O 1
ATOM 2766 N N . PHE B 1 33 ? -9.118 10.855 6.747 1 98.89 33 PHE B N 1
ATOM 2767 C CA . PHE B 1 33 ? -8.004 10.538 7.634 1 98.89 33 PHE B CA 1
ATOM 2768 C C . PHE B 1 33 ? -6.775 10.126 6.834 1 98.89 33 PHE B C 1
ATOM 2770 O O . PHE B 1 33 ? -6.848 9.228 5.992 1 98.89 33 PHE B O 1
ATOM 2777 N N . ILE B 1 34 ? -5.631 10.74 7.158 1 98.85 34 ILE B N 1
ATOM 2778 C CA . ILE B 1 34 ? -4.351 10.499 6.499 1 98.85 34 ILE B CA 1
ATOM 2779 C C . ILE B 1 34 ? -3.347 9.948 7.508 1 98.85 34 ILE B C 1
ATOM 2781 O O . ILE B 1 34 ? -3.049 10.596 8.514 1 98.85 34 ILE B O 1
ATOM 2785 N N . GLY B 1 35 ? -2.785 8.788 7.265 1 98.22 35 GLY B N 1
ATOM 2786 C CA . GLY B 1 35 ? -1.831 8.152 8.16 1 98.22 35 GLY B CA 1
ATOM 2787 C C . GLY B 1 35 ? -0.421 8.691 8.008 1 98.22 35 GLY B C 1
ATOM 2788 O O . GLY B 1 35 ? -0.152 9.5 7.118 1 98.22 35 GLY B O 1
ATOM 2789 N N . GLY B 1 36 ? 0.467 8.226 8.796 1 96.74 36 GLY B N 1
ATOM 2790 C CA . GLY B 1 36 ? 1.86 8.645 8.798 1 96.74 36 GLY B CA 1
ATOM 2791 C C . GLY B 1 36 ? 2.722 7.852 7.834 1 96.74 36 GLY B C 1
ATOM 2792 O O . GLY B 1 36 ? 2.208 7.221 6.908 1 96.74 36 GLY B O 1
ATOM 2793 N N . LEU B 1 37 ? 4.076 7.889 7.99 1 94.6 37 LEU B N 1
ATOM 2794 C CA . LEU B 1 37 ? 5.09 7.371 7.078 1 94.6 37 LEU B CA 1
ATOM 2795 C C . LEU B 1 37 ? 4.807 5.916 6.72 1 94.6 37 LEU B C 1
ATOM 2797 O O . LEU B 1 37 ? 4.88 5.535 5.549 1 94.6 37 LEU B O 1
ATOM 2801 N N . THR B 1 38 ? 4.426 5.094 7.647 1 94.09 38 THR B N 1
ATOM 2802 C CA . THR B 1 38 ? 4.316 3.66 7.4 1 94.09 38 THR B CA 1
ATOM 2803 C C . THR B 1 38 ? 2.861 3.207 7.485 1 94.09 38 THR B C 1
ATOM 2805 O O . THR B 1 38 ? 2.579 2.007 7.495 1 94.09 38 THR B O 1
ATOM 2808 N N . ASP B 1 39 ? 2 4.173 7.568 1 96.82 39 ASP B N 1
ATOM 2809 C CA . ASP B 1 39 ? 0.601 3.837 7.812 1 96.82 39 ASP B CA 1
ATOM 2810 C C . ASP B 1 39 ? -0.153 3.635 6.499 1 96.82 39 ASP B C 1
ATOM 2812 O O . ASP B 1 39 ? 0.201 4.226 5.477 1 96.82 39 ASP B O 1
ATOM 2816 N N . GLY B 1 40 ? -1.113 2.789 6.509 1 96.89 40 GLY B N 1
ATOM 2817 C CA . GLY B 1 40 ? -2.14 2.583 5.5 1 96.89 40 GLY B CA 1
ATOM 2818 C C . GLY B 1 40 ? -3.522 2.375 6.089 1 96.89 40 GLY B C 1
ATOM 2819 O O . GLY B 1 40 ? -3.92 3.082 7.017 1 96.89 40 GLY B O 1
ATOM 2820 N N . LEU B 1 41 ? -4.249 1.444 5.561 1 98.28 41 LEU B N 1
ATOM 2821 C CA . LEU B 1 41 ? -5.608 1.19 6.027 1 98.28 41 LEU B CA 1
ATOM 2822 C C . LEU B 1 41 ? -5.597 0.453 7.362 1 98.28 41 LEU B C 1
ATOM 2824 O O . LEU B 1 41 ? -4.969 -0.6 7.489 1 98.28 41 LEU B O 1
ATOM 2828 N N . LEU B 1 42 ? -6.21 1.048 8.41 1 97.77 42 LEU B N 1
ATOM 2829 C CA . LEU B 1 42 ? -6.482 0.455 9.715 1 97.77 42 LEU B CA 1
ATOM 2830 C C . LEU B 1 42 ? -5.198 0.304 10.523 1 97.77 42 LEU B C 1
ATOM 2832 O O . LEU B 1 42 ? -5.092 -0.589 11.367 1 97.77 42 LEU B O 1
ATOM 2836 N N . THR B 1 43 ? -4.237 1.12 10.27 1 97.34 43 THR B N 1
ATOM 2837 C CA . THR B 1 43 ? -2.978 1.027 11.002 1 97.34 43 THR B CA 1
ATOM 2838 C C . THR B 1 43 ? -3.018 1.892 12.259 1 97.34 43 THR B C 1
ATOM 2840 O O . THR B 1 43 ? -2.203 1.715 13.166 1 97.34 43 THR B O 1
ATOM 2843 N N . VAL B 1 44 ? -3.875 2.896 12.282 1 97.87 44 VAL B N 1
ATOM 2844 C CA . VAL B 1 44 ? -3.988 3.796 13.425 1 97.87 44 VAL B CA 1
ATOM 2845 C C . VAL B 1 44 ? -5.198 3.408 14.271 1 97.87 44 VAL B C 1
ATOM 2847 O O . VAL B 1 44 ? -6.337 3.464 13.8 1 97.87 44 VAL B O 1
ATOM 2850 N N . PRO B 1 45 ? -5.046 3.104 15.495 1 96.58 45 PRO B N 1
ATOM 2851 C CA . PRO B 1 45 ? -6.037 2.381 16.295 1 96.58 45 PRO B CA 1
ATOM 2852 C C . PRO B 1 45 ? -7.276 3.22 16.599 1 96.58 45 PRO B C 1
ATOM 2854 O O . PRO B 1 45 ? -8.354 2.671 16.84 1 96.58 45 PRO B O 1
ATOM 2857 N N . TYR B 1 46 ? -7.222 4.521 16.617 1 97.7 46 TYR B N 1
ATOM 2858 C CA . TYR B 1 46 ? -8.364 5.315 17.059 1 97.7 46 TYR B CA 1
ATOM 2859 C C . TYR B 1 46 ? -9.309 5.603 15.899 1 97.7 46 TYR B C 1
ATOM 2861 O O . TYR B 1 46 ? -10.412 6.115 16.102 1 97.7 46 TYR B O 1
ATOM 2869 N N . VAL B 1 47 ? -8.946 5.301 14.688 1 97.76 47 VAL B N 1
ATOM 2870 C CA . VAL B 1 47 ? -9.719 5.694 13.514 1 97.76 47 VAL B CA 1
ATOM 2871 C C . VAL B 1 47 ? -11.066 4.976 13.518 1 97.76 47 VAL B C 1
ATOM 2873 O O . VAL B 1 47 ? -12.112 5.604 13.334 1 97.76 47 VAL B O 1
ATOM 2876 N N . PRO B 1 48 ? -11.137 3.63 13.735 1 96.31 48 PRO B N 1
ATOM 2877 C CA . PRO B 1 48 ? -12.448 2.981 13.808 1 96.31 48 PRO B CA 1
ATOM 2878 C C . PRO B 1 48 ? -13.316 3.529 14.939 1 96.31 48 PRO B C 1
ATOM 2880 O O . PRO B 1 48 ? -14.535 3.643 14.787 1 96.31 48 PRO B O 1
ATOM 2883 N N . THR B 1 49 ? -12.671 3.827 16.075 1 95.6 49 THR B N 1
ATOM 2884 C CA . THR B 1 49 ? -13.398 4.398 17.204 1 95.6 49 THR B CA 1
ATOM 2885 C C . THR B 1 49 ? -13.983 5.759 16.837 1 95.6 49 THR B C 1
ATOM 2887 O O . THR B 1 49 ? -15.132 6.056 17.17 1 95.6 49 THR B O 1
ATOM 2890 N N . LEU B 1 50 ? -13.202 6.531 16.181 1 96.37 50 LEU B N 1
ATOM 2891 C CA . LEU B 1 50 ? -13.649 7.839 15.713 1 96.37 50 LEU B CA 1
ATOM 2892 C C . LEU B 1 50 ? -14.822 7.7 14.749 1 96.37 50 LEU B C 1
ATOM 2894 O O . LEU B 1 50 ? -15.811 8.428 14.858 1 96.37 50 LEU B O 1
ATOM 2898 N N . ALA B 1 51 ? -14.688 6.777 13.791 1 95.45 51 ALA B N 1
ATOM 2899 C CA . ALA B 1 51 ? -15.745 6.534 12.813 1 95.45 51 ALA B CA 1
ATOM 2900 C C . ALA B 1 51 ? -17.054 6.157 13.502 1 95.45 51 ALA B C 1
ATOM 2902 O O . ALA B 1 51 ? -18.122 6.649 13.132 1 95.45 51 ALA B O 1
ATOM 2903 N N . SER B 1 52 ? -16.991 5.323 14.471 1 92.71 52 SER B N 1
ATOM 2904 C CA . SER B 1 52 ? -18.169 4.895 15.217 1 92.71 52 SER B CA 1
ATOM 2905 C C . SER B 1 52 ? -18.8 6.061 15.971 1 92.71 52 SER B C 1
ATOM 2907 O O . SER B 1 52 ? -20.024 6.2 15.999 1 92.71 52 SER B O 1
ATOM 2909 N N . ALA B 1 53 ? -17.982 6.885 16.531 1 92.03 53 ALA B N 1
ATOM 2910 C CA . ALA B 1 53 ? -18.454 7.999 17.349 1 92.03 53 ALA B CA 1
ATOM 2911 C C . ALA B 1 53 ? -19.151 9.052 16.492 1 92.03 53 ALA B C 1
ATOM 2913 O O . ALA B 1 53 ? -20.089 9.71 16.948 1 92.03 53 ALA B O 1
ATOM 2914 N N . LEU B 1 54 ? -18.711 9.187 15.282 1 92.3 54 LEU B N 1
ATOM 2915 C CA . LEU B 1 54 ? -19.229 10.243 14.419 1 92.3 54 LEU B CA 1
ATOM 2916 C C . LEU B 1 54 ? -20.493 9.785 13.698 1 92.3 54 LEU B C 1
ATOM 2918 O O . LEU B 1 54 ? -21.251 10.608 13.181 1 92.3 54 LEU B O 1
ATOM 2922 N N . SER B 1 55 ? -20.652 8.491 13.57 1 83.08 55 SER B N 1
ATOM 2923 C CA . SER B 1 55 ? -21.812 7.952 12.868 1 83.08 55 SER B CA 1
ATOM 2924 C C . SER B 1 55 ? -23.02 7.849 13.793 1 83.08 55 SER B C 1
ATOM 2926 O O . SER B 1 55 ? -24.15 7.679 13.33 1 83.08 55 SER B O 1
ATOM 2928 N N . THR B 1 56 ? -22.828 7.786 15.073 1 70.28 56 THR B N 1
ATOM 2929 C CA . THR B 1 56 ? -23.921 7.603 16.022 1 70.28 56 THR B CA 1
ATOM 2930 C C . THR B 1 56 ? -24.771 8.867 16.118 1 70.28 56 THR B C 1
ATOM 2932 O O . THR B 1 56 ? -24.237 9.976 16.185 1 70.28 56 THR B O 1
ATOM 2935 N N . THR B 1 57 ? -25.988 8.78 15.355 1 55.63 57 THR B N 1
ATOM 2936 C CA . THR B 1 57 ? -27.014 9.816 15.311 1 55.63 57 THR B CA 1
ATOM 2937 C C . THR B 1 57 ? -27.282 10.37 16.708 1 55.63 57 THR B C 1
ATOM 2939 O O . THR B 1 57 ? -27.715 9.637 17.599 1 55.63 57 THR B O 1
ATOM 2942 N N . THR B 1 58 ? -26.38 11.046 17.271 1 49.98 58 THR B N 1
ATOM 2943 C CA . THR B 1 58 ? -26.975 11.686 18.438 1 49.98 58 THR B CA 1
ATOM 2944 C C . THR B 1 58 ? -28.293 12.363 18.071 1 49.98 58 THR B C 1
ATOM 2946 O O . THR B 1 58 ? -28.511 12.722 16.912 1 49.98 58 THR B O 1
ATOM 2949 N N . THR B 1 59 ? -29.307 12.089 18.951 1 42.87 59 THR B N 1
ATOM 2950 C CA . THR B 1 59 ? -30.666 12.618 18.963 1 42.87 59 THR B CA 1
ATOM 2951 C C . THR B 1 59 ? -30.68 14.081 18.526 1 42.87 59 THR B C 1
ATOM 2953 O O . THR B 1 59 ? -31.724 14.736 18.566 1 42.87 59 THR B O 1
ATOM 2956 N N . THR B 1 60 ? -29.584 14.68 18.614 1 45.99 60 THR B N 1
ATOM 2957 C CA . THR B 1 60 ? -29.859 16.086 18.338 1 45.99 60 THR B CA 1
ATOM 2958 C C . THR B 1 60 ? -30.085 16.311 16.846 1 45.99 60 THR B C 1
ATOM 2960 O O . THR B 1 60 ? -29.385 15.732 16.013 1 45.99 60 THR B O 1
ATOM 2963 N N . PRO B 1 61 ? -31.18 16.876 16.675 1 43.37 61 PRO B N 1
ATOM 2964 C CA . PRO B 1 61 ? -31.654 17.159 15.319 1 43.37 61 PRO B CA 1
ATOM 2965 C C . PRO B 1 61 ? -30.534 17.606 14.383 1 43.37 61 PRO B C 1
ATOM 2967 O O . PRO B 1 61 ? -30.752 17.748 13.177 1 43.37 61 PRO B O 1
ATOM 2970 N N . ASN B 1 62 ? -29.668 18.418 14.946 1 51.24 62 ASN B N 1
ATOM 2971 C CA . ASN B 1 62 ? -28.766 19.065 14 1 51.24 62 ASN B CA 1
ATOM 2972 C C . ASN B 1 62 ? -27.882 18.048 13.283 1 51.24 62 ASN B C 1
ATOM 2974 O O . ASN B 1 62 ? -27.16 17.284 13.926 1 51.24 62 ASN B O 1
ATOM 2978 N N . LYS B 1 63 ? -28.391 17.619 12.155 1 54.99 63 LYS B N 1
ATOM 2979 C CA . LYS B 1 63 ? -28.353 16.677 11.04 1 54.99 63 LYS B CA 1
ATOM 2980 C C . LYS B 1 63 ? -26.938 16.536 10.488 1 54.99 63 LYS B C 1
ATOM 2982 O O . LYS B 1 63 ? -26.739 15.968 9.412 1 54.99 63 LYS B O 1
ATOM 2987 N N . ASN B 1 64 ? -25.73 17.134 11.13 1 70.26 64 ASN B N 1
ATOM 2988 C CA . ASN B 1 64 ? -24.524 16.984 10.323 1 70.26 64 ASN B CA 1
ATOM 2989 C C . ASN B 1 64 ? -23.841 15.644 10.579 1 70.26 64 ASN B C 1
ATOM 2991 O O . ASN B 1 64 ? -23.372 15.384 11.689 1 70.26 64 ASN B O 1
ATOM 2995 N N . THR B 1 65 ? -24.055 14.782 9.909 1 85.24 65 THR B N 1
ATOM 2996 C CA . THR B 1 65 ? -23.432 13.467 10.017 1 85.24 65 THR B CA 1
ATOM 2997 C C . THR B 1 65 ? -22.133 13.417 9.218 1 85.24 65 THR B C 1
ATOM 2999 O O . THR B 1 65 ? -22.007 14.078 8.185 1 85.24 65 THR B O 1
ATOM 3002 N N . TRP B 1 66 ? -21.173 12.848 9.888 1 94.01 66 TRP B N 1
ATOM 3003 C CA . TRP B 1 66 ? -19.851 12.743 9.278 1 94.01 66 TRP B CA 1
ATOM 3004 C C . TRP B 1 66 ? -19.486 11.285 9.017 1 94.01 66 TRP B C 1
ATOM 3006 O O . TRP B 1 66 ? -19.73 10.418 9.859 1 94.01 66 TRP B O 1
ATOM 3016 N N . SER B 1 67 ? -19.003 11.038 7.858 1 95.2 67 SER B N 1
ATOM 3017 C CA . SER B 1 67 ? -18.362 9.761 7.562 1 95.2 67 SER B CA 1
ATOM 3018 C C . SER B 1 67 ? -16.842 9.889 7.578 1 95.2 67 SER B C 1
ATOM 3020 O O . SER B 1 67 ? -16.293 10.894 7.122 1 95.2 67 SER B O 1
ATOM 3022 N N . VAL B 1 68 ? -16.243 8.888 8.093 1 97.56 68 VAL B N 1
ATOM 3023 C CA . VAL B 1 68 ? -14.784 8.872 8.136 1 97.56 68 VAL B CA 1
ATOM 3024 C C . VAL B 1 68 ? -14.242 8.036 6.979 1 97.56 68 VAL B C 1
ATOM 3026 O O . VAL B 1 68 ? -14.676 6.901 6.769 1 97.56 68 VAL B O 1
ATOM 3029 N N . PHE B 1 69 ? -13.365 8.644 6.234 1 98.49 69 PHE B N 1
ATOM 3030 C CA . PHE B 1 69 ? -12.636 7.96 5.172 1 98.49 69 PHE B CA 1
ATOM 3031 C C . PHE B 1 69 ? -11.183 7.734 5.572 1 98.49 69 PHE B C 1
ATOM 3033 O O . PHE B 1 69 ? -10.492 8.671 5.976 1 98.49 69 PHE B O 1
ATOM 3040 N N . ASN B 1 70 ? -10.727 6.525 5.585 1 98.79 70 ASN B N 1
ATOM 3041 C CA . ASN B 1 70 ? -9.302 6.221 5.665 1 98.79 70 ASN B CA 1
ATOM 3042 C C . ASN B 1 70 ? -8.662 6.17 4.28 1 98.79 70 ASN B C 1
ATOM 3044 O O . ASN B 1 70 ? -8.932 5.255 3.501 1 98.79 70 ASN B O 1
ATOM 3048 N N . VAL B 1 71 ? -7.768 7.111 4 1 98.71 71 VAL B N 1
ATOM 3049 C CA . VAL B 1 71 ? -7.279 7.341 2.644 1 98.71 71 VAL B CA 1
ATOM 3050 C C . VAL B 1 71 ? -5.955 6.607 2.441 1 98.71 71 VAL B C 1
ATOM 3052 O O . VAL B 1 71 ? -5.045 6.714 3.266 1 98.71 71 VAL B O 1
ATOM 3055 N N . LEU B 1 72 ? -5.89 5.884 1.393 1 98.28 72 LEU B N 1
ATOM 3056 C CA . LEU B 1 72 ? -4.629 5.288 0.966 1 98.28 72 LEU B CA 1
ATOM 3057 C C . LEU B 1 72 ? -3.957 6.145 -0.101 1 98.28 72 LEU B C 1
ATOM 3059 O O . LEU B 1 72 ? -4.561 6.447 -1.133 1 98.28 72 LEU B O 1
ATOM 3063 N N . LEU B 1 73 ? -2.729 6.526 0.135 1 97.36 73 LEU B N 1
ATOM 3064 C CA . LEU B 1 73 ? -1.945 7.348 -0.78 1 97.36 73 LEU B CA 1
ATOM 3065 C C . LEU B 1 73 ? -0.851 6.524 -1.451 1 97.36 73 LEU B C 1
ATOM 3067 O O . LEU B 1 73 ? -0.545 5.415 -1.009 1 97.36 73 LEU B O 1
ATOM 3071 N N . THR B 1 74 ? -0.242 7.081 -2.479 1 95.33 74 THR B N 1
ATOM 3072 C CA . THR B 1 74 ? 0.914 6.471 -3.129 1 95.33 74 THR B CA 1
ATOM 3073 C C . THR B 1 74 ? 2.039 6.24 -2.124 1 95.33 74 THR B C 1
ATOM 3075 O O . THR B 1 74 ? 2.788 5.267 -2.236 1 95.33 74 THR B O 1
ATOM 3078 N N . THR B 1 75 ? 2.055 7.05 -1.107 1 95 75 THR B N 1
ATOM 3079 C CA . THR B 1 75 ? 3.144 7.049 -0.137 1 95 75 THR B CA 1
ATOM 3080 C C . THR B 1 75 ? 2.844 6.09 1.012 1 95 75 THR B C 1
ATOM 3082 O O . THR B 1 75 ? 3.684 5.885 1.892 1 95 75 THR B O 1
ATOM 3085 N N . SER B 1 76 ? 1.681 5.497 1.078 1 96.07 76 SER B N 1
ATOM 3086 C CA . SER B 1 76 ? 1.327 4.614 2.184 1 96.07 76 SER B CA 1
ATOM 3087 C C . SER B 1 76 ? 2.279 3.425 2.269 1 96.07 76 SER B C 1
ATOM 3089 O O . SER B 1 76 ? 2.875 3.027 1.266 1 96.07 76 SER B O 1
ATOM 3091 N N . TYR B 1 77 ? 2.541 2.94 3.457 1 94.88 77 TYR B N 1
ATOM 3092 C CA . TYR B 1 77 ? 3.409 1.806 3.755 1 94.88 77 TYR B CA 1
ATOM 3093 C C . TYR B 1 77 ? 4.843 2.089 3.322 1 94.88 77 TYR B C 1
ATOM 3095 O O . TYR B 1 77 ? 5.462 3.048 3.789 1 94.88 77 TYR B O 1
ATOM 3103 N N . GLN B 1 78 ? 5.3 1.394 2.297 1 92.84 78 GLN B N 1
ATOM 3104 C CA . GLN B 1 78 ? 6.703 1.555 1.932 1 92.84 78 GLN B CA 1
ATOM 3105 C C . GLN B 1 78 ? 6.878 2.655 0.889 1 92.84 78 GLN B C 1
ATOM 3107 O O . GLN B 1 78 ? 8.001 3.081 0.611 1 92.84 78 GLN B O 1
ATOM 3112 N N . GLY B 1 79 ? 5.793 3.196 0.422 1 93.63 79 GLY B N 1
ATOM 3113 C CA . GLY B 1 79 ? 5.864 4.174 -0.652 1 93.63 79 GLY B CA 1
ATOM 3114 C C . GLY B 1 79 ? 6.422 5.512 -0.204 1 93.63 79 GLY B C 1
ATOM 3115 O O . GLY B 1 79 ? 6.871 6.31 -1.028 1 93.63 79 GLY B O 1
ATOM 3116 N N . TRP B 1 80 ? 6.441 5.715 1.052 1 95.32 80 TRP B N 1
ATOM 3117 C CA . TRP B 1 80 ? 6.839 7.025 1.557 1 95.32 80 TRP B CA 1
ATOM 3118 C C . TRP B 1 80 ? 8.303 7.309 1.24 1 95.32 80 TRP B C 1
ATOM 3120 O O . TRP B 1 80 ? 8.695 8.467 1.076 1 95.32 80 TRP B O 1
ATOM 3130 N N . GLY B 1 81 ? 9.133 6.292 1.143 1 95.17 81 GLY B N 1
ATOM 3131 C CA . GLY B 1 81 ? 10.577 6.453 1.094 1 95.17 81 GLY B CA 1
ATOM 3132 C C . GLY B 1 81 ? 11.071 6.999 -0.233 1 95.17 81 GLY B C 1
ATOM 3133 O O . GLY B 1 81 ? 12.183 7.525 -0.318 1 95.17 81 GLY B O 1
ATOM 3134 N N . VAL B 1 82 ? 10.197 6.898 -1.23 1 94.23 82 VAL B N 1
ATOM 3135 C CA . VAL B 1 82 ? 10.665 7.304 -2.55 1 94.23 82 VAL B CA 1
ATOM 3136 C C . VAL B 1 82 ? 9.725 8.358 -3.131 1 94.23 82 VAL B C 1
ATOM 3138 O O . VAL B 1 82 ? 9.714 8.59 -4.342 1 94.23 82 VAL B O 1
ATOM 3141 N N . ASN B 1 83 ? 8.909 8.881 -2.306 1 94.35 83 ASN B N 1
ATOM 3142 C CA . ASN B 1 83 ? 7.96 9.911 -2.717 1 94.35 83 ASN B CA 1
ATOM 3143 C C . ASN B 1 83 ? 8.073 11.158 -1.844 1 94.35 83 ASN B C 1
ATOM 3145 O O . ASN B 1 83 ? 9.029 11.301 -1.079 1 94.35 83 ASN B O 1
ATOM 3149 N N . SER B 1 84 ? 7.141 12.124 -2.041 1 95.06 84 SER B N 1
ATOM 3150 C CA . SER B 1 84 ? 7.255 13.432 -1.404 1 95.06 84 SER B CA 1
ATOM 3151 C C . SER B 1 84 ? 5.915 13.89 -0.838 1 95.06 84 SER B C 1
ATOM 3153 O O . SER B 1 84 ? 4.878 13.285 -1.118 1 95.06 84 SER B O 1
ATOM 3155 N N . LEU B 1 85 ? 5.95 14.933 -0.041 1 96.75 85 LEU B N 1
ATOM 3156 C CA . LEU B 1 85 ? 4.71 15.553 0.415 1 96.75 85 LEU B CA 1
ATOM 3157 C C . LEU B 1 85 ? 3.918 16.113 -0.761 1 96.75 85 LEU B C 1
ATOM 3159 O O . LEU B 1 85 ? 2.687 16.171 -0.715 1 96.75 85 LEU B O 1
ATOM 3163 N N . ASP B 1 86 ? 4.673 16.508 -1.843 1 96.97 86 ASP B N 1
ATOM 3164 C CA . ASP B 1 86 ? 3.99 16.989 -3.04 1 96.97 86 ASP B CA 1
ATOM 3165 C C . ASP B 1 86 ? 3.103 15.901 -3.641 1 96.97 86 ASP B C 1
ATOM 3167 O O . ASP B 1 86 ? 1.97 16.17 -4.045 1 96.97 86 ASP B O 1
ATOM 3171 N N . ARG B 1 87 ? 3.639 14.706 -3.641 1 95.76 87 ARG B N 1
ATOM 3172 C CA . ARG B 1 87 ? 2.85 13.573 -4.114 1 95.76 87 ARG B CA 1
ATOM 3173 C C . ARG B 1 87 ? 1.638 13.337 -3.219 1 95.76 87 ARG B C 1
ATOM 3175 O O . ARG B 1 87 ? 0.535 13.092 -3.711 1 95.76 87 ARG B O 1
ATOM 3182 N N . ASP B 1 88 ? 1.804 13.441 -1.96 1 97.25 88 ASP B N 1
ATOM 3183 C CA . ASP B 1 88 ? 0.731 13.226 -0.994 1 97.25 88 ASP B CA 1
ATOM 3184 C C . ASP B 1 88 ? -0.421 14.202 -1.225 1 97.25 88 ASP B C 1
ATOM 3186 O O . ASP B 1 88 ? -1.586 13.8 -1.256 1 97.25 88 ASP B O 1
ATOM 3190 N N . ILE B 1 89 ? -0.097 15.445 -1.374 1 97.87 89 ILE B N 1
ATOM 3191 C CA . ILE B 1 89 ? -1.164 16.439 -1.42 1 97.87 89 ILE B CA 1
ATOM 3192 C C . ILE B 1 89 ? -1.836 16.412 -2.791 1 97.87 89 ILE B C 1
ATOM 3194 O O . ILE B 1 89 ? -2.999 16.799 -2.926 1 97.87 89 ILE B O 1
ATOM 3198 N N . GLU B 1 90 ? -1.138 15.945 -3.819 1 97.47 90 GLU B N 1
ATOM 3199 C CA . GLU B 1 90 ? -1.815 15.729 -5.094 1 97.47 90 GLU B CA 1
ATOM 3200 C C . GLU B 1 90 ? -2.795 14.562 -5.008 1 97.47 90 GLU B C 1
ATOM 3202 O O . GLU B 1 90 ? -3.912 14.644 -5.522 1 97.47 90 GLU B O 1
ATOM 3207 N N . ASP B 1 91 ? -2.294 13.449 -4.426 1 97.69 91 ASP B N 1
ATOM 3208 C CA . ASP B 1 91 ? -3.206 12.331 -4.202 1 97.69 91 ASP B CA 1
ATOM 3209 C C . ASP B 1 91 ? -4.428 12.772 -3.4 1 97.69 91 ASP B C 1
ATOM 3211 O O . ASP B 1 91 ? -5.558 12.401 -3.726 1 97.69 91 ASP B O 1
ATOM 3215 N N . LEU B 1 92 ? -4.179 13.55 -2.373 1 98.57 92 LEU B N 1
ATOM 3216 C CA . LEU B 1 92 ? -5.252 14.031 -1.51 1 98.57 92 LEU B CA 1
ATOM 3217 C C . LEU B 1 92 ? -6.217 14.921 -2.286 1 98.57 92 LEU B C 1
ATOM 3219 O O . LEU B 1 92 ? -7.431 14.858 -2.078 1 98.57 92 LEU B O 1
ATOM 3223 N N . ALA B 1 93 ? -5.682 15.783 -3.152 1 98.61 93 ALA B N 1
ATOM 3224 C CA . ALA B 1 93 ? -6.521 16.635 -3.989 1 98.61 93 ALA B CA 1
ATOM 3225 C C . ALA B 1 93 ? -7.458 15.8 -4.858 1 98.61 93 ALA B C 1
ATOM 3227 O O . ALA B 1 93 ? -8.635 16.133 -5.011 1 98.61 93 ALA B O 1
ATOM 3228 N N . GLN B 1 94 ? -6.922 14.746 -5.424 1 98.43 94 GLN B N 1
ATOM 3229 C CA . GLN B 1 94 ? -7.75 13.852 -6.227 1 98.43 94 GLN B CA 1
ATOM 3230 C C . GLN B 1 94 ? -8.833 13.194 -5.377 1 98.43 94 GLN B C 1
ATOM 3232 O O . GLN B 1 94 ? -9.975 13.05 -5.819 1 98.43 94 GLN B O 1
ATOM 3237 N N . CYS B 1 95 ? -8.479 12.825 -4.199 1 98.67 95 CYS B N 1
ATOM 3238 C CA . CYS B 1 95 ? -9.437 12.197 -3.296 1 98.67 95 CYS B CA 1
ATOM 3239 C C . CYS B 1 95 ? -10.555 13.165 -2.928 1 98.67 95 CYS B C 1
ATOM 3241 O O . CYS B 1 95 ? -11.732 12.8 -2.957 1 98.67 95 CYS B O 1
ATOM 3243 N N . ILE B 1 96 ? -10.21 14.368 -2.578 1 98.45 96 ILE B N 1
ATOM 3244 C CA . ILE B 1 96 ? -11.174 15.388 -2.179 1 98.45 96 ILE B CA 1
ATOM 3245 C C . ILE B 1 96 ? -12.12 15.687 -3.339 1 98.45 96 ILE B C 1
ATOM 3247 O O . ILE B 1 96 ? -13.333 15.801 -3.146 1 98.45 96 ILE B O 1
ATOM 3251 N N . THR B 1 97 ? -11.547 15.821 -4.531 1 97.9 97 THR B N 1
ATOM 3252 C CA . THR B 1 97 ? -12.371 16.046 -5.713 1 97.9 97 THR B CA 1
ATOM 3253 C C . THR B 1 97 ? -13.369 14.906 -5.902 1 97.9 97 THR B C 1
ATOM 3255 O O . THR B 1 97 ? -14.547 15.145 -6.173 1 97.9 97 THR B O 1
ATOM 3258 N N . TYR B 1 98 ? -12.9 13.715 -5.742 1 98.14 98 TYR B N 1
ATOM 3259 C CA . TYR B 1 98 ? -13.755 12.539 -5.858 1 98.14 98 TYR B CA 1
ATOM 3260 C C . TYR B 1 98 ? -14.869 12.57 -4.818 1 98.14 98 TYR B C 1
ATOM 3262 O O . TYR B 1 98 ? -16.035 12.334 -5.141 1 98.14 98 TYR B O 1
ATOM 3270 N N . ILE B 1 99 ? -14.573 12.867 -3.57 1 97.35 99 ILE B N 1
ATOM 3271 C CA . ILE B 1 99 ? -15.526 12.828 -2.467 1 97.35 99 ILE B CA 1
ATOM 3272 C C . ILE B 1 99 ? -16.539 13.961 -2.62 1 97.35 99 ILE B C 1
ATOM 3274 O O . ILE B 1 99 ? -17.719 13.794 -2.306 1 97.35 99 ILE B O 1
ATOM 3278 N N . ARG B 1 100 ? -16.077 15.066 -3.011 1 96.32 100 ARG B N 1
ATOM 3279 C CA . ARG B 1 100 ? -16.993 16.176 -3.249 1 96.32 100 ARG B CA 1
ATOM 3280 C C . ARG B 1 100 ? -18.041 15.807 -4.294 1 96.32 100 ARG B C 1
ATOM 3282 O O . ARG B 1 100 ? -19.212 16.167 -4.16 1 96.32 100 ARG B O 1
ATOM 3289 N N . LYS B 1 101 ? -17.609 15.155 -5.348 1 96.27 101 LYS B N 1
ATOM 3290 C CA . LYS B 1 101 ? -18.552 14.681 -6.356 1 96.27 101 LYS B CA 1
ATOM 3291 C C . LYS B 1 101 ? -19.5 13.637 -5.775 1 96.27 101 LYS B C 1
ATOM 3293 O O . LYS B 1 101 ? -20.685 13.609 -6.115 1 96.27 101 LYS B O 1
ATOM 3298 N N . LEU B 1 102 ? -18.96 12.834 -4.945 1 95.35 102 LEU B N 1
ATOM 3299 C CA . LEU B 1 102 ? -19.71 11.735 -4.348 1 95.35 102 LEU B CA 1
ATOM 3300 C C . LEU B 1 102 ? -20.793 12.261 -3.412 1 95.35 102 LEU B C 1
ATOM 3302 O O . LEU B 1 102 ? -21.925 11.773 -3.429 1 95.35 102 LEU B O 1
ATOM 3306 N N . LYS B 1 103 ? -20.464 13.263 -2.575 1 93.99 103 LYS B N 1
ATOM 3307 C CA . LYS B 1 103 ? -21.341 13.683 -1.486 1 93.99 103 LYS B CA 1
ATOM 3308 C C . LYS B 1 103 ? -22.159 14.91 -1.881 1 93.99 103 LYS B C 1
ATOM 3310 O O . LYS B 1 103 ? -23.163 15.225 -1.239 1 93.99 103 LYS B O 1
ATOM 3315 N N . GLY B 1 104 ? -21.699 15.604 -2.906 1 92.93 104 GLY B N 1
ATOM 3316 C CA . GLY B 1 104 ? -22.425 16.773 -3.376 1 92.93 104 GLY B CA 1
ATOM 3317 C C . GLY B 1 104 ? -21.76 18.082 -2.993 1 92.93 104 GLY B C 1
ATOM 3318 O O . GLY B 1 104 ? -20.871 18.106 -2.139 1 92.93 104 GLY B O 1
ATOM 3319 N N . PRO B 1 105 ? -22.141 19.111 -3.531 1 89.4 105 PRO B N 1
ATOM 3320 C CA . PRO B 1 105 ? -21.471 20.408 -3.406 1 89.4 105 PRO B CA 1
ATOM 3321 C C . PRO B 1 105 ? -21.641 21.028 -2.021 1 89.4 105 PRO B C 1
ATOM 3323 O O . PRO B 1 105 ? -20.84 21.876 -1.619 1 89.4 105 PRO B O 1
ATOM 3326 N N . GLU B 1 106 ? -22.656 20.634 -1.318 1 90.15 106 GLU B N 1
ATOM 3327 C CA . GLU B 1 106 ? -22.913 21.234 -0.012 1 90.15 106 GLU B CA 1
ATOM 3328 C C . GLU B 1 106 ? -22.189 20.475 1.096 1 90.15 106 GLU B C 1
ATOM 3330 O O . GLU B 1 106 ? -22.192 20.902 2.252 1 90.15 106 GLU B O 1
ATOM 3335 N N . SER B 1 107 ? -21.55 19.436 0.703 1 94.09 107 SER B N 1
ATOM 3336 C CA . SER B 1 107 ? -20.871 18.609 1.696 1 94.09 107 SER B CA 1
ATOM 3337 C C . SER B 1 107 ? -19.635 19.311 2.249 1 94.09 107 SER B C 1
ATOM 3339 O O . SER B 1 107 ? -18.942 20.025 1.52 1 94.09 107 SER B O 1
ATOM 3341 N N . LYS B 1 108 ? -19.438 19.119 3.534 1 96.68 108 LYS B N 1
ATOM 3342 C CA . LYS B 1 108 ? -18.202 19.593 4.152 1 96.68 108 LYS B CA 1
ATOM 3343 C C . LYS B 1 108 ? -17.127 18.511 4.131 1 96.68 108 LYS B C 1
ATOM 3345 O O . LYS B 1 108 ? -17.425 17.328 4.31 1 96.68 108 LYS B O 1
ATOM 3350 N N . ILE B 1 109 ? -15.945 18.964 3.925 1 98.25 109 ILE B N 1
ATOM 3351 C CA . ILE B 1 109 ? -14.805 18.054 3.911 1 98.25 109 ILE B CA 1
ATOM 3352 C C . ILE B 1 109 ? -13.731 18.556 4.873 1 98.25 109 ILE B C 1
ATOM 3354 O O . ILE B 1 109 ? -13.309 19.712 4.794 1 98.25 109 ILE B O 1
ATOM 3358 N N . VAL B 1 110 ? -13.362 17.733 5.795 1 98.74 110 VAL B N 1
ATOM 3359 C CA . VAL B 1 110 ? -12.277 17.996 6.734 1 98.74 110 VAL B CA 1
ATOM 3360 C C . VAL B 1 110 ? -11.159 16.975 6.532 1 98.74 110 VAL B C 1
ATOM 3362 O O . VAL B 1 110 ? -11.424 15.788 6.329 1 98.74 110 VAL B O 1
ATOM 3365 N N . ILE B 1 111 ? -9.876 17.428 6.538 1 98.93 111 ILE B N 1
ATOM 3366 C CA . ILE B 1 111 ? -8.747 16.506 6.472 1 98.93 111 ILE B CA 1
ATOM 3367 C C . ILE B 1 111 ? -8.078 16.41 7.842 1 98.93 111 ILE B C 1
ATOM 3369 O O . ILE B 1 111 ? -7.967 17.41 8.556 1 98.93 111 ILE B O 1
ATOM 3373 N N . MET B 1 112 ? -7.761 15.215 8.242 1 98.95 112 MET B N 1
ATOM 3374 C CA . MET B 1 112 ? -7.108 14.927 9.516 1 98.95 112 MET B CA 1
ATOM 3375 C C . MET B 1 112 ? -5.87 14.062 9.309 1 98.95 112 MET B C 1
ATOM 3377 O O . MET B 1 112 ? -5.959 12.964 8.756 1 98.95 112 MET B O 1
ATOM 3381 N N . GLY B 1 113 ? -4.761 14.57 9.727 1 98.84 113 GLY B N 1
ATOM 3382 C CA . GLY B 1 113 ? -3.515 13.834 9.585 1 98.84 113 GLY B CA 1
ATOM 3383 C C . GLY B 1 113 ? -2.98 13.306 10.902 1 98.84 113 GLY B C 1
ATOM 3384 O O . GLY B 1 113 ? -3.108 13.962 11.938 1 98.84 113 GLY B O 1
ATOM 3385 N N . HIS B 1 114 ? -2.373 12.168 10.844 1 98.7 114 HIS B N 1
ATOM 3386 C CA . HIS B 1 114 ? -1.632 11.57 11.949 1 98.7 114 HIS B CA 1
ATOM 3387 C C . HIS B 1 114 ? -0.134 11.555 11.662 1 98.7 114 HIS B C 1
ATOM 3389 O O . HIS B 1 114 ? 0.297 11.067 10.615 1 98.7 114 HIS B O 1
ATOM 3395 N N . SER B 1 115 ? 0.647 12.059 12.606 1 97.7 115 SER B N 1
ATOM 3396 C CA . SER B 1 115 ? 2.095 12.029 12.429 1 97.7 115 SER B CA 1
ATOM 3397 C C . SER B 1 115 ? 2.506 12.701 11.123 1 97.7 115 SER B C 1
ATOM 3399 O O . SER B 1 115 ? 2.128 13.844 10.861 1 97.7 115 SER B O 1
ATOM 3401 N N . THR B 1 116 ? 3.183 11.96 10.217 1 96.93 116 THR B N 1
ATOM 3402 C CA . THR B 1 116 ? 3.549 12.571 8.944 1 96.93 116 THR B CA 1
ATOM 3403 C C . THR B 1 116 ? 2.304 13 8.172 1 96.93 116 THR B C 1
ATOM 3405 O O . THR B 1 116 ? 2.367 13.902 7.334 1 96.93 116 THR B O 1
ATOM 3408 N N . GLY B 1 117 ? 1.156 12.39 8.459 1 98.35 117 GLY B N 1
ATOM 3409 C CA . GLY B 1 117 ? -0.096 12.882 7.905 1 98.35 117 GLY B CA 1
ATOM 3410 C C . GLY B 1 117 ? -0.388 14.323 8.28 1 98.35 117 GLY B C 1
ATOM 3411 O O . GLY B 1 117 ? -1.062 15.038 7.536 1 98.35 117 GLY B O 1
ATOM 3412 N N . SER B 1 118 ? 0.111 14.771 9.436 1 98.78 118 SER B N 1
ATOM 3413 C CA . SER B 1 118 ? -0.021 16.169 9.834 1 98.78 118 SER B CA 1
ATOM 3414 C C . SER B 1 118 ? 0.817 17.078 8.941 1 98.78 118 SER B C 1
ATOM 3416 O O . SER B 1 118 ? 0.43 18.217 8.669 1 98.78 118 SER B O 1
ATOM 3418 N N . GLN B 1 119 ? 2.039 16.559 8.494 1 98.51 119 GLN B N 1
ATOM 3419 C CA . GLN B 1 119 ? 2.805 17.288 7.488 1 98.51 119 GLN B CA 1
ATOM 3420 C C . GLN B 1 119 ? 2.007 17.447 6.197 1 98.51 119 GLN B C 1
ATOM 3422 O O . GLN B 1 119 ? 2.05 18.502 5.56 1 98.51 119 GLN B O 1
ATOM 3427 N N . ASP B 1 120 ? 1.297 16.383 5.846 1 98.69 120 ASP B N 1
ATOM 3428 C CA . ASP B 1 120 ? 0.458 16.442 4.652 1 98.69 120 ASP B CA 1
ATOM 3429 C C . ASP B 1 120 ? -0.607 17.527 4.783 1 98.69 120 ASP B C 1
ATOM 3431 O O . ASP B 1 120 ? -0.861 18.273 3.834 1 98.69 120 ASP B O 1
ATOM 3435 N N . VAL B 1 121 ? -1.208 17.618 5.957 1 98.91 121 VAL B N 1
ATOM 3436 C CA . VAL B 1 121 ? -2.256 18.604 6.201 1 98.91 121 VAL B CA 1
ATOM 3437 C C . VAL B 1 121 ? -1.683 20.013 6.064 1 98.91 121 VAL B C 1
ATOM 3439 O O . VAL B 1 121 ? -2.218 20.837 5.319 1 98.91 121 VAL B O 1
ATOM 3442 N N . LEU B 1 122 ? -0.604 20.251 6.773 1 98.89 122 LEU B N 1
ATOM 3443 C CA . LEU B 1 122 ? -0.02 21.587 6.734 1 98.89 122 LEU B CA 1
ATOM 3444 C C . LEU B 1 122 ? 0.503 21.911 5.339 1 98.89 122 LEU B C 1
ATOM 3446 O O . LEU B 1 122 ? 0.326 23.028 4.848 1 98.89 122 LEU B O 1
ATOM 3450 N N . HIS B 1 123 ? 1.138 20.954 4.708 1 98.59 123 HIS B N 1
ATOM 3451 C CA . HIS B 1 123 ? 1.65 21.157 3.357 1 98.59 123 HIS B CA 1
ATOM 3452 C C . HIS B 1 123 ? 0.516 21.401 2.368 1 98.59 123 HIS B C 1
ATOM 3454 O O . HIS B 1 123 ? 0.648 22.219 1.455 1 98.59 123 HIS B O 1
ATOM 3460 N N . TYR B 1 124 ? -0.566 20.713 2.522 1 98.81 124 TYR B N 1
ATOM 3461 C CA . TYR B 1 124 ? -1.738 20.913 1.677 1 98.81 124 TYR B CA 1
ATOM 3462 C C . TYR B 1 124 ? -2.22 22.357 1.745 1 98.81 124 TYR B C 1
ATOM 3464 O O . TYR B 1 124 ? -2.585 22.945 0.725 1 98.81 124 TYR B O 1
ATOM 3472 N N . LEU B 1 125 ? -2.162 22.904 2.881 1 98.76 125 LEU B N 1
ATOM 3473 C CA . LEU B 1 125 ? -2.764 24.208 3.14 1 98.76 125 LEU B CA 1
ATOM 3474 C C . LEU B 1 125 ? -1.77 25.33 2.863 1 98.76 125 LEU B C 1
ATOM 3476 O O . LEU B 1 125 ? -2.168 26.453 2.545 1 98.76 125 LEU B O 1
ATOM 3480 N N . SER B 1 126 ? -0.488 25.049 2.981 1 98.56 126 SER B N 1
ATOM 3481 C CA . SER B 1 126 ? 0.484 26.137 2.987 1 98.56 126 SER B CA 1
ATOM 3482 C C . SER B 1 126 ? 1.24 26.21 1.665 1 98.56 126 SER B C 1
ATOM 3484 O O . SER B 1 126 ? 1.692 27.283 1.26 1 98.56 126 SER B O 1
ATOM 3486 N N . ALA B 1 127 ? 1.457 25.073 1.002 1 97.58 127 ALA B N 1
ATOM 3487 C CA . ALA B 1 127 ? 2.243 25.068 -0.229 1 97.58 127 ALA B CA 1
ATOM 3488 C C . ALA B 1 127 ? 1.55 25.871 -1.326 1 97.58 127 ALA B C 1
ATOM 3490 O O . ALA B 1 127 ? 0.324 26.009 -1.323 1 97.58 127 ALA B O 1
ATOM 3491 N N . PRO B 1 128 ? 2.3 26.371 -2.263 1 97 128 PRO B N 1
ATOM 3492 C CA . PRO B 1 128 ? 1.681 27.032 -3.414 1 97 128 PRO B CA 1
ATOM 3493 C C . PRO B 1 128 ? 0.667 26.142 -4.13 1 97 128 PRO B C 1
ATOM 3495 O O . PRO B 1 128 ? 0.785 24.915 -4.097 1 97 128 PRO B O 1
ATOM 3498 N N . ASN B 1 129 ? -0.305 26.824 -4.83 1 97.42 129 ASN B N 1
ATOM 3499 C CA . ASN B 1 129 ? -1.4 26.104 -5.472 1 97.42 129 ASN B CA 1
ATOM 3500 C C . ASN B 1 129 ? -1.66 26.622 -6.884 1 97.42 129 ASN B C 1
ATOM 3502 O O . ASN B 1 129 ? -2.29 27.666 -7.06 1 97.42 129 ASN B O 1
ATOM 3506 N N . PRO B 1 130 ? -1.081 25.913 -7.852 1 96.05 130 PRO B N 1
ATOM 3507 C CA . PRO B 1 130 ? -0.474 24.582 -7.785 1 96.05 130 PRO B CA 1
ATOM 3508 C C . PRO B 1 130 ? 0.978 24.618 -7.314 1 96.05 130 PRO B C 1
ATOM 3510 O O . PRO B 1 130 ? 1.593 25.687 -7.28 1 96.05 130 PRO B O 1
ATOM 3513 N N . ILE B 1 131 ? 1.437 23.446 -6.874 1 95.64 131 ILE B N 1
ATOM 3514 C CA . ILE B 1 131 ? 2.838 23.341 -6.48 1 95.64 131 ILE B CA 1
ATOM 3515 C C . ILE B 1 131 ? 3.734 23.636 -7.68 1 95.64 131 ILE B C 1
ATOM 3517 O O . ILE B 1 131 ? 3.414 23.259 -8.81 1 95.64 131 ILE B O 1
ATOM 3521 N N . PRO B 1 132 ? 4.821 24.325 -7.403 1 93.39 132 PRO B N 1
ATOM 3522 C CA . PRO B 1 132 ? 5.756 24.557 -8.507 1 93.39 132 PRO B CA 1
ATOM 3523 C C . PRO B 1 132 ? 6.4 23.269 -9.015 1 93.39 132 PRO B C 1
ATOM 3525 O O . PRO B 1 132 ? 6.555 22.31 -8.255 1 93.39 132 PRO B O 1
ATOM 3528 N N . HIS B 1 133 ? 6.757 23.356 -10.213 1 91.06 133 HIS B N 1
ATOM 3529 C CA . HIS B 1 133 ? 7.427 22.202 -10.802 1 91.06 133 HIS B CA 1
ATOM 3530 C C . HIS B 1 133 ? 8.71 21.866 -10.048 1 91.06 133 HIS B C 1
ATOM 3532 O O . HIS B 1 133 ? 9.522 22.751 -9.771 1 91.06 133 HIS B O 1
ATOM 3538 N N . ASN B 1 134 ? 8.819 20.639 -9.666 1 84.16 134 ASN B N 1
ATOM 3539 C CA . ASN B 1 134 ? 10.001 20.095 -9.006 1 84.16 134 ASN B CA 1
ATOM 3540 C C . ASN B 1 134 ? 10.557 18.889 -9.757 1 84.16 134 ASN B C 1
ATOM 3542 O O . ASN B 1 134 ? 10.026 17.783 -9.644 1 84.16 134 ASN B O 1
ATOM 3546 N N . PRO B 1 135 ? 11.67 19.008 -10.44 1 79.8 135 PRO B N 1
ATOM 3547 C CA . PRO B 1 135 ? 12.206 17.913 -11.253 1 79.8 135 PRO B CA 1
ATOM 3548 C C . PRO B 1 135 ? 12.688 16.734 -10.411 1 79.8 135 PRO B C 1
ATOM 3550 O O . PRO B 1 135 ? 12.903 15.64 -10.94 1 79.8 135 PRO B O 1
ATOM 3553 N N . ALA B 1 136 ? 12.885 17.014 -9.163 1 78.04 136 ALA B N 1
ATOM 3554 C CA . ALA B 1 136 ? 13.396 15.964 -8.286 1 78.04 136 ALA B CA 1
ATOM 3555 C C . ALA B 1 136 ? 12.297 14.97 -7.921 1 78.04 136 ALA B C 1
ATOM 3557 O O . ALA B 1 136 ? 12.579 13.88 -7.418 1 78.04 136 ALA B O 1
ATOM 3558 N N . VAL B 1 137 ? 11.058 15.402 -8.129 1 77.8 137 VAL B N 1
ATOM 3559 C CA . VAL B 1 137 ? 9.926 14.553 -7.774 1 77.8 137 VAL B CA 1
ATOM 3560 C C . VAL B 1 137 ? 9.21 14.09 -9.041 1 77.8 137 VAL B C 1
ATOM 3562 O O . VAL B 1 137 ? 8.901 14.901 -9.918 1 77.8 137 VAL B O 1
ATOM 3565 N N . ASN B 1 138 ? 9.092 12.78 -9.261 1 72.63 138 ASN B N 1
ATOM 3566 C CA . ASN B 1 138 ? 8.479 12.267 -10.482 1 72.63 138 ASN B CA 1
ATOM 3567 C C . ASN B 1 138 ? 6.996 11.969 -10.281 1 72.63 138 ASN B C 1
ATOM 3569 O O . ASN B 1 138 ? 6.555 11.715 -9.159 1 72.63 138 ASN B O 1
ATOM 3573 N N . GLY B 1 139 ? 6.342 12.161 -11.432 1 79.54 139 GLY B N 1
ATOM 3574 C CA . GLY B 1 139 ? 4.997 11.61 -11.49 1 79.54 139 GLY B CA 1
ATOM 3575 C C . GLY B 1 139 ? 3.931 12.587 -11.032 1 79.54 139 GLY B C 1
ATOM 3576 O O . GLY B 1 139 ? 2.795 12.193 -10.76 1 79.54 139 GLY B O 1
ATOM 3577 N N . LEU B 1 140 ? 4.296 13.849 -10.825 1 91.23 140 LEU B N 1
ATOM 3578 C CA . LEU B 1 140 ? 3.321 14.843 -10.388 1 91.23 140 LEU B CA 1
ATOM 3579 C C . LEU B 1 140 ? 2.565 15.422 -11.579 1 91.23 140 LEU B C 1
ATOM 3581 O O . LEU B 1 140 ? 3.123 15.553 -12.671 1 91.23 140 LEU B O 1
ATOM 3585 N N . GLN B 1 141 ? 1.382 15.735 -11.366 1 93.57 141 GLN B N 1
ATOM 3586 C CA . GLN B 1 141 ? 0.543 16.343 -12.393 1 93.57 141 GLN B CA 1
ATOM 3587 C C . GLN B 1 141 ? 0.343 17.832 -12.13 1 93.57 141 GLN B C 1
ATOM 3589 O O . GLN B 1 141 ? -0.225 18.544 -12.96 1 93.57 141 GLN B O 1
ATOM 3594 N N . TYR B 1 142 ? 0.742 18.279 -10.967 1 95.44 142 TYR B N 1
ATOM 3595 C CA . TYR B 1 142 ? 0.696 19.687 -10.587 1 95.44 142 TYR B CA 1
ATOM 3596 C C . TYR B 1 142 ? -0.735 20.21 -10.605 1 95.44 142 TYR B C 1
ATOM 3598 O O . TYR B 1 142 ? -1.019 21.237 -11.227 1 95.44 142 TYR B O 1
ATOM 3606 N N . LEU B 1 143 ? -1.546 19.488 -9.961 1 96.49 143 LEU B N 1
ATOM 3607 C CA . LEU B 1 143 ? -2.974 19.779 -9.884 1 96.49 143 LEU B CA 1
ATOM 3608 C C . LEU B 1 143 ? -3.238 20.964 -8.961 1 96.49 143 LEU B C 1
ATOM 3610 O O . LEU B 1 143 ? -2.469 21.216 -8.031 1 96.49 143 LEU B O 1
ATOM 3614 N N . THR B 1 144 ? -4.322 21.64 -9.259 1 97.73 144 THR B N 1
ATOM 3615 C CA . THR B 1 144 ? -4.841 22.62 -8.311 1 97.73 144 THR B CA 1
ATOM 3616 C C . THR B 1 144 ? -5.623 21.932 -7.196 1 97.73 144 THR B C 1
ATOM 3618 O O . THR B 1 144 ? -6.533 21.145 -7.463 1 97.73 144 THR B O 1
ATOM 3621 N N . ARG B 1 145 ? -5.296 22.214 -6.037 1 98.25 145 ARG B N 1
ATOM 3622 C CA . ARG B 1 145 ? -5.934 21.596 -4.879 1 98.25 145 ARG B CA 1
ATOM 3623 C C . ARG B 1 145 ? -7.212 22.335 -4.498 1 98.25 145 ARG B C 1
ATOM 3625 O O . ARG B 1 145 ? -7.225 23.565 -4.422 1 98.25 145 ARG B O 1
ATOM 3632 N N . PRO B 1 146 ? -8.288 21.635 -4.28 1 98.22 146 PRO B N 1
ATOM 3633 C CA . PRO B 1 146 ? -9.505 22.281 -3.783 1 98.22 146 PRO B CA 1
ATOM 3634 C C . PRO B 1 146 ? -9.422 22.635 -2.3 1 98.22 146 PRO B C 1
ATOM 3636 O O . PRO B 1 146 ? -8.693 21.985 -1.546 1 98.22 146 PRO B O 1
ATOM 3639 N N . PRO B 1 147 ? -10.17 23.659 -1.89 1 98.1 147 PRO B N 1
ATOM 3640 C CA . PRO B 1 147 ? -10.208 24.002 -0.467 1 98.1 147 PRO B CA 1
ATOM 3641 C C . PRO B 1 147 ? -10.955 22.966 0.37 1 98.1 147 PRO B C 1
ATOM 3643 O O . PRO B 1 147 ? -11.748 22.189 -0.167 1 98.1 147 PRO B O 1
ATOM 3646 N N . VAL B 1 148 ? -10.687 22.968 1.571 1 98.56 148 VAL B N 1
A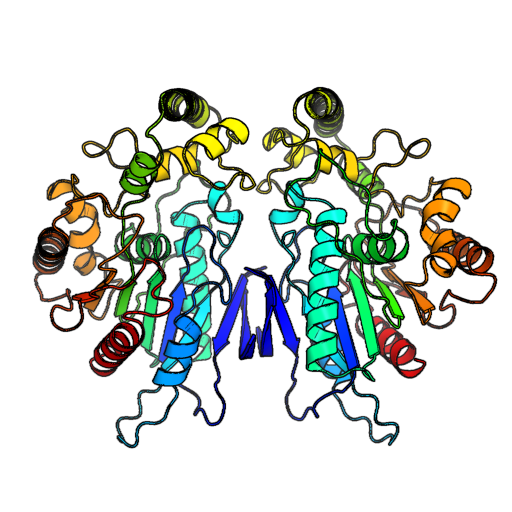TOM 3647 C CA . VAL B 1 148 ? -11.376 22.121 2.538 1 98.56 148 VAL B CA 1
ATOM 3648 C C . VAL B 1 148 ? -12.026 22.988 3.614 1 98.56 148 VAL B C 1
ATOM 3650 O O . VAL B 1 148 ? -11.698 24.169 3.75 1 98.56 148 VAL B O 1
ATOM 3653 N N . ASP B 1 149 ? -12.926 22.428 4.368 1 98.15 149 ASP B N 1
ATOM 3654 C CA . ASP B 1 149 ? -13.734 23.183 5.321 1 98.15 149 ASP B CA 1
ATOM 3655 C C . ASP B 1 149 ? -13.095 23.178 6.708 1 98.15 149 ASP B C 1
ATOM 3657 O O . ASP B 1 149 ? -13.465 23.977 7.571 1 98.15 149 ASP B O 1
ATOM 3661 N N . GLY B 1 150 ? -12.181 22.321 6.991 1 98.57 150 GLY B N 1
ATOM 3662 C CA . GLY B 1 150 ? -11.447 22.204 8.241 1 98.57 150 GLY B CA 1
ATOM 3663 C C . GLY B 1 150 ? -10.222 21.315 8.133 1 98.57 150 GLY B C 1
ATOM 3664 O O . GLY B 1 150 ? -10.046 20.611 7.136 1 98.57 150 GLY B O 1
ATOM 3665 N N . ALA B 1 151 ? -9.383 21.373 9.133 1 98.88 151 ALA B N 1
ATOM 3666 C CA . ALA B 1 151 ? -8.146 20.595 9.137 1 98.88 151 ALA B CA 1
ATOM 3667 C C . ALA B 1 151 ? -7.703 20.279 10.563 1 98.88 151 ALA B C 1
ATOM 3669 O O . ALA B 1 151 ? -7.82 21.119 11.457 1 98.88 151 ALA B O 1
ATOM 3670 N N . ILE B 1 152 ? -7.247 19.08 10.734 1 98.94 152 ILE B N 1
ATOM 3671 C CA . ILE B 1 152 ? -6.809 18.609 12.043 1 98.94 152 ILE B CA 1
ATOM 3672 C C . ILE B 1 152 ? -5.431 17.961 11.923 1 98.94 152 ILE B C 1
ATOM 3674 O O . ILE B 1 152 ? -5.198 17.145 11.029 1 98.94 152 ILE B O 1
ATOM 3678 N N . MET B 1 153 ? -4.538 18.321 12.781 1 98.9 153 MET B N 1
ATOM 3679 C CA . MET B 1 153 ? -3.234 17.675 12.902 1 98.9 153 MET B CA 1
ATOM 3680 C C . MET B 1 153 ? -3.129 16.902 14.212 1 98.9 153 MET B C 1
ATOM 3682 O O . MET B 1 153 ? -3.224 17.487 15.292 1 98.9 153 MET B O 1
ATOM 3686 N N . GLN B 1 154 ? -2.999 15.652 14.147 1 98.85 154 GLN B N 1
ATOM 3687 C CA . GLN B 1 154 ? -2.803 14.814 15.325 1 98.85 154 GLN B CA 1
ATOM 3688 C C . GLN B 1 154 ? -1.383 14.258 15.375 1 98.85 154 GLN B C 1
ATOM 3690 O O . GLN B 1 154 ? -0.905 13.673 14.4 1 98.85 154 GLN B O 1
ATOM 3695 N N . ALA B 1 155 ? -0.686 14.453 16.485 1 98.39 155 ALA B N 1
ATOM 3696 C CA . ALA B 1 155 ? 0.702 14.063 16.718 1 98.39 155 ALA B CA 1
ATOM 3697 C C . ALA B 1 155 ? 1.639 14.752 15.73 1 98.39 155 ALA B C 1
ATOM 3699 O O . ALA B 1 155 ? 2.44 14.094 15.062 1 98.39 155 ALA B O 1
ATOM 3700 N N . PRO B 1 156 ? 1.461 16.087 15.59 1 98.26 156 PRO B N 1
ATOM 3701 C CA . PRO B 1 156 ? 2.364 16.839 14.715 1 98.26 156 PRO B CA 1
ATOM 3702 C C . PRO B 1 156 ? 3.774 16.962 15.289 1 98.26 156 PRO B C 1
ATOM 3704 O O . PRO B 1 156 ? 4.179 18.048 15.713 1 98.26 156 PRO B O 1
ATOM 3707 N N . VAL B 1 157 ? 4.562 15.947 15.189 1 97.39 157 VAL B N 1
ATOM 3708 C CA . VAL B 1 157 ? 5.91 15.905 15.745 1 97.39 157 VAL B CA 1
ATOM 3709 C C . VAL B 1 157 ? 6.936 16.08 14.628 1 97.39 157 VAL B C 1
ATOM 3711 O O . VAL B 1 157 ? 6.632 15.85 13.455 1 97.39 157 VAL B O 1
ATOM 3714 N N . SER B 1 158 ? 8.095 16.52 14.993 1 97.26 158 SER B N 1
ATOM 3715 C CA . SER B 1 158 ? 9.196 16.695 14.051 1 97.26 158 SER B CA 1
ATOM 3716 C C . SER B 1 158 ? 9.861 15.362 13.724 1 97.26 158 SER B C 1
ATOM 3718 O O . SER B 1 158 ? 10.386 14.69 14.613 1 97.26 158 SER B O 1
ATOM 3720 N N . ASP B 1 159 ? 9.921 15.039 12.477 1 96.01 159 ASP B N 1
ATOM 3721 C CA . ASP B 1 159 ? 10.654 13.85 12.053 1 96.01 159 ASP B CA 1
ATOM 3722 C C . ASP B 1 159 ? 12.159 14.043 12.221 1 96.01 159 ASP B C 1
ATOM 3724 O O . ASP B 1 159 ? 12.88 13.096 12.544 1 96.01 159 ASP B O 1
ATOM 3728 N N . ARG B 1 160 ? 12.645 15.236 12.028 1 97.19 160 ARG B N 1
ATOM 3729 C CA . ARG B 1 160 ? 14.056 15.56 12.21 1 97.19 160 ARG B CA 1
ATOM 3730 C C . ARG B 1 160 ? 14.487 15.333 13.655 1 97.19 160 ARG B C 1
ATOM 3732 O O . ARG B 1 160 ? 15.471 14.635 13.913 1 97.19 160 ARG B O 1
ATOM 3739 N N . GLU B 1 161 ? 13.724 15.903 14.532 1 96.72 161 GLU B N 1
ATOM 3740 C CA . GLU B 1 161 ? 14.044 15.749 15.948 1 96.72 161 GLU B CA 1
ATOM 3741 C C . GLU B 1 161 ? 13.845 14.307 16.405 1 96.72 161 GLU B C 1
ATOM 3743 O O . GLU B 1 161 ? 14.593 13.809 17.249 1 96.72 161 GLU B O 1
ATOM 3748 N N . GLY B 1 162 ? 12.809 13.622 15.826 1 94.57 162 GLY B N 1
ATOM 3749 C CA . GLY B 1 162 ? 12.609 12.209 16.104 1 94.57 162 GLY B CA 1
ATOM 3750 C C . GLY B 1 162 ? 13.794 11.349 15.705 1 94.57 162 GLY B C 1
ATOM 3751 O O . GLY B 1 162 ? 14.174 10.431 16.434 1 94.57 162 GLY B O 1
ATOM 3752 N N . MET B 1 163 ? 14.347 11.643 14.578 1 94.84 163 MET B N 1
ATOM 3753 C CA . MET B 1 163 ? 15.519 10.912 14.104 1 94.84 163 MET B CA 1
ATOM 3754 C C . MET B 1 163 ? 16.692 11.085 15.062 1 94.84 163 MET B C 1
ATOM 3756 O O . MET B 1 163 ? 17.427 10.132 15.329 1 94.84 163 MET B O 1
ATOM 3760 N N . HIS B 1 164 ? 16.824 12.22 15.626 1 93.84 164 HIS B N 1
ATOM 3761 C CA . HIS B 1 164 ? 17.929 12.499 16.536 1 93.84 164 HIS B CA 1
ATOM 3762 C C . HIS B 1 164 ? 17.775 11.726 17.842 1 93.84 164 HIS B C 1
ATOM 3764 O O . HIS B 1 164 ? 18.764 11.445 18.523 1 93.84 164 HIS B O 1
ATOM 3770 N N . ILE B 1 165 ? 16.556 11.371 18.146 1 92.93 165 ILE B N 1
ATOM 3771 C CA . ILE B 1 165 ? 16.317 10.571 19.342 1 92.93 165 ILE B CA 1
ATOM 3772 C C . ILE B 1 165 ? 16.914 9.178 19.159 1 92.93 165 ILE B C 1
ATOM 3774 O O . ILE B 1 165 ? 17.355 8.552 20.126 1 92.93 165 ILE B O 1
ATOM 3778 N N . THR B 1 166 ? 16.93 8.715 17.926 1 90.51 166 THR B N 1
ATOM 3779 C CA . THR B 1 166 ? 17.415 7.369 17.641 1 90.51 166 THR B CA 1
ATOM 3780 C C . THR B 1 166 ? 18.933 7.364 17.48 1 90.51 166 THR B C 1
ATOM 3782 O O . THR B 1 166 ? 19.574 6.322 17.628 1 90.51 166 THR B O 1
ATOM 3785 N N . ILE B 1 167 ? 19.5 8.507 17.167 1 95.07 167 ILE B N 1
ATOM 3786 C CA . ILE B 1 167 ? 20.929 8.631 16.904 1 95.07 167 ILE B CA 1
ATOM 3787 C C . ILE B 1 167 ? 21.678 8.855 18.216 1 95.07 167 ILE B C 1
ATOM 3789 O O . ILE B 1 167 ? 22.092 9.977 18.517 1 95.07 167 ILE B O 1
ATOM 3793 N N . THR B 1 168 ? 21.947 7.839 18.981 1 93.15 168 THR B N 1
ATOM 3794 C CA . THR B 1 168 ? 22.531 7.98 20.309 1 93.15 168 THR B CA 1
ATOM 3795 C C . THR B 1 168 ? 23.878 7.266 20.387 1 93.15 168 THR B C 1
ATOM 3797 O O . THR B 1 168 ? 24.687 7.55 21.272 1 93.15 168 THR B O 1
ATOM 3800 N N . THR B 1 169 ? 24.191 6.339 19.491 1 96.49 169 THR B N 1
ATOM 3801 C CA . THR B 1 169 ? 25.442 5.588 19.494 1 96.49 169 THR B CA 1
ATOM 3802 C C . THR B 1 169 ? 26.429 6.177 18.492 1 96.49 169 THR B C 1
ATOM 3804 O O . THR B 1 169 ? 26.038 6.922 17.591 1 96.49 169 THR B O 1
ATOM 3807 N N . ALA B 1 170 ? 27.613 5.859 18.649 1 97.19 170 ALA B N 1
ATOM 3808 C CA . ALA B 1 170 ? 28.645 6.296 17.712 1 97.19 170 ALA B CA 1
ATOM 3809 C C . ALA B 1 170 ? 28.376 5.758 16.31 1 97.19 170 ALA B C 1
ATOM 3811 O O . ALA B 1 170 ? 28.606 6.453 15.317 1 97.19 170 ALA B O 1
ATOM 3812 N N . GLU B 1 171 ? 27.907 4.585 16.262 1 97.25 171 GLU B N 1
ATOM 3813 C CA . GLU B 1 171 ? 27.592 3.952 14.985 1 97.25 171 GLU B CA 1
ATOM 3814 C C . GLU B 1 171 ? 26.468 4.691 14.265 1 97.25 171 GLU B C 1
ATOM 3816 O O . GLU B 1 171 ? 26.566 4.967 13.068 1 97.25 171 GLU B O 1
ATOM 3821 N N . ALA B 1 172 ? 25.452 4.98 14.991 1 97.49 172 ALA B N 1
ATOM 3822 C CA . ALA B 1 172 ? 24.32 5.697 14.411 1 97.49 172 ALA B CA 1
ATOM 3823 C C . ALA B 1 172 ? 24.728 7.099 13.969 1 97.49 172 ALA B C 1
ATOM 3825 O O . ALA B 1 172 ? 24.286 7.58 12.922 1 97.49 172 ALA B O 1
ATOM 3826 N N . ARG B 1 173 ? 25.565 7.764 14.742 1 97.72 173 ARG B N 1
ATOM 3827 C CA . ARG B 1 173 ? 26.055 9.092 14.387 1 97.72 173 ARG B CA 1
ATOM 3828 C C . ARG B 1 173 ? 26.879 9.047 13.104 1 97.72 173 ARG B C 1
ATOM 3830 O O . ARG B 1 173 ? 26.726 9.905 12.232 1 97.72 173 ARG B O 1
ATOM 3837 N N . GLY B 1 174 ? 27.727 8.087 13.052 1 98.02 174 GLY B N 1
ATOM 3838 C CA . GLY B 1 174 ? 28.517 7.905 11.845 1 98.02 174 GLY B CA 1
ATOM 3839 C C . GLY B 1 174 ? 27.672 7.628 10.615 1 98.02 174 GLY B C 1
ATOM 3840 O O . GLY B 1 174 ? 27.936 8.169 9.54 1 98.02 174 GLY B O 1
ATOM 3841 N N . ALA B 1 175 ? 26.67 6.797 10.775 1 97.96 175 ALA B N 1
ATOM 3842 C CA . ALA B 1 175 ? 25.755 6.48 9.682 1 97.96 175 ALA B CA 1
ATOM 3843 C C . ALA B 1 175 ? 25.007 7.725 9.214 1 97.96 175 ALA B C 1
ATOM 3845 O O . ALA B 1 175 ? 24.843 7.942 8.011 1 97.96 175 ALA B O 1
ATOM 3846 N N . TYR B 1 176 ? 24.599 8.507 10.192 1 98.27 176 TYR B N 1
ATOM 3847 C CA . TYR B 1 176 ? 23.88 9.731 9.859 1 98.27 176 TYR B CA 1
ATOM 3848 C C . TYR B 1 176 ? 24.747 10.663 9.021 1 98.27 176 TYR B C 1
ATOM 3850 O O . TYR B 1 176 ? 24.302 11.18 7.994 1 98.27 176 TYR B O 1
ATOM 3858 N N . GLU B 1 177 ? 25.948 10.883 9.401 1 98.35 177 GLU B N 1
ATOM 3859 C CA . GLU B 1 177 ? 26.859 11.768 8.682 1 98.35 177 GLU B CA 1
ATOM 3860 C C . GLU B 1 177 ? 27.139 11.247 7.275 1 98.35 177 GLU B C 1
ATOM 3862 O O . GLU B 1 177 ? 27.165 12.019 6.315 1 98.35 177 GLU B O 1
ATOM 3867 N N . GLN B 1 178 ? 27.335 9.993 7.205 1 98.45 178 GLN B N 1
ATOM 3868 C CA . GLN B 1 178 ? 27.564 9.38 5.901 1 98.45 178 GLN B CA 1
ATOM 3869 C C . GLN B 1 178 ? 26.35 9.55 4.992 1 98.45 178 GLN B C 1
ATOM 3871 O O . GLN B 1 178 ? 26.493 9.869 3.81 1 98.45 178 GLN B O 1
ATOM 3876 N N . LEU B 1 179 ? 25.177 9.322 5.535 1 98.5 179 LEU B N 1
ATOM 3877 C CA . LEU B 1 179 ? 23.938 9.437 4.774 1 98.5 179 LEU B CA 1
ATOM 3878 C C . LEU B 1 179 ? 23.735 10.864 4.276 1 98.5 179 LEU B C 1
ATOM 3880 O O . LEU B 1 179 ? 23.357 11.075 3.122 1 98.5 179 LEU B O 1
ATOM 3884 N N . VAL B 1 180 ? 23.951 11.802 5.124 1 98.55 180 VAL B N 1
ATOM 3885 C CA . VAL B 1 180 ? 23.812 13.201 4.731 1 98.55 180 VAL B CA 1
ATOM 3886 C C . VAL B 1 180 ? 24.762 13.509 3.575 1 98.55 180 VAL B C 1
ATOM 3888 O O . VAL B 1 180 ? 24.364 14.124 2.584 1 98.55 180 VAL B O 1
ATOM 3891 N N . GLY B 1 181 ? 26.003 13.052 3.727 1 98.43 181 GLY B N 1
ATOM 3892 C CA . GLY B 1 181 ? 26.978 13.259 2.668 1 98.43 181 GLY B CA 1
ATOM 3893 C C . GLY B 1 181 ? 26.584 12.605 1.358 1 98.43 181 GLY B C 1
ATOM 3894 O O . GLY B 1 181 ? 26.644 13.236 0.3 1 98.43 181 GLY B O 1
ATOM 3895 N N . LEU B 1 182 ? 26.144 11.352 1.42 1 97.62 182 LEU B N 1
ATOM 3896 C CA . LEU B 1 182 ? 25.719 10.607 0.241 1 97.62 182 LEU B CA 1
ATOM 3897 C C . LEU B 1 182 ? 24.514 11.272 -0.417 1 97.62 182 LEU B C 1
ATOM 3899 O O . LEU B 1 182 ? 24.464 11.402 -1.643 1 97.62 182 LEU B O 1
ATOM 3903 N N . ALA B 1 183 ? 23.571 11.646 0.397 1 97.83 183 ALA B N 1
ATOM 3904 C CA . ALA B 1 183 ? 22.334 12.231 -0.115 1 97.83 183 ALA B CA 1
ATOM 3905 C C . ALA B 1 183 ? 22.604 13.565 -0.806 1 97.83 183 ALA B C 1
ATOM 3907 O O . ALA B 1 183 ? 22.079 13.827 -1.891 1 97.83 183 ALA B O 1
ATOM 3908 N N . LYS B 1 184 ? 23.407 14.392 -0.225 1 97.62 184 LYS B N 1
ATOM 3909 C CA . LYS B 1 184 ? 23.738 15.688 -0.811 1 97.62 184 LYS B CA 1
ATOM 3910 C C . LYS B 1 184 ? 24.457 15.52 -2.146 1 97.62 184 LYS B C 1
ATOM 3912 O O . LYS B 1 184 ? 24.212 16.275 -3.089 1 97.62 184 LYS B O 1
ATOM 3917 N N . ALA B 1 185 ? 25.314 14.581 -2.192 1 96.88 185 ALA B N 1
ATOM 3918 C CA . ALA B 1 185 ? 26.022 14.314 -3.442 1 96.88 185 ALA B CA 1
ATOM 3919 C C . ALA B 1 185 ? 25.069 13.782 -4.509 1 96.88 185 ALA B C 1
ATOM 3921 O O . ALA B 1 185 ? 25.15 14.177 -5.674 1 96.88 185 ALA B O 1
ATOM 3922 N N . ALA B 1 186 ? 24.177 12.964 -4.115 1 94.01 186 ALA B N 1
ATOM 3923 C CA . ALA B 1 186 ? 23.283 12.28 -5.046 1 94.01 186 ALA B CA 1
ATOM 3924 C C . ALA B 1 186 ? 22.252 13.244 -5.625 1 94.01 186 ALA B C 1
ATOM 3926 O O . ALA B 1 186 ? 21.895 13.148 -6.802 1 94.01 186 ALA B O 1
ATOM 3927 N N . VAL B 1 187 ? 21.726 14.119 -4.844 1 93.22 187 VAL B N 1
ATOM 3928 C CA . VAL B 1 187 ? 20.611 14.962 -5.262 1 93.22 187 VAL B CA 1
ATOM 3929 C C . VAL B 1 187 ? 21.047 15.858 -6.419 1 93.22 187 VAL B C 1
ATOM 3931 O O . VAL B 1 187 ? 20.214 16.319 -7.203 1 93.22 187 VAL B O 1
ATOM 3934 N N . VAL B 1 188 ? 22.371 16.087 -6.546 1 91.27 188 VAL B N 1
ATOM 3935 C CA . VAL B 1 188 ? 22.913 16.905 -7.626 1 91.27 188 VAL B CA 1
ATOM 3936 C C . VAL B 1 188 ? 22.825 16.142 -8.946 1 91.27 188 VAL B C 1
ATOM 3938 O O . VAL B 1 188 ? 22.508 16.724 -9.986 1 91.27 188 VAL B O 1
ATOM 3941 N N . GLU B 1 189 ? 22.999 14.919 -8.859 1 90.09 189 GLU B N 1
ATOM 3942 C CA . GLU B 1 189 ? 23.053 14.104 -10.069 1 90.09 189 GLU B CA 1
ATOM 3943 C C . GLU B 1 189 ? 21.726 13.391 -10.314 1 90.09 189 GLU B C 1
ATOM 3945 O O . GLU B 1 189 ? 21.227 13.366 -11.441 1 90.09 189 GLU B O 1
ATOM 3950 N N . ASP B 1 190 ? 21.213 12.813 -9.281 1 90.79 190 ASP B N 1
ATOM 3951 C CA . ASP B 1 190 ? 19.979 12.035 -9.344 1 90.79 190 ASP B CA 1
ATOM 3952 C C . ASP B 1 190 ? 19.265 12.027 -7.995 1 90.79 190 ASP B C 1
ATOM 3954 O O . ASP B 1 190 ? 19.495 11.14 -7.17 1 90.79 190 ASP B O 1
ATOM 3958 N N . PRO B 1 191 ? 18.36 12.912 -7.829 1 92.14 191 PRO B N 1
ATOM 3959 C CA . PRO B 1 191 ? 17.66 12.994 -6.545 1 92.14 191 PRO B CA 1
ATOM 3960 C C . PRO B 1 191 ? 16.922 11.705 -6.192 1 92.14 191 PRO B C 1
ATOM 3962 O O . PRO B 1 191 ? 16.573 11.487 -5.029 1 92.14 191 PRO B O 1
ATOM 3965 N N . ARG B 1 192 ? 16.759 10.778 -7.121 1 91.72 192 ARG B N 1
ATOM 3966 C CA . ARG B 1 192 ? 15.978 9.565 -6.903 1 91.72 192 ARG B CA 1
ATOM 3967 C C . ARG B 1 192 ? 16.883 8.384 -6.57 1 91.72 192 ARG B C 1
ATOM 3969 O O . ARG B 1 192 ? 16.406 7.264 -6.377 1 91.72 192 ARG B O 1
ATOM 3976 N N . ALA B 1 193 ? 18.148 8.682 -6.442 1 93.05 193 ALA B N 1
ATOM 3977 C CA . ALA B 1 193 ? 19.083 7.628 -6.059 1 93.05 193 ALA B CA 1
ATOM 3978 C C . ALA B 1 193 ? 18.732 7.055 -4.689 1 93.05 193 ALA B C 1
ATOM 3980 O O . ALA B 1 193 ? 18.504 7.804 -3.736 1 93.05 193 ALA B O 1
ATOM 3981 N N . ILE B 1 194 ? 18.707 5.736 -4.638 1 95.14 194 ILE B N 1
ATOM 3982 C CA . ILE B 1 194 ? 18.327 5.077 -3.393 1 95.14 194 ILE B CA 1
ATOM 3983 C C . ILE B 1 194 ? 19.544 4.962 -2.478 1 95.14 194 ILE B C 1
ATOM 3985 O O . ILE B 1 194 ? 20.634 4.601 -2.927 1 95.14 194 ILE B O 1
ATOM 3989 N N . LEU B 1 195 ? 19.341 5.277 -1.237 1 96.14 195 LEU B N 1
ATOM 3990 C CA . LEU B 1 195 ? 20.408 5.213 -0.244 1 96.14 195 LEU B CA 1
ATOM 3991 C C . LEU B 1 195 ? 20.559 3.797 0.302 1 96.14 195 LEU B C 1
ATOM 3993 O O . LEU B 1 195 ? 19.622 2.998 0.233 1 96.14 195 LEU B O 1
ATOM 3997 N N . PRO B 1 196 ? 21.76 3.498 0.866 1 93.51 196 PRO B N 1
ATOM 3998 C CA . PRO B 1 196 ? 21.978 2.143 1.378 1 93.51 196 PRO B CA 1
ATOM 3999 C C . PRO B 1 196 ? 21.063 1.801 2.552 1 93.51 196 PRO B C 1
ATOM 4001 O O . PRO B 1 196 ? 21.06 2.509 3.563 1 93.51 196 PRO B O 1
ATOM 4004 N N . LEU B 1 197 ? 20.412 0.703 2.459 1 92.14 197 LEU B N 1
ATOM 4005 C CA . LEU B 1 197 ? 19.433 0.275 3.453 1 92.14 197 LEU B CA 1
ATOM 4006 C C . LEU B 1 197 ? 20.099 0.032 4.803 1 92.14 197 LEU B C 1
ATOM 4008 O O . LEU B 1 197 ? 19.505 0.298 5.85 1 92.14 197 LEU B O 1
ATOM 4012 N N . ASN B 1 198 ? 21.291 -0.497 4.78 1 90.81 198 ASN B N 1
ATOM 4013 C CA . ASN B 1 198 ? 21.986 -0.805 6.025 1 90.81 198 ASN B CA 1
ATOM 4014 C C . ASN B 1 198 ? 22.294 0.459 6.822 1 90.81 198 ASN B C 1
ATOM 4016 O O . ASN B 1 198 ? 22.342 0.425 8.053 1 90.81 198 ASN B O 1
ATOM 4020 N N . LEU B 1 199 ? 22.496 1.591 6.143 1 95.3 199 LEU B N 1
ATOM 4021 C CA . LEU B 1 199 ? 22.774 2.853 6.821 1 95.3 199 LEU B CA 1
ATOM 4022 C C . LEU B 1 199 ? 21.484 3.503 7.309 1 95.3 199 LEU B C 1
ATOM 4024 O O . LEU B 1 199 ? 21.424 4.004 8.435 1 95.3 199 LEU B O 1
ATOM 4028 N N . THR B 1 200 ? 20.445 3.511 6.474 1 96.24 200 THR B N 1
ATOM 4029 C CA . THR B 1 200 ? 19.198 4.159 6.867 1 96.24 200 THR B CA 1
ATOM 4030 C C . THR B 1 200 ? 18.584 3.461 8.078 1 96.24 200 THR B C 1
ATOM 4032 O O . THR B 1 200 ? 17.993 4.112 8.942 1 96.24 200 THR B O 1
ATOM 4035 N N . SER B 1 201 ? 18.77 2.158 8.167 1 93.28 201 SER B N 1
ATOM 4036 C CA . SER B 1 201 ? 18.232 1.411 9.299 1 93.28 201 SER B CA 1
ATOM 4037 C C . SER B 1 201 ? 18.918 1.809 10.601 1 93.28 201 SER B C 1
ATOM 4039 O O . SER B 1 201 ? 18.309 1.755 11.671 1 93.28 201 SER B O 1
ATOM 4041 N N . LEU B 1 202 ? 20.127 2.264 10.568 1 95.31 202 LEU B N 1
ATOM 4042 C CA . LEU B 1 202 ? 20.908 2.615 11.749 1 95.31 202 LEU B CA 1
ATOM 4043 C C . LEU B 1 202 ? 20.466 3.96 12.314 1 95.31 202 LEU B C 1
ATOM 4045 O O . LEU B 1 202 ? 20.794 4.298 13.454 1 95.31 202 LEU B O 1
ATOM 4049 N N . VAL B 1 203 ? 19.704 4.697 11.514 1 96.28 203 VAL B N 1
ATOM 4050 C CA . VAL B 1 203 ? 19.291 6.012 11.993 1 96.28 203 VAL B CA 1
ATOM 4051 C C . VAL B 1 203 ? 17.799 5.999 12.315 1 96.28 203 VAL B C 1
ATOM 4053 O O . VAL B 1 203 ? 17.15 7.048 12.322 1 96.28 203 VAL B O 1
ATOM 4056 N N . GLY B 1 204 ? 17.232 4.829 12.424 1 92.9 204 GLY B N 1
ATOM 4057 C CA . GLY B 1 204 ? 15.887 4.696 12.963 1 92.9 204 GLY B CA 1
ATOM 4058 C C . GLY B 1 204 ? 14.829 4.527 11.89 1 92.9 204 GLY B C 1
ATOM 4059 O O . GLY B 1 204 ? 13.634 4.478 12.192 1 92.9 204 GLY B O 1
ATOM 4060 N N . LEU B 1 205 ? 15.226 4.489 10.634 1 94 205 LEU B N 1
ATOM 4061 C CA . LEU B 1 205 ? 14.251 4.248 9.575 1 94 205 LEU B CA 1
ATOM 4062 C C . LEU B 1 205 ? 14.005 2.754 9.394 1 94 205 LEU B C 1
ATOM 4064 O O . LEU B 1 205 ? 14.828 1.931 9.801 1 94 205 LEU B O 1
ATOM 4068 N N . ASP B 1 206 ? 12.856 2.478 8.86 1 89.27 206 ASP B N 1
ATOM 4069 C CA . ASP B 1 206 ? 12.464 1.088 8.649 1 89.27 206 ASP B CA 1
ATOM 4070 C C . ASP B 1 206 ? 13.486 0.354 7.785 1 89.27 206 ASP B C 1
ATOM 4072 O O . ASP B 1 206 ? 13.831 0.815 6.695 1 89.27 206 ASP B O 1
ATOM 4076 N N . ALA B 1 207 ? 13.909 -0.809 8.186 1 86.86 207 ALA B N 1
ATOM 4077 C CA . ALA B 1 207 ? 15 -1.544 7.552 1 86.86 207 ALA B CA 1
ATOM 4078 C C . ALA B 1 207 ? 14.561 -2.128 6.212 1 86.86 207 ALA B C 1
ATOM 4080 O O . ALA B 1 207 ? 15.395 -2.564 5.415 1 86.86 207 ALA B O 1
ATOM 4081 N N . GLU B 1 208 ? 13.311 -2.064 5.94 1 86.65 208 GLU B N 1
ATOM 4082 C CA . GLU B 1 208 ? 12.811 -2.702 4.726 1 86.65 208 GLU B CA 1
ATOM 4083 C C . GLU B 1 208 ? 12.318 -1.664 3.721 1 86.65 208 GLU B C 1
ATOM 4085 O O . GLU B 1 208 ? 11.839 -2.017 2.642 1 86.65 208 GLU B O 1
ATOM 4090 N N . THR B 1 209 ? 12.403 -0.459 4.053 1 93.61 209 THR B N 1
ATOM 4091 C CA . THR B 1 209 ? 11.878 0.579 3.173 1 93.61 209 THR B CA 1
ATOM 4092 C C . THR B 1 209 ? 13.015 1.342 2.499 1 93.61 209 THR B C 1
ATOM 4094 O O . THR B 1 209 ? 13.784 2.038 3.166 1 93.61 209 THR B O 1
ATOM 4097 N N . PRO B 1 210 ? 13.149 1.239 1.221 1 95.66 210 PRO B N 1
ATOM 4098 C CA . PRO B 1 210 ? 14.122 2.07 0.509 1 95.66 210 PRO B CA 1
ATOM 4099 C C . PRO B 1 210 ? 13.792 3.559 0.58 1 95.66 210 PRO B C 1
ATOM 4101 O O . PRO B 1 210 ? 12.62 3.939 0.504 1 95.66 210 PRO B O 1
ATOM 4104 N N . VAL B 1 211 ? 14.805 4.289 0.78 1 96.32 211 VAL B N 1
ATOM 4105 C CA . VAL B 1 211 ? 14.654 5.738 0.853 1 96.32 211 VAL B CA 1
ATOM 4106 C C . VAL B 1 211 ? 15.587 6.407 -0.154 1 96.32 211 VAL B C 1
ATOM 4108 O O . VAL B 1 211 ? 16.774 6.078 -0.223 1 96.32 211 VAL B O 1
ATOM 4111 N N . ASN B 1 212 ? 15.041 7.245 -1.005 1 95.36 212 ASN B N 1
ATOM 4112 C CA . ASN B 1 212 ? 15.921 7.929 -1.948 1 95.36 212 ASN B CA 1
ATOM 4113 C C . ASN B 1 212 ? 16.552 9.171 -1.326 1 95.36 212 ASN B C 1
ATOM 4115 O O . ASN B 1 212 ? 16.2 9.559 -0.21 1 95.36 212 ASN B O 1
ATOM 4119 N N . ALA B 1 213 ? 17.499 9.778 -1.988 1 96.1 213 ALA B N 1
ATOM 4120 C CA . ALA B 1 213 ? 18.316 10.869 -1.463 1 96.1 213 ALA B CA 1
ATOM 4121 C C . ALA B 1 213 ? 17.46 12.091 -1.144 1 96.1 213 ALA B C 1
ATOM 4123 O O . ALA B 1 213 ? 17.602 12.694 -0.078 1 96.1 213 ALA B O 1
ATOM 4124 N N . TRP B 1 214 ? 16.597 12.419 -1.958 1 95.77 214 TRP B N 1
ATOM 4125 C CA . TRP B 1 214 ? 15.763 13.601 -1.768 1 95.77 214 TRP B CA 1
ATOM 4126 C C . TRP B 1 214 ? 14.878 13.45 -0.535 1 95.77 214 TRP B C 1
ATOM 4128 O O . TRP B 1 214 ? 14.792 14.362 0.29 1 95.77 214 TRP B O 1
ATOM 4138 N N . ARG B 1 215 ? 14.214 12.307 -0.429 1 96.03 215 ARG B N 1
ATOM 4139 C CA . ARG B 1 215 ? 13.31 12.061 0.689 1 96.03 215 ARG B CA 1
ATOM 4140 C C . ARG B 1 215 ? 14.066 12.05 2.013 1 96.03 215 ARG B C 1
ATOM 4142 O O . ARG B 1 215 ? 13.575 12.566 3.019 1 96.03 215 ARG B O 1
ATOM 4149 N N . PHE B 1 216 ? 15.23 11.458 2.007 1 97.51 216 PHE B N 1
ATOM 4150 C CA . PHE B 1 216 ? 16.035 11.434 3.222 1 97.51 216 PHE B CA 1
ATOM 4151 C C . PHE B 1 216 ? 16.37 12.849 3.678 1 97.51 216 PHE B C 1
ATOM 4153 O O . PHE B 1 216 ? 16.228 13.177 4.857 1 97.51 216 PHE B O 1
ATOM 4160 N N . LEU B 1 217 ? 16.779 13.659 2.728 1 97.49 217 LEU B N 1
ATOM 4161 C CA . LEU B 1 217 ? 17.126 15.034 3.073 1 97.49 217 LEU B CA 1
ATOM 4162 C C . LEU B 1 217 ? 15.894 15.804 3.538 1 97.49 217 LEU B C 1
ATOM 4164 O O . LEU B 1 217 ? 15.991 16.666 4.415 1 97.49 217 LEU B O 1
ATOM 4168 N N . SER B 1 218 ? 14.792 15.498 2.94 1 96.64 218 SER B N 1
ATOM 4169 C CA . SER B 1 218 ? 13.546 16.13 3.361 1 96.64 218 SER B CA 1
ATOM 4170 C C . SER B 1 218 ? 13.245 15.836 4.827 1 96.64 218 SER B C 1
ATOM 4172 O O . SER B 1 218 ? 12.907 16.743 5.591 1 96.64 218 SER B O 1
ATOM 4174 N N . LEU B 1 219 ? 13.432 14.585 5.255 1 97.09 219 LEU B N 1
ATOM 4175 C CA . LEU B 1 219 ? 13.101 14.137 6.604 1 97.09 219 LEU B CA 1
ATOM 4176 C C . LEU B 1 219 ? 14.154 14.6 7.604 1 97.09 219 LEU B C 1
ATOM 4178 O O . LEU B 1 219 ? 13.818 15.094 8.683 1 97.09 219 LEU B O 1
ATOM 4182 N N . ALA B 1 220 ? 15.41 14.421 7.209 1 97.93 220 ALA B N 1
ATOM 4183 C CA . ALA B 1 220 ? 16.523 14.707 8.11 1 97.93 220 ALA B CA 1
ATOM 4184 C C . ALA B 1 220 ? 16.756 16.21 8.234 1 97.93 220 ALA B C 1
ATOM 4186 O O . ALA B 1 220 ? 17.222 16.689 9.271 1 97.93 220 ALA B O 1
ATOM 4187 N N . SER B 1 221 ? 16.575 16.904 7.183 1 98.28 221 SER B N 1
ATOM 4188 C CA . SER B 1 221 ? 16.678 18.357 7.105 1 98.28 221 SER B CA 1
ATOM 4189 C C . SER B 1 221 ? 17.951 18.858 7.779 1 98.28 221 SER B C 1
ATOM 4191 O O . SER B 1 221 ? 17.893 19.695 8.682 1 98.28 221 SER B O 1
ATOM 4193 N N . PRO B 1 222 ? 19.038 18.477 7.26 1 98 222 PRO B N 1
ATOM 4194 C CA . PRO B 1 222 ? 20.293 18.797 7.945 1 98 222 PRO B CA 1
ATOM 4195 C C . PRO B 1 222 ? 20.605 20.292 7.937 1 98 222 PRO B C 1
ATOM 4197 O O . PRO B 1 222 ? 21.428 20.759 8.728 1 98 222 PRO B O 1
ATOM 4200 N N . GLU B 1 223 ? 19.939 21.132 7.143 1 97.89 223 GLU B N 1
ATOM 4201 C CA . GLU B 1 223 ? 20.216 22.563 7.06 1 97.89 223 GLU B CA 1
ATOM 4202 C C . GLU B 1 223 ? 19.27 23.36 7.953 1 97.89 223 GLU B C 1
ATOM 4204 O O . GLU B 1 223 ? 19.305 24.593 7.959 1 97.89 223 GLU B O 1
ATOM 4209 N N . SER B 1 224 ? 18.418 22.669 8.64 1 97.78 224 SER B N 1
ATOM 4210 C CA . SER B 1 224 ? 17.515 23.327 9.579 1 97.78 224 SER B CA 1
ATOM 4211 C C . SER B 1 224 ? 18.257 23.788 10.829 1 97.78 224 SER B C 1
ATOM 4213 O O . SER B 1 224 ? 19.232 23.159 11.245 1 97.78 224 SER B O 1
ATOM 4215 N N . PRO B 1 225 ? 17.794 24.832 11.451 1 97.57 2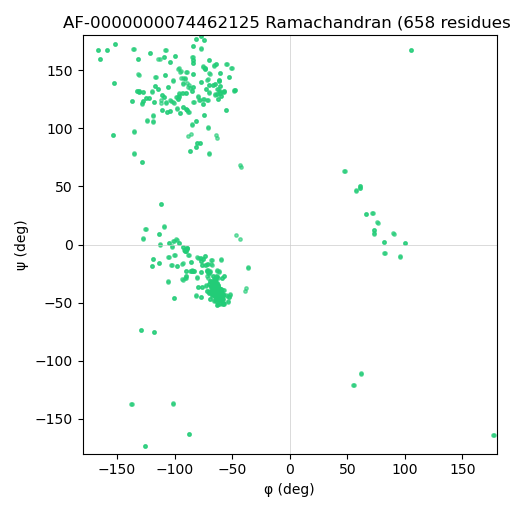25 PRO B N 1
ATOM 4216 C CA . PRO B 1 225 ? 16.542 25.545 11.189 1 97.57 225 PRO B CA 1
ATOM 4217 C C . PRO B 1 225 ? 16.702 26.659 10.157 1 97.57 225 PRO B C 1
ATOM 4219 O O . PRO B 1 225 ? 15.714 27.278 9.753 1 97.57 225 PRO B O 1
ATOM 4222 N N . GLU B 1 226 ? 17.931 26.903 9.676 1 97.29 226 GLU B N 1
ATOM 4223 C CA . GLU B 1 226 ? 18.189 28.018 8.77 1 97.29 226 GLU B CA 1
ATOM 4224 C C . GLU B 1 226 ? 17.514 27.799 7.419 1 97.29 226 GLU B C 1
ATOM 4226 O O . GLU B 1 226 ? 16.91 28.719 6.864 1 97.29 226 GLU B O 1
ATOM 4231 N N . ASN B 1 227 ? 17.596 26.634 6.941 1 96.88 227 ASN B N 1
ATOM 4232 C CA . ASN B 1 227 ? 16.99 26.257 5.669 1 96.88 227 ASN B CA 1
ATOM 4233 C C . ASN B 1 227 ? 16.268 24.915 5.768 1 96.88 227 ASN B C 1
ATOM 4235 O O . ASN B 1 227 ? 16.752 23.906 5.253 1 96.88 227 ASN B O 1
ATOM 4239 N N . PRO B 1 228 ? 15.123 24.933 6.319 1 97.93 228 PRO B N 1
ATOM 4240 C CA . PRO B 1 228 ? 14.391 23.68 6.517 1 97.93 228 PRO B CA 1
ATOM 4241 C C . PRO B 1 228 ? 13.968 23.029 5.202 1 97.93 228 PRO B C 1
ATOM 4243 O O . PRO B 1 228 ? 13.575 23.726 4.262 1 97.93 228 PRO B O 1
ATOM 4246 N N . SER B 1 229 ? 14.132 21.709 5.13 1 96.54 229 SER B N 1
ATOM 4247 C CA . SER B 1 229 ? 13.633 20.95 3.987 1 96.54 229 SER B CA 1
ATOM 4248 C C . SER B 1 229 ? 12.125 20.745 4.077 1 96.54 229 SER B C 1
ATOM 4250 O O . SER B 1 229 ? 11.484 21.213 5.02 1 96.54 229 SER B O 1
ATOM 4252 N N . GLN B 1 230 ? 11.594 20.127 3.164 1 94.77 230 GLN B N 1
ATOM 4253 C CA . GLN B 1 230 ? 10.153 20.099 2.936 1 94.77 230 GLN B CA 1
ATOM 4254 C C . GLN B 1 230 ? 9.416 19.522 4.141 1 94.77 230 GLN B C 1
ATOM 4256 O O . GLN B 1 230 ? 8.352 20.016 4.519 1 94.77 230 GLN B O 1
ATOM 4261 N N . ASP B 1 231 ? 9.947 18.494 4.811 1 97.11 231 ASP B N 1
ATOM 4262 C CA . ASP B 1 231 ? 9.246 17.786 5.878 1 97.11 231 ASP B CA 1
ATOM 4263 C C . ASP B 1 231 ? 9.441 18.485 7.221 1 97.11 231 ASP B C 1
ATOM 4265 O O . ASP B 1 231 ? 8.782 18.146 8.206 1 97.11 231 ASP B O 1
ATOM 4269 N N . ASP B 1 232 ? 10.371 19.352 7.309 1 97.99 232 ASP B N 1
ATOM 4270 C CA . ASP B 1 232 ? 10.633 19.975 8.603 1 97.99 232 ASP B CA 1
ATOM 4271 C C . ASP B 1 232 ? 9.647 21.108 8.877 1 97.99 232 ASP B C 1
ATOM 4273 O O . ASP B 1 232 ? 10.004 22.284 8.783 1 97.99 232 ASP B O 1
ATOM 4277 N N . LEU B 1 233 ? 8.523 20.719 9.376 1 98.24 233 LEU B N 1
ATOM 4278 C CA . LEU B 1 233 ? 7.441 21.684 9.534 1 98.24 233 LEU B CA 1
ATOM 4279 C C . LEU B 1 233 ? 7.141 21.928 11.01 1 98.24 233 LEU B C 1
ATOM 4281 O O . LEU B 1 233 ? 6.485 22.912 11.36 1 98.24 233 LEU B O 1
ATOM 4285 N N . PHE B 1 234 ? 7.648 21.021 11.895 1 98.22 234 PHE B N 1
ATOM 4286 C CA . PHE B 1 234 ? 7.162 21.064 13.269 1 98.22 234 PHE B CA 1
ATOM 4287 C C . PHE B 1 234 ? 8.324 21.141 14.252 1 98.22 234 PHE B C 1
ATOM 4289 O O . PHE B 1 234 ? 8.122 21.073 15.466 1 98.22 234 PHE B O 1
ATOM 4296 N N . SER B 1 235 ? 9.556 21.262 13.768 1 97.72 235 SER B N 1
ATOM 4297 C CA . SER B 1 235 ? 10.696 21.312 14.678 1 97.72 235 SER B CA 1
ATOM 4298 C C . SER B 1 235 ? 10.605 22.513 15.613 1 97.72 235 SER B C 1
ATOM 4300 O O . SER B 1 235 ? 10.231 23.609 15.19 1 97.72 235 SER B O 1
ATOM 4302 N N . ALA B 1 236 ? 10.963 22.332 16.794 1 97 236 ALA B N 1
ATOM 4303 C CA . ALA B 1 236 ? 10.803 23.333 17.846 1 97 236 ALA B CA 1
ATOM 4304 C C . ALA B 1 236 ? 11.774 24.494 17.651 1 97 236 ALA B C 1
ATOM 4306 O O . ALA B 1 236 ? 11.541 25.597 18.153 1 97 236 ALA B O 1
ATOM 4307 N N . ASP B 1 237 ? 12.852 24.291 16.931 1 97.29 237 ASP B N 1
ATOM 4308 C CA . ASP B 1 237 ? 13.892 25.306 16.792 1 97.29 237 ASP B CA 1
ATOM 4309 C C . ASP B 1 237 ? 13.65 26.175 15.56 1 97.29 237 ASP B C 1
ATOM 4311 O O . ASP B 1 237 ? 14.428 27.089 15.276 1 97.29 237 ASP B O 1
ATOM 4315 N N . LEU B 1 238 ? 12.58 25.869 14.777 1 98.06 238 LEU B N 1
ATOM 4316 C CA . LEU B 1 238 ? 12.242 26.744 13.659 1 98.06 238 LEU B CA 1
ATOM 4317 C C . LEU B 1 238 ? 11.869 28.138 14.153 1 98.06 238 LEU B C 1
ATOM 4319 O O . LEU B 1 238 ? 11.109 28.278 15.115 1 98.06 238 LEU B O 1
ATOM 4323 N N . GLY B 1 239 ? 12.395 29.147 13.524 1 96.72 239 GLY B N 1
ATOM 4324 C CA . GLY B 1 239 ? 12.083 30.518 13.895 1 96.72 239 GLY B CA 1
ATOM 4325 C C . GLY B 1 239 ? 10.724 30.976 13.4 1 96.72 239 GLY B C 1
ATOM 4326 O O . GLY B 1 239 ? 10.108 30.314 12.563 1 96.72 239 GLY B O 1
ATOM 4327 N N . ASP B 1 240 ? 10.257 32.062 13.85 1 95.75 240 ASP B N 1
ATOM 4328 C CA . ASP B 1 240 ? 8.935 32.584 13.517 1 95.75 240 ASP B CA 1
ATOM 4329 C C . ASP B 1 240 ? 8.832 32.908 12.028 1 95.75 240 ASP B C 1
ATOM 4331 O O . ASP B 1 240 ? 7.762 32.774 11.431 1 95.75 240 ASP B O 1
ATOM 4335 N N . GLU B 1 241 ? 9.956 33.319 11.532 1 96.59 241 GLU B N 1
ATOM 4336 C CA . GLU B 1 241 ? 9.952 33.628 10.105 1 96.59 241 GLU B CA 1
ATOM 4337 C C . GLU B 1 241 ? 9.594 32.399 9.274 1 96.59 241 GLU B C 1
ATOM 4339 O O . GLU B 1 241 ? 8.795 32.486 8.34 1 96.59 241 GLU B O 1
ATOM 4344 N N . LYS B 1 242 ? 10.23 31.315 9.637 1 97.55 242 LYS B N 1
ATOM 4345 C CA . LYS B 1 242 ? 9.925 30.072 8.934 1 97.55 242 LYS B CA 1
ATOM 4346 C C . LYS B 1 242 ? 8.477 29.65 9.167 1 97.55 242 LYS B C 1
ATOM 4348 O O . LYS B 1 242 ? 7.798 29.202 8.241 1 97.55 242 LYS B O 1
ATOM 4353 N N . LEU B 1 243 ? 7.988 29.775 10.375 1 98.18 243 LEU B N 1
ATOM 4354 C CA . LEU B 1 243 ? 6.613 29.422 10.712 1 98.18 243 LEU B CA 1
ATOM 4355 C C . LEU B 1 243 ? 5.625 30.304 9.957 1 98.18 243 LEU B C 1
ATOM 4357 O O . LEU B 1 243 ? 4.545 29.848 9.575 1 98.18 243 LEU B O 1
ATOM 4361 N N . ARG B 1 244 ? 5.96 31.565 9.744 1 97.92 244 ARG B N 1
ATOM 4362 C CA . ARG B 1 244 ? 5.108 32.471 8.981 1 97.92 244 ARG B CA 1
ATOM 4363 C C . ARG B 1 244 ? 4.971 32.006 7.535 1 97.92 244 ARG B C 1
ATOM 4365 O O . ARG B 1 244 ? 3.942 32.24 6.897 1 97.92 244 ARG B O 1
ATOM 4372 N N . GLY B 1 245 ? 5.992 31.298 7.086 1 97.39 245 GLY B N 1
ATOM 4373 C CA . GLY B 1 245 ? 5.969 30.782 5.727 1 97.39 245 GLY B CA 1
ATOM 4374 C C . GLY B 1 245 ? 5.144 29.516 5.584 1 97.39 245 GLY B C 1
ATOM 4375 O O . GLY B 1 245 ? 4.879 29.065 4.468 1 97.39 245 GLY B O 1
ATOM 4376 N N . THR B 1 246 ? 4.733 28.894 6.665 1 98.18 246 THR B N 1
ATOM 4377 C CA . THR B 1 246 ? 3.904 27.694 6.65 1 98.18 246 THR B CA 1
ATOM 4378 C C . THR B 1 246 ? 2.562 27.956 7.328 1 98.18 246 THR B C 1
ATOM 4380 O O . THR B 1 246 ? 1.597 28.357 6.673 1 98.18 246 THR B O 1
ATOM 4383 N N . PHE B 1 247 ? 2.525 28.038 8.687 1 98.58 247 PHE B N 1
ATOM 4384 C CA . PHE B 1 247 ? 1.302 28.311 9.432 1 98.58 247 PHE B CA 1
ATOM 4385 C C . PHE B 1 247 ? 0.748 29.687 9.079 1 98.58 247 PHE B C 1
ATOM 4387 O O . PHE B 1 247 ? -0.469 29.876 9.022 1 98.58 247 PHE B O 1
ATOM 4394 N N . GLY B 1 248 ? 1.569 30.596 8.829 1 98.45 248 GLY B N 1
ATOM 4395 C CA . GLY B 1 248 ? 1.188 31.99 8.669 1 98.45 248 GLY B CA 1
ATOM 4396 C C . GLY B 1 248 ? 0.518 32.277 7.338 1 98.45 248 GLY B C 1
ATOM 4397 O O . GLY B 1 248 ? -0.082 33.338 7.155 1 98.45 248 GLY B O 1
ATOM 4398 N N . VAL B 1 249 ? 0.566 31.374 6.39 1 98.23 249 VAL B N 1
ATOM 4399 C CA . VAL B 1 249 ? 0.05 31.667 5.057 1 98.23 249 VAL B CA 1
ATOM 4400 C C . VAL B 1 249 ? -1.295 30.971 4.858 1 98.23 249 VAL B C 1
ATOM 4402 O O . VAL B 1 249 ? -1.895 31.061 3.785 1 98.23 249 VAL B O 1
ATOM 4405 N N . LEU B 1 250 ? -1.779 30.282 5.83 1 97.72 250 LEU B N 1
ATOM 4406 C CA . LEU B 1 250 ? -2.984 29.471 5.696 1 97.72 250 LEU B CA 1
ATOM 4407 C C . LEU B 1 250 ? -4.177 30.332 5.291 1 97.72 250 LEU B C 1
ATOM 4409 O O . LEU B 1 250 ? -5.007 29.909 4.483 1 97.72 250 LEU B O 1
ATOM 4413 N N . GLY B 1 251 ? -4.2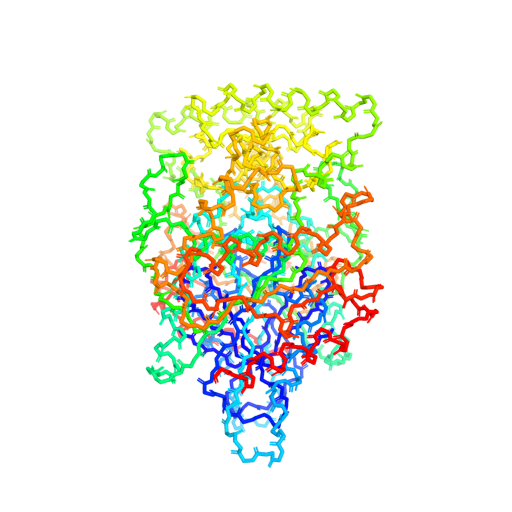99 31.488 5.828 1 94.99 251 GLY B N 1
ATOM 4414 C CA . GLY B 1 251 ? -5.386 32.396 5.5 1 94.99 251 GLY B CA 1
ATOM 4415 C C . GLY B 1 251 ? -5.315 32.923 4.079 1 94.99 251 GLY B C 1
ATOM 4416 O O . GLY B 1 251 ? -6.341 33.051 3.407 1 94.99 251 GLY B O 1
ATOM 4417 N N . LYS B 1 252 ? -4.145 33.149 3.616 1 94.64 252 LYS B N 1
ATOM 4418 C CA . LYS B 1 252 ? -3.922 33.778 2.317 1 94.64 252 LYS B CA 1
ATOM 4419 C C . LYS B 1 252 ? -4.06 32.764 1.185 1 94.64 252 LYS B C 1
ATOM 4421 O O . LYS B 1 252 ? -4.432 33.122 0.066 1 94.64 252 LYS B O 1
ATOM 4426 N N . ARG B 1 253 ? -3.778 31.522 1.515 1 95.91 253 ARG B N 1
ATOM 4427 C CA . ARG B 1 253 ? -3.811 30.48 0.494 1 95.91 253 ARG B CA 1
ATOM 4428 C C . ARG B 1 253 ? -5.244 30.168 0.075 1 95.91 253 ARG B C 1
ATOM 4430 O O . ARG B 1 253 ? -5.478 29.656 -1.022 1 95.91 253 ARG B O 1
ATOM 4437 N N . GLY B 1 254 ? -6.201 30.39 0.98 1 95.77 254 GLY B N 1
ATOM 4438 C CA . GLY B 1 254 ? -7.607 30.214 0.654 1 95.77 254 GLY B CA 1
ATOM 4439 C C . GLY B 1 254 ? -8.028 28.758 0.591 1 95.77 254 GLY B C 1
ATOM 4440 O O . GLY B 1 254 ? -9.043 28.425 -0.024 1 95.77 254 GLY B O 1
ATOM 4441 N N . LEU B 1 255 ? -7.216 27.874 1.215 1 98.28 255 LEU B N 1
ATOM 4442 C CA . LEU B 1 255 ? -7.497 26.446 1.112 1 98.28 255 LEU B CA 1
ATOM 4443 C C . LEU B 1 255 ? -8.197 25.938 2.368 1 98.28 255 LEU B C 1
ATOM 4445 O O . LEU B 1 255 ? -8.671 24.8 2.403 1 98.28 255 LEU B O 1
ATOM 4449 N N . LEU B 1 256 ? -8.257 26.765 3.339 1 98.38 256 LEU B N 1
ATOM 4450 C CA . LEU B 1 256 ? -8.899 26.379 4.591 1 98.38 256 LEU B CA 1
ATOM 4451 C C . LEU B 1 256 ? -10.09 27.283 4.892 1 98.38 256 LEU B C 1
ATOM 4453 O O . LEU B 1 256 ? -9.914 28.453 5.24 1 98.38 256 LEU B O 1
ATOM 4457 N N . GLY B 1 257 ? -11.269 26.71 4.81 1 97.15 257 GLY B N 1
ATOM 4458 C CA . GLY B 1 257 ? -12.479 27.477 5.059 1 97.15 257 GLY B CA 1
ATOM 4459 C C . GLY B 1 257 ? -12.774 27.664 6.536 1 97.15 257 GLY B C 1
ATOM 4460 O O . GLY B 1 257 ? -13.306 28.699 6.941 1 97.15 257 GLY B O 1
ATOM 4461 N N . GLY B 1 258 ? -12.476 26.63 7.31 1 97.19 258 GLY B N 1
ATOM 4462 C CA . GLY B 1 258 ? -12.681 26.676 8.749 1 97.19 258 GLY B CA 1
ATOM 4463 C C . GLY B 1 258 ? -11.401 26.921 9.526 1 97.19 258 GLY B C 1
ATOM 4464 O O . GLY B 1 258 ? -10.623 27.815 9.186 1 97.19 258 GLY B O 1
ATOM 4465 N N . ARG B 1 259 ? -11.247 26.198 10.572 1 98.23 259 ARG B N 1
ATOM 4466 C CA . ARG B 1 259 ? -10.106 26.417 11.455 1 98.23 259 ARG B CA 1
ATOM 4467 C C . ARG B 1 259 ? -9.164 25.218 11.438 1 98.23 259 ARG B C 1
ATOM 4469 O O . ARG B 1 259 ? -9.553 24.121 11.031 1 98.23 259 ARG B O 1
ATOM 4476 N N . LEU B 1 260 ? -7.937 25.489 11.853 1 98.82 260 LEU B N 1
ATOM 4477 C CA . LEU B 1 260 ? -6.92 24.461 12.04 1 98.82 260 LEU B CA 1
ATOM 4478 C C . LEU B 1 260 ? -6.854 24.021 13.499 1 98.82 260 LEU B C 1
ATOM 4480 O O . LEU B 1 260 ? -6.802 24.859 14.403 1 98.82 260 LEU B O 1
ATOM 4484 N N . MET B 1 261 ? -6.947 22.744 13.713 1 98.88 261 MET B N 1
ATOM 4485 C CA . MET B 1 261 ? -6.843 22.183 15.057 1 98.88 261 MET B CA 1
ATOM 4486 C C . MET B 1 261 ? -5.617 21.284 15.179 1 98.88 261 MET B C 1
ATOM 4488 O O . MET B 1 261 ? -5.259 20.584 14.23 1 98.88 261 MET B O 1
ATOM 4492 N N . ALA B 1 262 ? -4.991 21.307 16.318 1 98.86 262 ALA B N 1
ATOM 4493 C CA . ALA B 1 262 ? -3.856 20.428 16.587 1 98.86 262 ALA B CA 1
ATOM 4494 C C . ALA B 1 262 ? -4.064 19.644 17.88 1 98.86 262 ALA B C 1
ATOM 4496 O O . ALA B 1 262 ? -4.481 20.208 18.895 1 98.86 262 ALA B O 1
ATOM 4497 N N . LEU B 1 263 ? -3.861 18.376 17.827 1 98.82 263 LEU B N 1
ATOM 4498 C CA . LEU B 1 263 ? -3.886 17.478 18.976 1 98.82 263 LEU B CA 1
ATOM 4499 C C . LEU B 1 263 ? -2.53 16.809 19.172 1 98.82 263 LEU B C 1
ATOM 4501 O O . LEU B 1 263 ? -2.17 15.896 18.426 1 98.82 263 LEU B O 1
ATOM 4505 N N . TYR B 1 264 ? -1.83 17.265 20.185 1 98.33 264 TYR B N 1
ATOM 4506 C CA . TYR B 1 264 ? -0.521 16.702 20.494 1 98.33 264 TYR B CA 1
ATOM 4507 C C . TYR B 1 264 ? -0.638 15.581 21.52 1 98.33 264 TYR B C 1
ATOM 4509 O O . TYR B 1 264 ? -1.429 15.672 22.461 1 98.33 264 TYR B O 1
ATOM 4517 N N . SER B 1 265 ? 0.113 14.449 21.349 1 98.04 265 SER B N 1
ATOM 4518 C CA . SER B 1 265 ? 0.13 13.351 22.31 1 98.04 265 SER B CA 1
ATOM 4519 C C . SER B 1 265 ? 1.108 13.626 23.447 1 98.04 265 SER B C 1
ATOM 4521 O O . SER B 1 265 ? 2.312 13.761 23.218 1 98.04 265 SER B O 1
ATOM 4523 N N . GLY B 1 266 ? 0.606 13.616 24.617 1 97.29 266 GLY B N 1
ATOM 4524 C CA . GLY B 1 266 ? 1.384 14.061 25.762 1 97.29 266 GLY B CA 1
ATOM 4525 C C . GLY B 1 266 ? 2.551 13.148 26.082 1 97.29 266 GLY B C 1
ATOM 4526 O O . GLY B 1 266 ? 3.563 13.593 26.629 1 97.29 266 GLY B O 1
ATOM 4527 N N . ALA B 1 267 ? 2.406 11.87 25.829 1 96.77 267 ALA B N 1
ATOM 4528 C CA . ALA B 1 267 ? 3.459 10.892 26.087 1 96.77 267 ALA B CA 1
ATOM 4529 C C . ALA B 1 267 ? 4.019 10.331 24.783 1 96.77 267 ALA B C 1
ATOM 4531 O O . ALA B 1 267 ? 4.353 9.147 24.702 1 96.77 267 ALA B O 1
ATOM 4532 N N . ASP B 1 268 ? 4.064 11.2 23.81 1 96.77 268 ASP B N 1
ATOM 4533 C CA . ASP B 1 268 ? 4.549 10.802 22.492 1 96.77 268 ASP B CA 1
ATOM 4534 C C . ASP B 1 268 ? 6.01 10.362 22.555 1 96.77 268 ASP B C 1
ATOM 4536 O O . ASP B 1 268 ? 6.886 11.149 22.921 1 96.77 268 ASP B O 1
ATOM 4540 N N . GLU B 1 269 ? 6.31 9.212 22.103 1 94.97 269 GLU B N 1
ATOM 4541 C CA . GLU B 1 269 ? 7.647 8.644 22.241 1 94.97 269 GLU B CA 1
ATOM 4542 C C . GLU B 1 269 ? 8.612 9.249 21.225 1 94.97 269 GLU B C 1
ATOM 4544 O O . GLU B 1 269 ? 9.828 9.089 21.344 1 94.97 269 GLU B O 1
ATOM 4549 N N . TYR B 1 270 ? 8.092 9.99 20.236 1 94.11 270 TYR B N 1
ATOM 4550 C CA . TYR B 1 270 ? 8.947 10.57 19.206 1 94.11 270 TYR B CA 1
ATOM 4551 C C . TYR B 1 270 ? 9.187 12.052 19.468 1 94.11 270 TYR B C 1
ATOM 4553 O O . TYR B 1 270 ? 9.878 12.721 18.696 1 94.11 270 TYR B O 1
ATOM 4561 N N . ARG B 1 271 ? 8.608 12.502 20.457 1 93.89 271 ARG B N 1
ATOM 4562 C CA . ARG B 1 271 ? 8.788 13.904 20.82 1 93.89 271 ARG B CA 1
ATOM 4563 C C . ARG B 1 271 ? 10.135 14.126 21.499 1 93.89 271 ARG B C 1
ATOM 4565 O O . ARG B 1 271 ? 10.569 13.306 22.311 1 93.89 271 ARG B O 1
ATOM 4572 N N . LYS B 1 272 ? 10.764 15.217 21.162 1 92.62 272 LYS B N 1
ATOM 4573 C CA . LYS B 1 272 ? 12.005 15.608 21.825 1 92.62 272 LYS B CA 1
ATOM 4574 C C . LYS B 1 272 ? 11.803 15.745 23.332 1 92.62 272 LYS B C 1
ATOM 4576 O O . LYS B 1 272 ? 10.872 16.417 23.78 1 92.62 272 LYS B O 1
ATOM 4581 N N . PRO B 1 273 ? 12.671 15.153 24.09 1 91.18 273 PRO B N 1
ATOM 4582 C CA . PRO B 1 273 ? 12.547 15.279 25.544 1 91.18 273 PRO B CA 1
ATOM 4583 C C . PRO B 1 273 ? 12.644 16.726 26.022 1 91.18 273 PRO B C 1
ATOM 4585 O O . PRO B 1 273 ? 13.478 17.489 25.527 1 91.18 273 PRO B O 1
ATOM 4588 N N . GLY B 1 274 ? 11.754 17.049 26.923 1 92.61 274 GLY B N 1
ATOM 4589 C CA . GLY B 1 274 ? 11.807 18.368 27.534 1 92.61 274 GLY B CA 1
ATOM 4590 C C . GLY B 1 274 ? 11.154 19.444 26.687 1 92.61 274 GLY B C 1
ATOM 4591 O O . GLY B 1 274 ? 11.151 20.619 27.061 1 92.61 274 GLY B O 1
ATOM 4592 N N . LEU B 1 275 ? 10.631 19.057 25.629 1 96.07 275 LEU B N 1
ATOM 4593 C CA . LEU B 1 275 ? 10.002 20.014 24.725 1 96.07 275 LEU B CA 1
ATOM 4594 C C . LEU B 1 275 ? 8.808 20.689 25.393 1 96.07 275 LEU B C 1
ATOM 4596 O O . LEU B 1 275 ? 7.951 20.015 25.968 1 96.07 275 LEU B O 1
ATOM 4600 N N . ASP B 1 276 ? 8.743 21.987 25.354 1 96.73 276 ASP B N 1
ATOM 4601 C CA . ASP B 1 276 ? 7.571 22.756 25.762 1 96.73 276 ASP B CA 1
ATOM 4602 C C . ASP B 1 276 ? 6.495 22.733 24.679 1 96.73 276 ASP B C 1
ATOM 4604 O O . ASP B 1 276 ? 6.378 23.674 23.892 1 96.73 276 ASP B O 1
ATOM 4608 N N . VAL B 1 277 ? 5.675 21.726 24.74 1 97.57 277 VAL B N 1
ATOM 4609 C CA . VAL B 1 277 ? 4.693 21.483 23.688 1 97.57 277 VAL B CA 1
ATOM 4610 C C . VAL B 1 277 ? 3.67 22.616 23.663 1 97.57 277 VAL B C 1
ATOM 4612 O O . VAL B 1 277 ? 3.288 23.092 22.592 1 97.57 277 VAL B O 1
ATOM 4615 N N . GLU B 1 278 ? 3.205 23.049 24.802 1 96.6 278 GLU B N 1
ATOM 4616 C CA . GLU B 1 278 ? 2.223 24.126 24.875 1 96.6 278 GLU B CA 1
ATOM 4617 C C . GLU B 1 278 ? 2.77 25.413 24.264 1 96.6 278 GLU B C 1
ATOM 4619 O O . GLU B 1 278 ? 2.065 26.103 23.523 1 96.6 278 GLU B O 1
ATOM 4624 N N . GLY B 1 279 ? 4.009 25.686 24.662 1 97.42 279 GLY B N 1
ATOM 4625 C CA . GLY B 1 279 ? 4.651 26.852 24.076 1 97.42 279 GLY B CA 1
ATOM 4626 C C . GLY B 1 279 ? 4.776 26.769 22.566 1 97.42 279 GLY B C 1
ATOM 4627 O O . GLY B 1 279 ? 4.562 27.76 21.865 1 97.42 279 GLY B O 1
ATOM 4628 N N . LEU B 1 280 ? 5.139 25.646 22.095 1 97.8 280 LEU B N 1
ATOM 4629 C CA . LEU B 1 280 ? 5.271 25.422 20.66 1 97.8 280 LEU B CA 1
ATOM 4630 C C . LEU B 1 280 ? 3.938 25.637 19.951 1 97.8 280 LEU B C 1
ATOM 4632 O O . LEU B 1 280 ? 3.875 26.329 18.932 1 97.8 280 LEU B O 1
ATOM 4636 N N . MET B 1 281 ? 2.829 25.103 20.461 1 98.12 281 MET B N 1
ATOM 4637 C CA . MET B 1 281 ? 1.508 25.224 19.851 1 98.12 281 MET B CA 1
ATOM 4638 C C . MET B 1 281 ? 1.02 26.668 19.892 1 98.12 281 MET B C 1
ATOM 4640 O O . MET B 1 281 ? 0.332 27.121 18.975 1 98.12 281 MET B O 1
ATOM 4644 N N . LYS B 1 282 ? 1.411 27.367 20.953 1 98.01 282 LYS B N 1
ATOM 4645 C CA . LYS B 1 282 ? 1.064 28.783 21.037 1 98.01 282 LYS B CA 1
ATOM 4646 C C . LYS B 1 282 ? 1.744 29.582 19.929 1 98.01 282 LYS B C 1
ATOM 4648 O O . LYS B 1 282 ? 1.172 30.543 19.409 1 98.01 282 LYS B O 1
ATOM 4653 N N . ARG B 1 283 ? 2.978 29.203 19.616 1 98.21 283 ARG B N 1
ATOM 4654 C CA . ARG B 1 283 ? 3.669 29.846 18.504 1 98.21 283 ARG B CA 1
ATOM 4655 C C . ARG B 1 283 ? 2.952 29.577 17.185 1 98.21 283 ARG B C 1
ATOM 4657 O O . ARG B 1 283 ? 2.792 30.482 16.364 1 98.21 283 ARG B O 1
ATOM 4664 N N . TRP B 1 284 ? 2.535 28.343 16.96 1 98.63 284 TRP B N 1
ATOM 4665 C CA . TRP B 1 284 ? 1.774 28.003 15.763 1 98.63 284 TRP B CA 1
ATOM 4666 C C . TRP B 1 284 ? 0.488 28.818 15.684 1 98.63 284 TRP B C 1
ATOM 4668 O O . TRP B 1 284 ? 0.163 29.378 14.634 1 98.63 284 TRP B O 1
ATOM 4678 N N . GLN B 1 285 ? -0.232 28.883 16.792 1 98.53 285 GLN B N 1
ATOM 4679 C CA . GLN B 1 285 ? -1.481 29.633 16.871 1 98.53 285 GLN B CA 1
ATOM 4680 C C . GLN B 1 285 ? -1.265 31.1 16.511 1 98.53 285 GLN B C 1
ATOM 4682 O O . GLN B 1 285 ? -1.999 31.659 15.693 1 98.53 285 GLN B O 1
ATOM 4687 N N . LYS B 1 286 ? -0.309 31.654 17.135 1 98.33 286 LYS B N 1
ATOM 4688 C CA . LYS B 1 286 ? -0.034 33.074 16.94 1 98.33 286 LYS B CA 1
ATOM 4689 C C . LYS B 1 286 ? 0.228 33.386 15.47 1 98.33 286 LYS B C 1
ATOM 4691 O O . LYS B 1 286 ? -0.395 34.284 14.899 1 98.33 286 LYS B O 1
ATOM 4696 N N . VAL B 1 287 ? 1.117 32.672 14.83 1 98.29 287 VAL B N 1
ATOM 4697 C CA . VAL B 1 287 ? 1.504 32.956 13.452 1 98.29 287 VAL B CA 1
ATOM 4698 C C . VAL B 1 287 ? 0.337 32.657 12.515 1 98.29 287 VAL B C 1
ATOM 4700 O O . VAL B 1 287 ? 0.153 33.339 11.504 1 98.29 287 VAL B O 1
ATOM 4703 N N . THR B 1 288 ? -0.451 31.601 12.801 1 98.5 288 THR B N 1
ATOM 4704 C CA . THR B 1 288 ? -1.617 31.247 11.999 1 98.5 288 THR B CA 1
ATOM 4705 C C . THR B 1 288 ? -2.634 32.385 11.993 1 98.5 288 THR B C 1
ATOM 4707 O O . THR B 1 288 ? -3.066 32.833 10.929 1 98.5 288 THR B O 1
ATOM 4710 N N . ASP B 1 289 ? -3.005 32.907 13.197 1 98.31 289 ASP B N 1
ATOM 4711 C CA . ASP B 1 289 ? -4.017 33.95 13.331 1 98.31 289 ASP B CA 1
ATOM 4712 C C . ASP B 1 289 ? -3.51 35.281 12.779 1 98.31 289 ASP B C 1
ATOM 4714 O O . ASP B 1 289 ? -4.244 35.994 12.092 1 98.31 289 ASP B O 1
ATOM 4718 N N . GLU B 1 290 ? -2.27 35.578 13.068 1 98 290 GLU B N 1
ATOM 4719 C CA . GLU B 1 290 ? -1.681 36.81 12.553 1 98 290 GLU B CA 1
ATOM 4720 C C . GLU B 1 290 ? -1.666 36.819 11.027 1 98 290 GLU B C 1
ATOM 4722 O O . GLU B 1 290 ? -2.015 37.824 10.404 1 98 290 GLU B O 1
ATOM 4727 N N . GLY B 1 291 ? -1.265 35.733 10.472 1 97.21 291 GLY B N 1
ATOM 4728 C CA . GLY B 1 291 ? -1.191 35.629 9.024 1 97.21 291 GLY B CA 1
ATOM 4729 C C . GLY B 1 291 ? -2.547 35.72 8.349 1 97.21 291 GLY B C 1
ATOM 4730 O O . GLY B 1 291 ? -2.66 36.243 7.239 1 97.21 291 GLY B O 1
ATOM 4731 N N . ALA B 1 292 ? -3.515 35.215 8.948 1 96.72 292 ALA B N 1
ATOM 4732 C CA . ALA B 1 292 ? -4.861 35.193 8.382 1 96.72 292 ALA B CA 1
ATOM 4733 C C . ALA B 1 292 ? -5.583 36.514 8.633 1 96.72 292 ALA B C 1
ATOM 4735 O O . ALA B 1 292 ? -6.563 36.831 7.955 1 96.72 292 ALA B O 1
ATOM 4736 N N . GLY B 1 293 ? -5.178 37.254 9.63 1 96.63 293 GLY B N 1
ATOM 4737 C CA . GLY B 1 293 ? -5.875 38.462 10.043 1 96.63 293 GLY B CA 1
ATOM 4738 C C . GLY B 1 293 ? -7.181 38.181 10.762 1 96.63 293 GLY B C 1
ATOM 4739 O O . GLY B 1 293 ? -8.029 39.066 10.89 1 96.63 293 GLY B O 1
ATOM 4740 N N . GLU B 1 294 ? -7.437 36.955 11.093 1 96.69 294 GLU B N 1
ATOM 4741 C CA . GLU B 1 294 ? -8.588 36.466 11.845 1 96.69 294 GLU B CA 1
ATOM 4742 C C . GLU B 1 294 ? -8.243 35.199 12.621 1 96.69 294 GLU B C 1
ATOM 4744 O O . GLU B 1 294 ? -7.15 34.65 12.469 1 96.69 294 GLU B O 1
ATOM 4749 N N . VAL B 1 295 ? -9.167 34.79 13.437 1 96.47 295 VAL B N 1
ATOM 4750 C CA . VAL B 1 295 ? -8.946 33.564 14.196 1 96.47 295 VAL B CA 1
ATOM 4751 C C . VAL B 1 295 ? -9.101 32.353 13.278 1 96.47 295 VAL B C 1
ATOM 4753 O O . VAL B 1 295 ? -10.201 32.065 12.8 1 96.47 295 VAL B O 1
ATOM 4756 N N . LYS B 1 296 ? -8.006 31.688 13.041 1 97.5 296 LYS B N 1
ATOM 4757 C CA . LYS B 1 296 ? -7.991 30.509 12.179 1 97.5 296 LYS B CA 1
ATOM 4758 C C . LYS B 1 296 ? -7.545 29.27 12.949 1 97.5 296 LYS B C 1
ATOM 4760 O O . LYS B 1 296 ? -7.72 28.144 12.479 1 97.5 296 LYS B O 1
ATOM 4765 N N . TRP B 1 297 ? -7.01 29.495 14.157 1 98.33 297 TRP B N 1
ATOM 4766 C CA . TRP B 1 297 ? -6.622 28.404 15.045 1 98.33 297 TRP B CA 1
ATOM 4767 C C . TRP B 1 297 ? -7.779 28.004 15.954 1 98.33 297 TRP B C 1
ATOM 4769 O O . TRP B 1 297 ? -8.43 28.862 16.555 1 98.33 297 TRP B O 1
ATOM 4779 N N . ASP B 1 298 ? -8.029 26.763 15.988 1 98.34 298 ASP B N 1
ATOM 4780 C CA . ASP B 1 298 ? -9.058 26.292 16.91 1 98.34 298 ASP B CA 1
ATOM 4781 C C . ASP B 1 298 ? -8.507 26.161 18.328 1 98.34 298 ASP B C 1
ATOM 4783 O O . ASP B 1 298 ? -8.164 25.061 18.767 1 98.34 298 ASP B O 1
ATOM 4787 N N . GLY B 1 299 ? -8.554 27.208 19.046 1 96.89 299 GLY B N 1
ATOM 4788 C CA . GLY B 1 299 ? -8.019 27.23 20.398 1 96.89 299 GLY B CA 1
ATOM 4789 C C . GLY B 1 299 ? -8.797 26.354 21.362 1 96.89 299 GLY B C 1
ATOM 4790 O O . GLY B 1 299 ? -8.226 25.797 22.302 1 96.89 299 GLY B O 1
ATOM 4791 N N . GLU B 1 300 ? -10.071 26.213 21.169 1 95.7 300 GLU B N 1
ATOM 4792 C CA . GLU B 1 300 ? -10.94 25.418 22.032 1 95.7 300 GLU B CA 1
ATOM 4793 C C . GLU B 1 300 ? -10.651 23.927 21.885 1 95.7 300 GLU B C 1
ATOM 4795 O O . GLU B 1 300 ? -10.638 23.191 22.873 1 95.7 300 GLU B O 1
ATOM 4800 N N . GLY B 1 301 ? -10.427 23.495 20.707 1 97.45 301 GLY B N 1
ATOM 4801 C CA . GLY B 1 301 ? -10.279 22.074 20.432 1 97.45 301 GLY B CA 1
ATOM 4802 C C . GLY B 1 301 ? -8.843 21.595 20.528 1 97.45 301 GLY B C 1
ATOM 4803 O O . GLY B 1 301 ? -8.592 20.428 20.838 1 97.45 301 GLY B O 1
ATOM 4804 N N . SER B 1 302 ? -7.823 22.477 20.254 1 98.64 302 SER B N 1
ATOM 4805 C CA . SER B 1 302 ? -6.414 22.095 20.265 1 98.64 302 SER B CA 1
ATOM 4806 C C . SER B 1 302 ? -5.928 21.815 21.683 1 98.64 302 SER B C 1
ATOM 4808 O O . SER B 1 302 ? -6.299 22.522 22.622 1 98.64 302 SER B O 1
ATOM 4810 N N . ALA B 1 303 ? -5.154 20.749 21.801 1 98.21 303 ALA B N 1
ATOM 4811 C CA . ALA B 1 303 ? -4.735 20.381 23.151 1 98.21 303 ALA B CA 1
ATOM 4812 C C . ALA B 1 303 ? -3.576 19.389 23.115 1 98.21 303 ALA B C 1
ATOM 4814 O O . ALA B 1 303 ? -3.303 18.782 22.077 1 98.21 303 ALA B O 1
ATOM 4815 N N . VAL B 1 304 ? -2.898 19.341 24.215 1 98.2 304 VAL B N 1
ATOM 4816 C CA . VAL B 1 304 ? -2.045 18.199 24.527 1 98.2 304 VAL B CA 1
ATOM 4817 C C . VAL B 1 304 ? -2.856 17.137 25.268 1 98.2 304 VAL B C 1
ATOM 4819 O O . VAL B 1 304 ? -3.389 17.396 26.349 1 98.2 304 VAL B O 1
ATOM 4822 N N . ILE B 1 305 ? -3.002 16.005 24.649 1 98.2 305 ILE B N 1
ATOM 4823 C CA . ILE B 1 305 ? -3.765 14.928 25.269 1 98.2 305 ILE B CA 1
ATOM 4824 C C . ILE B 1 305 ? -2.884 14.176 26.263 1 98.2 305 ILE B C 1
ATOM 4826 O O . ILE B 1 305 ? -2.047 13.361 25.868 1 98.2 305 ILE B O 1
ATOM 4830 N N . GLU B 1 306 ? -3.135 14.404 27.514 1 96.76 306 GLU B N 1
ATOM 4831 C CA . GLU B 1 306 ? -2.271 13.908 28.582 1 96.76 306 GLU B CA 1
ATOM 4832 C C . GLU B 1 306 ? -2.191 12.384 28.564 1 96.76 306 GLU B C 1
ATOM 4834 O O . GLU B 1 306 ? -3.215 11.704 28.476 1 96.76 306 GLU B O 1
ATOM 4839 N N . GLY B 1 307 ? -1.021 11.899 28.605 1 96.72 307 GLY B N 1
ATOM 4840 C CA . GLY B 1 307 ? -0.777 10.473 28.76 1 96.72 307 GLY B CA 1
ATOM 4841 C C . GLY B 1 307 ? -0.876 9.706 27.455 1 96.72 307 GLY B C 1
ATOM 4842 O O . GLY B 1 307 ? -0.497 8.535 27.387 1 96.72 307 GLY B O 1
ATOM 4843 N N . ALA B 1 308 ? -1.3 10.344 26.39 1 97.99 308 ALA B N 1
ATOM 4844 C CA . ALA B 1 308 ? -1.502 9.655 25.118 1 97.99 308 ALA B CA 1
ATOM 4845 C C . ALA B 1 308 ? -0.167 9.308 24.465 1 97.99 308 ALA B C 1
ATOM 4847 O O . ALA B 1 308 ? 0.746 10.136 24.426 1 97.99 308 ALA B O 1
ATOM 4848 N N . SER B 1 309 ? -0.07 8.107 24.011 1 97.95 309 SER B N 1
ATOM 4849 C CA . SER B 1 309 ? 1.061 7.715 23.177 1 97.95 309 SER B CA 1
ATOM 4850 C C . SER B 1 309 ? 0.934 8.286 21.768 1 97.95 309 SER B C 1
ATOM 4852 O O . SER B 1 309 ? -0.074 8.914 21.436 1 97.95 309 SER B O 1
ATOM 4854 N N . HIS B 1 310 ? 1.925 8.072 20.949 1 97.45 310 HIS B N 1
ATOM 4855 C CA . HIS B 1 310 ? 1.973 8.616 19.597 1 97.45 310 HIS B CA 1
ATOM 4856 C C . HIS B 1 310 ? 0.707 8.27 18.819 1 97.45 310 HIS B C 1
ATOM 4858 O O . HIS B 1 310 ? 0.144 9.125 18.131 1 97.45 310 HIS B O 1
ATOM 4864 N N . ASN B 1 311 ? 0.239 7.028 18.885 1 96.24 311 ASN B N 1
ATOM 4865 C CA . ASN B 1 311 ? -0.902 6.609 18.079 1 96.24 311 ASN B CA 1
ATOM 4866 C C . ASN B 1 311 ? -2.187 6.571 18.902 1 96.24 311 ASN B C 1
ATOM 4868 O O . ASN B 1 311 ? -3.207 6.053 18.445 1 96.24 311 ASN B O 1
ATOM 4872 N N . VAL B 1 312 ? -2.191 6.938 20.132 1 97.48 312 VAL B N 1
ATOM 4873 C CA . VAL B 1 312 ? -3.337 7.105 21.019 1 97.48 312 VAL B CA 1
ATOM 4874 C C . VAL B 1 312 ? -4.117 5.795 21.108 1 97.48 312 VAL B C 1
ATOM 4876 O O . VAL B 1 312 ? -5.339 5.779 20.936 1 97.48 312 VAL B O 1
ATOM 4879 N N . GLN B 1 313 ? -3.491 4.743 21.282 1 93.53 313 GLN B N 1
ATOM 4880 C CA . GLN B 1 313 ? -4.104 3.419 21.265 1 93.53 313 GLN B CA 1
ATOM 4881 C C . GLN B 1 313 ? -5.014 3.218 22.474 1 93.53 313 GLN B C 1
ATOM 4883 O O . GLN B 1 313 ? -6.077 2.604 22.363 1 93.53 313 GLN B O 1
ATOM 4888 N N . ASP B 1 314 ? -4.649 3.672 23.662 1 92.74 314 ASP B N 1
ATOM 4889 C CA . ASP B 1 314 ? -5.413 3.424 24.881 1 92.74 314 ASP B CA 1
ATOM 4890 C C . ASP B 1 314 ? -5.675 4.724 25.639 1 92.74 314 ASP B C 1
ATOM 4892 O O . ASP B 1 314 ? -6.725 5.347 25.468 1 92.74 314 ASP B O 1
ATOM 4896 N N . VAL B 1 315 ? -4.673 5.168 26.212 1 96.7 315 VAL B N 1
ATOM 4897 C CA . VAL B 1 315 ? -4.791 6.372 27.028 1 96.7 315 VAL B CA 1
ATOM 4898 C C . VAL B 1 315 ? -4.991 7.589 26.127 1 96.7 315 VAL B C 1
ATOM 4900 O O . VAL B 1 315 ? -4.248 7.784 25.163 1 96.7 315 VAL B O 1
ATOM 4903 N N . GLY B 1 316 ? -6.126 8.35 26.393 1 97.81 316 GLY B N 1
ATOM 4904 C CA . GLY B 1 316 ? -6.342 9.601 25.683 1 97.81 316 GLY B CA 1
ATOM 4905 C C . GLY B 1 316 ? -7.243 9.451 24.472 1 97.81 316 GLY B C 1
ATOM 4906 O O . GLY B 1 316 ? -7.652 10.446 23.869 1 97.81 316 GLY B O 1
ATOM 4907 N N . GLN B 1 317 ? -7.545 8.225 24.089 1 97.99 317 GLN B N 1
ATOM 4908 C CA . GLN B 1 317 ? -8.322 8 22.874 1 97.99 317 GLN B CA 1
ATOM 4909 C C . GLN B 1 317 ? -9.715 8.612 22.991 1 97.99 317 GLN B C 1
ATOM 4911 O O . GLN B 1 317 ? -10.208 9.232 22.047 1 97.99 317 GLN B O 1
ATOM 4916 N N . GLU B 1 318 ? -10.399 8.461 24.108 1 97.34 318 GLU B N 1
ATOM 4917 C CA . GLU B 1 318 ? -11.72 9.04 24.335 1 97.34 318 GLU B CA 1
ATOM 4918 C C . GLU B 1 318 ? -11.685 10.56 24.208 1 97.34 318 GLU B C 1
ATOM 4920 O O . GLU B 1 318 ? -12.566 11.156 23.584 1 97.34 318 GLU B O 1
ATOM 4925 N N . GLU B 1 319 ? -10.703 11.142 24.823 1 98.28 319 GLU B N 1
ATOM 4926 C CA . GLU B 1 319 ? -10.577 12.595 24.746 1 98.28 319 GLU B CA 1
ATOM 4927 C C . GLU B 1 319 ? -10.35 13.053 23.308 1 98.28 319 GLU B C 1
ATOM 4929 O O . GLU B 1 319 ? -10.933 14.046 22.868 1 98.28 319 GLU B O 1
ATOM 4934 N N . LEU B 1 320 ? -9.435 12.357 22.608 1 98.42 320 LEU B N 1
ATOM 4935 C CA . LEU B 1 320 ? -9.186 12.678 21.206 1 98.42 320 LEU B CA 1
ATOM 4936 C C . LEU B 1 320 ? -10.485 12.664 20.407 1 98.42 320 LEU B C 1
ATOM 4938 O O . LEU B 1 320 ? -10.781 13.616 19.681 1 98.42 320 LEU B O 1
ATOM 4942 N N . VAL B 1 321 ? -11.264 11.626 20.553 1 97.52 321 VAL B N 1
ATOM 4943 C CA . VAL B 1 321 ? -12.508 11.455 19.811 1 97.52 321 VAL B CA 1
ATOM 4944 C C . VAL B 1 321 ? -13.48 12.579 20.164 1 97.52 321 VAL B C 1
ATOM 4946 O O . VAL B 1 321 ? -14.117 13.157 19.281 1 97.52 321 VAL B O 1
ATOM 4949 N N . GLU B 1 322 ? -13.569 12.925 21.4 1 97.22 322 GLU B N 1
ATOM 4950 C CA . GLU B 1 322 ? -14.481 13.972 21.85 1 97.22 322 GLU B CA 1
ATOM 4951 C C . GLU B 1 322 ? -14.079 15.333 21.289 1 97.22 322 GLU B C 1
ATOM 4953 O O . GLU B 1 322 ? -14.938 16.144 20.939 1 97.22 322 GLU B O 1
ATOM 4958 N N . ARG B 1 323 ? -12.857 15.597 21.265 1 97.94 323 ARG B N 1
ATOM 4959 C CA . ARG B 1 323 ? -12.385 16.874 20.739 1 97.94 323 ARG B CA 1
ATOM 4960 C C . ARG B 1 323 ? -12.648 16.98 19.241 1 97.94 323 ARG B C 1
ATOM 4962 O O . ARG B 1 323 ? -13.04 18.04 18.748 1 97.94 323 ARG B O 1
ATOM 4969 N N . VAL B 1 324 ? -12.397 15.864 18.521 1 98.11 324 VAL B N 1
ATOM 4970 C CA . VAL B 1 324 ? -12.675 15.866 17.088 1 98.11 324 VAL B CA 1
ATOM 4971 C C . VAL B 1 324 ? -14.172 16.054 16.852 1 98.11 324 VAL B C 1
ATOM 4973 O O . VAL B 1 324 ? -14.578 16.833 15.987 1 98.11 324 VAL B O 1
ATOM 4976 N N . ARG B 1 325 ? -14.994 15.369 17.63 1 96.02 325 ARG B N 1
ATOM 4977 C CA . ARG B 1 325 ? -16.442 15.529 17.536 1 96.02 325 ARG B CA 1
ATOM 4978 C C . ARG B 1 325 ? -16.85 16.978 17.778 1 96.02 325 ARG B C 1
ATOM 4980 O O . ARG B 1 325 ? -17.682 17.524 17.05 1 96.02 325 ARG B O 1
ATOM 4987 N N . GLY B 1 326 ? -16.294 17.576 18.848 1 95.99 326 GLY B N 1
ATOM 4988 C CA . GLY B 1 326 ? -16.575 18.972 19.145 1 95.99 326 GLY B CA 1
ATOM 4989 C C . GLY B 1 326 ? -16.172 19.913 18.026 1 95.99 326 GLY B C 1
ATOM 4990 O O . GLY B 1 326 ? -16.912 20.84 17.69 1 95.99 326 GLY B O 1
ATOM 4991 N N . TYR B 1 327 ? -15.023 19.693 17.476 1 97.22 327 TYR B N 1
ATOM 4992 C CA . TYR B 1 327 ? -14.525 20.479 16.353 1 97.22 327 TYR B CA 1
ATOM 4993 C C . TYR B 1 327 ? -15.488 20.415 15.173 1 97.22 327 TYR B C 1
ATOM 4995 O O . TYR B 1 327 ? -15.842 21.445 14.596 1 97.22 327 TYR B O 1
ATOM 5003 N N . LEU B 1 328 ? -15.882 19.185 14.786 1 96.5 328 LEU B N 1
ATOM 5004 C CA . LEU B 1 328 ? -16.75 18.97 13.633 1 96.5 328 LEU B CA 1
ATOM 5005 C C . LEU B 1 328 ? -18.129 19.577 13.87 1 96.5 328 LEU B C 1
ATOM 5007 O O . LEU B 1 328 ? -18.765 20.068 12.935 1 96.5 328 LEU B O 1
ATOM 5011 N N . ALA B 1 329 ? -18.589 19.619 15.112 1 92.71 329 ALA B N 1
ATOM 5012 C CA . ALA B 1 329 ? -19.892 20.178 15.464 1 92.71 329 ALA B CA 1
ATOM 5013 C C . ALA B 1 329 ? -19.905 21.693 15.284 1 92.71 329 ALA B C 1
ATOM 5015 O O . ALA B 1 329 ? -20.967 22.294 15.099 1 92.71 329 ALA B O 1
ATOM 5016 N N . ARG B 1 330 ? -18.767 22.269 15.331 1 92 330 ARG B N 1
ATOM 5017 C CA . ARG B 1 330 ? -18.676 23.723 15.249 1 92 330 ARG B CA 1
ATOM 5018 C C . ARG B 1 330 ? -18.513 24.18 13.803 1 92 330 ARG B C 1
ATOM 5020 O O . ARG B 1 330 ? -18.5 25.381 13.524 1 92 330 ARG B O 1
ATOM 5027 N N . LEU B 1 331 ? -18.379 23.295 12.889 1 90.24 331 LEU B N 1
ATOM 5028 C CA . LEU B 1 331 ? -18.215 23.651 11.484 1 90.24 331 LEU B CA 1
ATOM 5029 C C . LEU B 1 331 ? -19.57 23.836 10.808 1 90.24 331 LEU B C 1
ATOM 5031 O O . LEU B 1 331 ? -20.397 22.921 10.806 1 90.24 331 LEU B O 1
#

Secondary structure (DSSP, 8-state):
-EEEEEEEEEETTEEEEEE--TTPPPPSEEEEEE--TT--TT-STHHHHHHHHHHS--S-S----EEEEEE--TTTGGGGGG--HHHHHHHHHHHHHHHHHHH-TT--EEEEEETHHHHHHHHHHHS-SSPPP-TTS-S---PPPPPBSEEEEES---HHHHHHHH--SHHHHHHHHHHHHHHHHHHHH-TTPBPPHHHHGGGTS-TT---BHHHHHHHH-TTTTTS--TT-SS-TT--HHHHHTTGGGHHHHT-BSS-EEEEEETT-TTSPTT--HHHHHHHHHHHHHHHHTS--B-TTT-EEETT--TT-SSTTHHHHHHHHHHHHHT-/-EEEEEEEEEETTEEEEEE--TTPPPPSEEEEEE--TT--TT-STHHHHHHHHHHS--S-S----EEEEEE--TTTGGGGGG--HHHHHHHHHHHHHHHHHHH-TT--EEEEEETHHHHHHHHHHHS-SSPPP-TTS-S---PPPPPBSEEEEES---HHHHHHHH--SHHHHHHHHHHHHHHHHHHHH-TTPBPPHHHHHHTTS-TTS--BHHHHHHHH-TTTTTS--TT-SS-TT--HHHHHTTGGGHHHHT-BSS-EEEEEETT-TTSPTT--HHHHHHHHHHHHHHHHTS--B-TTT-EEETT--TT-SSTTHHHHHHHHHHHHHT-

Organism: Aspergillus tubingensis (strain CBS 134.48) (NCBI:txid767770)

pLDDT: mean 94.54, std 8.2, range [42.73, 98.95]